Protein AF-A0A6G0XHU5-F1 (afdb_monomer_lite)

Foldseek 3Di:
DDDDDDDPPPPPPPDDPPPPPQDPVSVVVVVVVVVVVVVVVVVVVVVVVVVVVVVVVVVVVVVVVVCVVVVVVPPDDDDDDDDDDDDPPDPDPPPPPVPPDDDDDDDDDDDDDDDDDDDDDDDDDDDDDDDDDDPPCPVVVLVVVLVVLVVDDPPDVVSVVVVVVSCCVVVVDPDPPVVVVVVVVVVVVVVVVVVVVVVVVVVVVVVVVVVVVVVVVVVVVVVVVVVVVVVVVVVVVVVVVVVVVVVVVVVVVVVVVVVVVVVVVVVVVVVVVVVVVVVVVVVVVVVVVVVVVVVVVVVVVVVVVVVVVVVVVVVVVVVVVVVVVVVVVVVVVVVVVVVVVVVVVVVVVVVVVVVVPDDDDDDDDPPCVPVVVVVVVVVVVVVVVVVVVVVVVVVVVVVVVVVVVVVVVVVVVVVVVVVVVVVVVVVVVVVVVVVVVVVVVVVVVVVVVVVVVVVVVVVVVVVVVVVVVVVVVVVVVVVVVVVVVVVVVVVVVVVVVVVVVVVVVVVVVVVVVVVVVVVVVVVVVVVVVVVVVVVVVVVVVVVVVVVVDDDPCPPVPPDDDDDDPDDPVVVLVVLLVVLVVVLVVLVVVLVVCVPDVVSNVVSVVVSVVSVVVSVVSVVSD

pLDDT: mean 76.03, std 20.89, range [28.02, 97.56]

Organism: NCBI:txid100861

Radius of gyration: 81.8 Å; chains: 1; bounding box: 161×83×252 Å

Structure (mmCIF, N/CA/C/O backbone):
data_AF-A0A6G0XHU5-F1
#
_entry.id   AF-A0A6G0XHU5-F1
#
loop_
_atom_site.group_PDB
_atom_site.id
_atom_site.type_symbol
_atom_site.label_atom_id
_atom_site.label_alt_id
_atom_site.label_comp_id
_atom_site.label_asym_id
_atom_site.label_entity_id
_atom_site.label_seq_id
_atom_site.pdbx_PDB_ins_code
_atom_site.Cartn_x
_atom_site.Cartn_y
_atom_site.Cartn_z
_atom_site.occupancy
_atom_site.B_iso_or_equiv
_atom_site.auth_seq_id
_atom_site.auth_comp_id
_atom_site.auth_asym_id
_atom_site.auth_atom_id
_atom_site.pdbx_PDB_model_num
ATOM 1 N N . MET A 1 1 ? 19.522 -22.457 5.888 1.00 48.94 1 MET A N 1
ATOM 2 C CA . MET A 1 1 ? 20.987 -22.630 5.811 1.00 48.94 1 MET A CA 1
ATOM 3 C C . MET A 1 1 ? 21.415 -22.184 4.422 1.00 48.94 1 MET A C 1
ATOM 5 O O . MET A 1 1 ? 21.273 -22.949 3.477 1.00 48.94 1 MET A O 1
ATOM 9 N N . PRO A 1 2 ? 21.686 -20.881 4.285 1.00 43.81 2 PRO A N 1
ATOM 10 C CA . PRO A 1 2 ? 23.060 -20.412 4.139 1.00 43.81 2 PRO A CA 1
ATOM 11 C C . PRO A 1 2 ? 23.438 -19.390 5.218 1.00 43.81 2 PRO A C 1
ATOM 13 O O . PRO A 1 2 ? 22.627 -19.010 6.056 1.00 43.81 2 PRO A O 1
ATOM 16 N N . THR A 1 3 ? 24.725 -19.083 5.214 1.00 47.00 3 THR A N 1
ATOM 17 C CA . THR A 1 3 ? 25.611 -18.626 6.283 1.00 47.00 3 THR A CA 1
ATOM 18 C C . THR A 1 3 ? 25.514 -17.144 6.637 1.00 47.00 3 THR A C 1
ATOM 20 O O . THR A 1 3 ? 25.327 -16.301 5.765 1.00 47.00 3 THR A O 1
ATOM 23 N N . ASN A 1 4 ? 25.730 -16.870 7.929 1.00 45.88 4 ASN A N 1
ATOM 24 C CA . ASN A 1 4 ? 26.029 -15.568 8.523 1.00 45.88 4 ASN A CA 1
ATOM 25 C C . ASN A 1 4 ? 27.031 -14.777 7.672 1.00 45.88 4 ASN A C 1
ATOM 27 O O . ASN A 1 4 ? 28.147 -15.243 7.445 1.00 45.88 4 ASN A O 1
ATOM 31 N N . GLY A 1 5 ? 26.622 -13.589 7.230 1.00 43.00 5 GLY A N 1
ATOM 32 C CA . GLY A 1 5 ? 27.538 -12.541 6.802 1.00 43.00 5 GLY A CA 1
ATOM 33 C C . GLY A 1 5 ? 27.928 -11.725 8.025 1.00 43.00 5 GLY A C 1
ATOM 34 O O . GLY A 1 5 ? 27.057 -11.135 8.667 1.00 43.00 5 GLY A O 1
ATOM 35 N N . ASP A 1 6 ? 29.218 -11.746 8.348 1.00 42.06 6 ASP A N 1
ATOM 36 C CA . ASP A 1 6 ? 29.853 -10.811 9.267 1.00 42.06 6 ASP A CA 1
ATOM 37 C C . ASP A 1 6 ? 29.505 -9.378 8.850 1.00 42.06 6 ASP A C 1
ATOM 39 O O . ASP A 1 6 ? 29.746 -8.954 7.719 1.00 42.06 6 ASP A O 1
ATOM 43 N N . VAL A 1 7 ? 28.892 -8.642 9.773 1.00 45.28 7 VAL A N 1
ATOM 44 C CA . VAL A 1 7 ? 28.717 -7.199 9.653 1.00 45.28 7 VAL A CA 1
ATOM 45 C C . VAL A 1 7 ? 30.033 -6.584 10.101 1.00 45.28 7 VAL A C 1
ATOM 47 O O . VAL A 1 7 ? 30.285 -6.458 11.300 1.00 45.28 7 VAL A O 1
ATOM 50 N N . ASP A 1 8 ? 30.873 -6.229 9.132 1.00 42.22 8 ASP A N 1
ATOM 51 C CA . ASP A 1 8 ? 32.031 -5.373 9.361 1.00 42.22 8 ASP A CA 1
ATOM 52 C C . ASP A 1 8 ? 31.548 -4.056 9.982 1.00 42.22 8 ASP A C 1
ATOM 54 O O . ASP A 1 8 ? 30.901 -3.216 9.349 1.00 42.22 8 ASP A O 1
ATOM 58 N N . LEU A 1 9 ? 31.835 -3.912 11.274 1.00 46.06 9 LEU A N 1
ATOM 59 C CA . LEU A 1 9 ? 31.612 -2.709 12.053 1.00 46.06 9 LEU A CA 1
ATOM 60 C C . LEU A 1 9 ? 32.565 -1.635 11.510 1.00 46.06 9 LEU A C 1
ATOM 62 O O . LEU A 1 9 ? 33.750 -1.613 11.839 1.00 46.06 9 LEU A O 1
ATOM 66 N N . VAL A 1 10 ? 32.064 -0.775 10.624 1.00 51.84 10 VAL A N 1
ATOM 67 C CA . VAL A 1 10 ? 32.827 0.366 10.107 1.00 51.84 10 VAL A CA 1
ATOM 68 C C . VAL A 1 10 ? 33.177 1.280 11.283 1.00 51.84 10 VAL A C 1
ATOM 70 O O . VAL A 1 10 ? 32.309 1.931 11.865 1.00 51.84 10 VAL A O 1
ATOM 73 N N . ASP A 1 11 ? 34.460 1.307 11.640 1.00 49.91 11 ASP A N 1
ATOM 74 C CA . ASP A 1 11 ? 35.025 2.171 12.673 1.00 49.91 11 ASP A CA 1
ATOM 75 C C . ASP A 1 11 ? 35.046 3.630 12.183 1.00 49.91 11 ASP A C 1
ATOM 77 O O . ASP A 1 11 ? 35.963 4.098 11.499 1.00 49.91 11 ASP A O 1
ATOM 81 N N . LEU A 1 12 ? 33.971 4.350 12.516 1.00 51.38 12 LEU A N 1
ATOM 82 C CA . LEU A 1 12 ? 33.726 5.753 12.162 1.00 51.38 12 LEU A CA 1
ATOM 83 C C . LEU A 1 12 ? 34.669 6.743 12.875 1.00 51.38 12 LEU A C 1
ATOM 85 O O . LEU A 1 12 ? 34.571 7.947 12.642 1.00 51.38 12 LEU A O 1
ATOM 89 N N . SER A 1 13 ? 35.597 6.273 13.715 1.00 54.03 13 SER A N 1
ATOM 90 C CA . SER A 1 13 ? 36.558 7.128 14.427 1.00 54.03 13 SER A CA 1
ATOM 91 C C . SER A 1 13 ? 37.699 7.668 13.548 1.00 54.03 13 SER A C 1
ATOM 93 O O . SER A 1 13 ? 38.455 8.534 13.986 1.00 54.03 13 SER A O 1
ATOM 95 N N . SER A 1 14 ? 37.812 7.204 12.298 1.00 46.94 14 SER A N 1
ATOM 96 C CA . SER A 1 14 ? 38.924 7.531 11.393 1.00 46.94 14 SER A CA 1
ATOM 97 C C . SER A 1 14 ? 38.606 8.556 10.290 1.00 46.94 14 SER A C 1
ATOM 99 O O . SER A 1 14 ? 39.494 8.887 9.501 1.00 46.94 14 SER A O 1
ATOM 101 N N . MET A 1 15 ? 37.385 9.109 10.219 1.00 45.81 15 MET A N 1
ATOM 102 C CA . MET A 1 15 ? 37.076 10.149 9.226 1.00 45.81 15 MET A CA 1
ATOM 103 C C . MET A 1 15 ? 37.565 11.541 9.680 1.00 45.81 15 MET A C 1
ATOM 105 O O . MET A 1 15 ? 37.153 12.019 10.738 1.00 45.81 15 MET A O 1
ATOM 109 N N . PRO A 1 16 ? 38.400 12.237 8.882 1.00 48.59 16 PRO A N 1
ATOM 110 C CA . PRO A 1 16 ? 38.855 13.587 9.196 1.00 48.59 16 PRO A CA 1
ATOM 111 C C . PRO A 1 16 ? 37.675 14.570 9.135 1.00 48.59 16 PRO A C 1
ATOM 113 O O . PRO A 1 16 ? 37.077 14.776 8.076 1.00 48.59 16 PRO A O 1
ATOM 116 N N . LEU A 1 17 ? 37.357 15.186 10.280 1.00 52.84 17 LEU A N 1
ATOM 117 C CA . LEU A 1 17 ? 36.189 16.054 10.500 1.00 52.84 17 LEU A CA 1
ATOM 118 C C . LEU A 1 17 ? 36.115 17.318 9.614 1.00 52.84 17 LEU A C 1
ATOM 120 O O . LEU A 1 17 ? 35.084 17.985 9.610 1.00 52.84 17 LEU A O 1
ATOM 124 N N . ASP A 1 18 ? 37.140 17.622 8.816 1.00 48.12 18 ASP A N 1
ATOM 125 C CA . ASP A 1 18 ? 37.240 18.890 8.077 1.00 48.12 18 ASP A CA 1
ATOM 126 C C . ASP A 1 18 ? 36.743 18.848 6.618 1.00 48.12 18 ASP A C 1
ATOM 128 O O . ASP A 1 18 ? 36.849 19.844 5.906 1.00 48.12 18 ASP A O 1
ATOM 132 N N . THR A 1 19 ? 36.175 17.735 6.134 1.00 46.88 19 THR A N 1
ATOM 133 C CA . THR A 1 19 ? 35.802 17.604 4.702 1.00 46.88 19 THR A CA 1
ATOM 134 C C . THR A 1 19 ? 34.307 17.541 4.398 1.00 46.88 19 THR A C 1
ATOM 136 O O . THR A 1 19 ? 33.920 17.618 3.230 1.00 46.88 19 THR A O 1
ATOM 139 N N . VAL A 1 20 ? 33.430 17.500 5.404 1.00 52.00 20 VAL A N 1
ATOM 140 C CA . VAL A 1 20 ? 31.978 17.523 5.166 1.00 52.00 20 VAL A CA 1
ATOM 141 C C . VAL A 1 20 ? 31.471 18.964 5.224 1.00 52.00 20 VAL A C 1
ATOM 143 O O . VAL A 1 20 ? 30.892 19.411 6.213 1.00 52.00 20 VAL A O 1
ATOM 146 N N . LEU A 1 21 ? 31.674 19.706 4.131 1.00 52.09 21 LEU A N 1
ATOM 147 C CA . LEU A 1 21 ? 30.983 20.975 3.888 1.00 52.09 21 LEU A CA 1
ATOM 148 C C . LEU A 1 21 ? 29.482 20.691 3.707 1.00 52.09 21 LEU A C 1
ATOM 150 O O . LEU A 1 21 ? 28.981 20.501 2.599 1.00 52.09 21 LEU A O 1
ATOM 154 N N . LEU A 1 22 ? 28.753 20.618 4.823 1.00 64.00 22 LEU A N 1
ATOM 155 C CA . LEU A 1 22 ? 27.295 20.614 4.822 1.00 64.00 22 LEU A CA 1
ATOM 156 C C . LEU A 1 22 ? 26.827 21.912 4.165 1.00 64.00 22 LEU A C 1
ATOM 158 O O . LEU A 1 22 ? 27.129 23.006 4.647 1.00 64.00 22 LEU A O 1
ATOM 162 N N . THR A 1 23 ? 26.075 21.795 3.070 1.00 78.12 23 THR A N 1
ATOM 163 C CA . THR A 1 23 ? 25.407 22.954 2.476 1.00 78.12 23 THR A CA 1
ATOM 164 C C . THR A 1 23 ? 24.532 23.634 3.543 1.00 78.12 23 THR A C 1
ATOM 166 O O . THR A 1 23 ? 24.011 22.948 4.431 1.00 78.12 23 THR A O 1
ATOM 169 N N . PRO A 1 24 ? 24.348 24.967 3.495 1.00 77.94 24 PRO A N 1
ATOM 170 C CA . PRO A 1 24 ? 23.555 25.702 4.486 1.00 77.94 24 PRO A CA 1
ATOM 171 C C . PRO A 1 24 ? 22.159 25.103 4.710 1.00 77.94 24 PRO A C 1
ATOM 173 O O . PRO A 1 24 ? 21.680 25.045 5.840 1.00 77.94 24 PRO A O 1
ATOM 176 N N . GLU A 1 25 ? 21.554 24.563 3.651 1.00 75.50 25 GLU A N 1
ATOM 177 C CA . GLU A 1 25 ? 20.275 23.848 3.689 1.00 75.50 25 GLU A CA 1
ATOM 178 C C . GLU A 1 25 ? 20.344 22.544 4.491 1.00 75.50 25 GLU A C 1
ATOM 180 O O . GLU A 1 25 ? 19.490 22.294 5.340 1.00 75.50 25 GLU A O 1
ATOM 185 N N . LYS A 1 26 ? 21.385 21.723 4.286 1.00 81.56 26 LYS A N 1
ATOM 186 C CA . LYS A 1 26 ? 21.589 20.494 5.069 1.00 81.56 26 LYS A CA 1
ATOM 187 C C . LYS A 1 26 ? 21.842 20.820 6.539 1.00 81.56 26 LYS A C 1
ATOM 189 O O . LYS A 1 26 ? 21.289 20.153 7.407 1.00 81.56 26 LYS A O 1
ATOM 194 N N . LYS A 1 27 ? 22.603 21.882 6.828 1.00 83.25 27 LYS A N 1
ATOM 195 C CA . LYS A 1 27 ? 22.825 22.370 8.198 1.00 83.25 27 LYS A CA 1
ATOM 196 C C . LYS A 1 27 ? 21.522 22.845 8.849 1.00 83.25 27 LYS A C 1
ATOM 198 O O . LYS A 1 27 ? 21.250 22.476 9.986 1.00 83.25 27 LYS A O 1
ATOM 203 N N . SER A 1 28 ? 20.698 23.606 8.128 1.00 84.69 28 SER A N 1
ATOM 204 C CA . SER A 1 28 ? 19.388 24.054 8.613 1.00 84.69 28 SER A CA 1
ATOM 205 C C . SER A 1 28 ? 18.455 22.874 8.888 1.00 84.69 28 SER A C 1
ATOM 207 O O . SER A 1 28 ? 17.864 22.819 9.962 1.00 84.69 28 SER A O 1
ATOM 209 N N . ARG A 1 29 ? 18.393 21.885 7.989 1.00 88.31 29 ARG A N 1
ATOM 210 C CA . ARG A 1 29 ? 17.568 20.684 8.173 1.00 88.31 29 ARG A CA 1
ATOM 211 C C . ARG A 1 29 ? 18.007 19.850 9.376 1.00 88.31 29 ARG A C 1
ATOM 213 O O . ARG A 1 29 ? 17.156 19.381 10.125 1.00 88.31 29 ARG A O 1
ATOM 220 N N . ILE A 1 30 ? 19.316 19.699 9.584 1.00 88.38 30 ILE A N 1
ATOM 221 C CA . ILE A 1 30 ? 19.870 19.012 10.760 1.00 88.38 30 ILE A CA 1
ATOM 222 C C . ILE A 1 30 ? 19.512 19.767 12.046 1.00 88.38 30 ILE A C 1
ATOM 224 O O . ILE A 1 30 ? 19.086 19.143 13.011 1.00 88.38 30 ILE A O 1
ATOM 228 N N . LEU A 1 31 ? 19.616 21.099 12.062 1.00 89.50 31 LEU A N 1
ATOM 229 C CA . LEU A 1 31 ? 19.227 21.904 13.224 1.00 89.50 31 LEU A CA 1
ATOM 230 C C . LEU A 1 31 ? 17.723 21.816 13.517 1.00 89.50 31 LEU A C 1
ATOM 232 O O . LEU A 1 31 ? 17.341 21.686 14.676 1.00 89.50 31 LEU A O 1
ATOM 236 N N . SER A 1 32 ? 16.870 21.821 12.490 1.00 88.62 32 SER A N 1
ATOM 237 C CA . SER A 1 32 ? 15.426 21.620 12.658 1.00 88.62 32 SER A CA 1
ATOM 238 C C . SER A 1 32 ? 15.097 20.232 13.208 1.00 88.62 32 SER A C 1
ATOM 240 O O . SER A 1 32 ? 14.246 20.124 14.087 1.00 88.62 32 SER A O 1
ATOM 242 N N . LEU A 1 33 ? 15.782 19.186 12.735 1.00 90.75 33 LEU A N 1
ATOM 243 C CA . LEU A 1 33 ? 15.641 17.823 13.260 1.00 90.75 33 LEU A CA 1
ATOM 244 C C . LEU A 1 33 ? 16.090 17.730 14.719 1.00 90.75 33 LEU A C 1
ATOM 246 O O . LEU A 1 33 ? 15.367 17.175 15.536 1.00 90.75 33 LEU A O 1
ATOM 250 N N . LEU A 1 34 ? 17.235 18.320 15.066 1.00 89.19 34 LEU A N 1
ATOM 251 C CA . LEU A 1 34 ? 17.715 18.362 16.450 1.00 89.19 34 LEU A CA 1
ATOM 252 C C . LEU A 1 34 ? 16.742 19.104 17.368 1.00 89.19 34 LEU A C 1
ATOM 254 O O . LEU A 1 34 ? 16.512 18.665 18.490 1.00 89.19 34 LEU A O 1
ATOM 258 N N . HIS A 1 35 ? 16.129 20.185 16.885 1.00 91.31 35 HIS A N 1
ATOM 259 C CA . HIS A 1 35 ? 15.119 20.910 17.646 1.00 91.31 35 HIS A CA 1
ATOM 260 C C . HIS A 1 35 ? 13.846 20.078 17.872 1.00 91.31 35 HIS A C 1
ATOM 262 O O . HIS A 1 35 ? 13.327 20.068 18.984 1.00 91.31 35 HIS A O 1
ATOM 268 N N . HIS A 1 36 ? 13.382 19.330 16.863 1.00 88.50 36 HIS A N 1
ATOM 269 C CA . HIS A 1 36 ? 12.246 18.410 17.020 1.00 88.50 36 HIS A CA 1
ATOM 270 C C . HIS A 1 36 ? 12.570 17.273 17.990 1.00 88.50 36 HIS A C 1
ATOM 272 O O . HIS A 1 36 ? 11.790 17.014 18.896 1.00 88.50 36 HIS A O 1
ATOM 278 N N . ILE A 1 37 ? 13.753 16.662 17.875 1.00 88.62 37 ILE A N 1
ATOM 279 C CA . ILE A 1 37 ? 14.207 15.618 18.806 1.00 88.62 37 ILE A CA 1
ATOM 280 C C . ILE A 1 37 ? 14.262 16.161 20.240 1.00 88.62 37 ILE A C 1
ATOM 282 O O . ILE A 1 37 ? 13.870 15.474 21.180 1.00 88.62 37 ILE A O 1
ATOM 286 N N . GLN A 1 38 ? 14.716 17.402 20.425 1.00 92.31 38 GLN A N 1
ATOM 287 C CA . GLN A 1 38 ? 14.745 18.043 21.737 1.00 92.31 38 GLN A CA 1
ATOM 288 C C . GLN A 1 38 ? 13.334 18.307 22.288 1.00 92.31 38 GLN A C 1
ATOM 290 O O . GLN A 1 38 ? 13.104 18.085 23.476 1.00 92.31 38 GLN A O 1
ATOM 295 N N . ALA A 1 39 ? 12.395 18.746 21.447 1.00 89.62 39 ALA A N 1
ATOM 296 C CA . ALA A 1 39 ? 11.000 18.940 21.838 1.00 89.62 39 ALA A CA 1
ATOM 297 C C . ALA A 1 39 ? 10.322 17.609 22.210 1.00 89.62 39 ALA A C 1
ATOM 299 O O . ALA A 1 39 ? 9.675 17.516 23.253 1.00 89.62 39 ALA A O 1
ATOM 300 N N . ASP A 1 40 ? 10.544 16.556 21.421 1.00 88.81 40 ASP A N 1
ATOM 301 C CA . ASP A 1 40 ? 10.027 15.212 21.693 1.00 88.81 40 ASP A CA 1
ATOM 302 C C . ASP A 1 40 ? 10.603 14.646 22.995 1.00 88.81 40 ASP A C 1
ATOM 304 O O . ASP A 1 40 ? 9.876 14.067 23.804 1.00 88.81 40 ASP A O 1
ATOM 308 N N . TYR A 1 41 ? 11.895 14.865 23.249 1.00 92.25 41 TYR A N 1
ATOM 309 C CA . TYR A 1 41 ? 12.539 14.474 24.502 1.00 92.25 41 TYR A CA 1
ATOM 310 C C . TYR A 1 41 ? 11.927 15.194 25.716 1.00 92.25 41 TYR A C 1
ATOM 312 O O . TYR A 1 41 ? 11.679 14.573 26.753 1.00 92.25 41 TYR A O 1
ATOM 320 N N . GLN A 1 42 ? 11.623 16.490 25.597 1.00 90.62 42 GLN A N 1
ATOM 321 C CA . GLN A 1 42 ? 10.939 17.244 26.653 1.00 90.62 42 GLN A CA 1
ATOM 322 C C . GLN A 1 42 ? 9.517 16.721 26.899 1.00 90.62 42 GLN A C 1
ATOM 324 O O . GLN A 1 42 ? 9.141 16.506 28.051 1.00 90.62 42 GLN A O 1
ATOM 329 N N . ALA A 1 43 ? 8.756 16.437 25.839 1.00 87.81 43 ALA A N 1
ATOM 330 C CA . ALA A 1 43 ? 7.417 15.861 25.952 1.00 87.81 43 ALA A CA 1
ATOM 331 C C . ALA A 1 43 ? 7.440 14.461 26.594 1.00 87.81 43 ALA A C 1
ATOM 333 O O . ALA A 1 43 ? 6.594 14.138 27.431 1.00 87.81 43 ALA A O 1
ATOM 334 N N . GLN A 1 44 ? 8.433 13.631 26.257 1.00 89.19 44 GLN A N 1
ATOM 335 C CA . GLN A 1 44 ? 8.629 12.329 26.900 1.00 89.19 44 GLN A CA 1
ATOM 336 C C . GLN A 1 44 ? 8.995 12.466 28.380 1.00 89.19 44 GLN A C 1
ATOM 338 O O . GLN A 1 44 ? 8.469 11.715 29.199 1.00 89.19 44 GLN A O 1
ATOM 343 N N . THR A 1 45 ? 9.829 13.444 28.736 1.00 91.25 45 THR A N 1
ATOM 344 C CA . THR A 1 45 ? 10.194 13.712 30.135 1.00 91.25 45 THR A CA 1
ATOM 345 C C . THR A 1 45 ? 8.964 14.101 30.962 1.00 91.25 45 THR A C 1
ATOM 347 O O . THR A 1 45 ? 8.721 13.508 32.008 1.00 91.25 45 THR A O 1
ATOM 350 N N . GLN A 1 46 ? 8.125 15.006 30.446 1.00 90.06 46 GLN A N 1
ATOM 351 C CA . GLN A 1 46 ? 6.861 15.387 31.093 1.00 90.06 46 GLN A CA 1
ATOM 352 C C . GLN A 1 46 ? 5.892 14.205 31.229 1.00 90.06 46 GLN A C 1
ATOM 354 O O . GLN A 1 46 ? 5.207 14.062 32.240 1.00 90.06 46 GLN A O 1
ATOM 359 N N . LYS A 1 47 ? 5.836 13.323 30.224 1.00 89.81 47 LYS A N 1
ATOM 360 C CA . LYS A 1 47 ? 5.001 12.117 30.281 1.00 89.81 47 LYS A CA 1
ATOM 361 C C . LYS A 1 47 ? 5.464 11.150 31.373 1.00 89.81 47 LYS A C 1
ATOM 363 O O . LYS A 1 47 ? 4.616 10.563 32.041 1.00 89.81 47 LYS A O 1
ATOM 368 N N . ILE A 1 48 ? 6.775 10.976 31.545 1.00 89.81 48 ILE A N 1
ATOM 369 C CA . ILE A 1 48 ? 7.346 10.136 32.606 1.00 89.81 48 ILE A CA 1
ATOM 370 C C . ILE A 1 48 ? 7.034 10.737 33.979 1.00 89.81 48 ILE A C 1
ATOM 372 O O . ILE A 1 48 ? 6.546 10.022 34.849 1.00 89.81 48 ILE A O 1
ATOM 376 N N . GLU A 1 49 ? 7.218 12.047 34.147 1.00 91.69 49 GLU A N 1
ATOM 377 C CA . GLU A 1 49 ? 6.894 12.754 35.393 1.00 91.69 49 GLU A CA 1
ATOM 378 C C . GLU A 1 49 ? 5.407 12.607 35.761 1.00 91.69 49 GLU A C 1
ATOM 380 O O . GLU A 1 49 ? 5.060 12.294 36.899 1.00 91.69 49 GLU A O 1
ATOM 385 N N . TRP A 1 50 ? 4.509 12.717 34.778 1.00 90.94 50 TRP A N 1
ATOM 386 C CA . TRP A 1 50 ? 3.078 12.493 34.994 1.00 90.94 50 TRP A CA 1
ATOM 387 C C . TRP A 1 50 ? 2.753 11.043 35.389 1.00 90.94 50 TRP A C 1
ATOM 389 O O . TRP A 1 50 ? 1.896 10.793 36.239 1.00 90.94 50 TRP A O 1
ATOM 399 N N . GLN A 1 51 ? 3.440 10.065 34.794 1.00 88.88 51 GLN A N 1
ATOM 400 C CA . GLN A 1 51 ? 3.292 8.658 35.172 1.00 88.88 51 GLN A CA 1
ATOM 401 C C . GLN A 1 51 ? 3.791 8.390 36.597 1.00 88.88 51 GLN A C 1
ATOM 403 O O . GLN A 1 51 ? 3.159 7.616 37.316 1.00 88.88 51 GLN A O 1
ATOM 408 N N . GLU A 1 52 ? 4.877 9.040 37.014 1.00 90.38 52 GLU A N 1
ATOM 409 C CA . GLU A 1 52 ? 5.413 8.956 38.374 1.00 90.38 52 GLU A CA 1
ATOM 410 C C . GLU A 1 52 ? 4.426 9.537 39.398 1.00 90.38 52 GLU A C 1
ATOM 412 O O . GLU A 1 52 ? 4.071 8.851 40.358 1.00 90.38 52 GLU A O 1
ATOM 417 N N . GLN A 1 53 ? 3.861 10.719 39.129 1.00 90.06 53 GLN A N 1
ATOM 418 C CA . GLN A 1 53 ? 2.812 11.324 39.963 1.00 90.06 53 GLN A CA 1
ATOM 419 C C . GLN A 1 53 ? 1.564 10.432 40.071 1.00 90.06 53 GLN A C 1
ATOM 421 O O . GLN A 1 53 ? 0.978 10.284 41.146 1.00 90.06 53 GLN A O 1
ATOM 426 N N . LEU A 1 54 ? 1.155 9.795 38.969 1.00 89.00 54 LEU A N 1
ATOM 427 C CA . LEU A 1 54 ? 0.016 8.876 38.964 1.00 89.00 54 LEU A CA 1
ATOM 428 C C . LEU A 1 54 ? 0.292 7.615 39.796 1.00 89.00 54 LEU A C 1
ATOM 430 O O . LEU A 1 54 ? -0.606 7.122 40.484 1.00 89.00 54 LEU A O 1
ATOM 434 N N . LEU A 1 55 ? 1.510 7.073 39.725 1.00 89.12 55 LEU A N 1
ATOM 435 C CA . LEU A 1 55 ? 1.922 5.929 40.537 1.00 89.12 55 LEU A CA 1
ATOM 436 C C . LEU A 1 55 ? 1.981 6.295 42.020 1.00 89.12 55 LEU A C 1
ATOM 438 O O . LEU A 1 55 ? 1.470 5.537 42.843 1.00 89.12 55 LEU A O 1
ATOM 442 N N . GLU A 1 56 ? 2.504 7.471 42.359 1.00 92.38 56 GLU A N 1
ATOM 443 C CA . GLU A 1 56 ? 2.519 7.967 43.734 1.00 92.38 56 GLU A CA 1
ATOM 444 C C . GLU A 1 56 ? 1.095 8.151 44.284 1.00 92.38 56 GLU A C 1
ATOM 446 O O . GLU A 1 56 ? 0.786 7.700 45.388 1.00 92.38 56 GLU A O 1
ATOM 451 N N . ALA A 1 57 ? 0.181 8.732 43.498 1.00 86.38 57 ALA A N 1
ATOM 452 C CA . ALA A 1 57 ? -1.223 8.876 43.881 1.00 86.38 57 ALA A CA 1
ATOM 453 C C . ALA A 1 57 ? -1.906 7.517 44.111 1.00 86.38 57 ALA A C 1
ATOM 455 O O . ALA A 1 57 ? -2.658 7.351 45.076 1.00 86.38 57 ALA A O 1
ATOM 456 N N . LYS A 1 58 ? -1.619 6.521 43.260 1.00 85.75 58 LYS A N 1
ATOM 457 C CA . LYS A 1 58 ? -2.105 5.146 43.444 1.00 85.75 58 LYS A CA 1
ATOM 458 C C . LYS A 1 58 ? -1.541 4.512 44.713 1.00 85.75 58 LYS A C 1
ATOM 460 O O . LYS A 1 58 ? -2.306 3.887 45.442 1.00 85.75 58 LYS A O 1
ATOM 465 N N . GLN A 1 59 ? -0.254 4.703 45.003 1.00 90.19 59 GLN A N 1
ATOM 466 C CA . GLN A 1 59 ? 0.367 4.177 46.218 1.00 90.19 59 GLN A CA 1
ATOM 467 C C . GLN A 1 59 ? -0.248 4.801 47.475 1.00 90.19 59 GLN A C 1
ATOM 469 O O . GLN A 1 59 ? -0.666 4.070 48.365 1.00 90.19 59 GLN A O 1
ATOM 474 N N . ARG A 1 60 ? -0.444 6.126 47.508 1.00 89.38 60 ARG A N 1
ATOM 475 C CA . ARG A 1 60 ? -1.133 6.807 48.622 1.00 89.38 60 ARG A CA 1
ATOM 476 C C . ARG A 1 60 ? -2.554 6.280 48.841 1.00 89.38 60 ARG A C 1
ATOM 478 O O . ARG A 1 60 ? -3.027 6.215 49.974 1.00 89.38 60 ARG A O 1
ATOM 485 N N . LEU A 1 61 ? -3.252 5.915 47.764 1.00 85.62 61 LEU A N 1
ATOM 486 C CA . LEU A 1 61 ? -4.586 5.323 47.845 1.00 85.62 61 LEU A CA 1
ATOM 487 C C . LEU A 1 61 ? -4.536 3.918 48.463 1.00 85.62 61 LEU A C 1
ATOM 489 O O . LEU A 1 61 ? -5.357 3.610 49.325 1.00 85.62 61 LEU A O 1
ATOM 493 N N . ILE A 1 62 ? -3.569 3.094 48.046 1.00 86.31 62 ILE A N 1
ATOM 494 C CA . ILE A 1 62 ? -3.321 1.763 48.617 1.00 86.31 62 ILE A CA 1
ATOM 495 C C . ILE A 1 62 ? -3.009 1.890 50.108 1.00 86.31 62 ILE A C 1
ATOM 497 O O . ILE A 1 62 ? -3.717 1.290 50.912 1.00 86.31 62 ILE A O 1
ATOM 501 N N . ASP A 1 63 ? -2.059 2.747 50.485 1.00 88.25 63 ASP A N 1
ATOM 502 C CA . ASP A 1 63 ? -1.672 2.973 51.882 1.00 88.25 63 ASP A CA 1
ATOM 503 C C . ASP A 1 63 ? -2.873 3.428 52.732 1.00 88.25 63 ASP A C 1
ATOM 505 O O . ASP A 1 63 ? -3.056 2.984 53.866 1.00 88.25 63 ASP A O 1
ATOM 509 N N . LYS A 1 64 ? -3.754 4.273 52.173 1.00 87.25 64 LYS A N 1
ATOM 510 C CA . LYS A 1 64 ? -4.992 4.709 52.837 1.00 87.25 64 LYS A CA 1
ATOM 511 C C . LYS A 1 64 ? -5.969 3.551 53.055 1.00 87.25 64 LYS A C 1
ATOM 513 O O . LYS A 1 64 ? -6.552 3.448 54.134 1.00 87.25 64 LYS A O 1
ATOM 518 N N . TYR A 1 65 ? -6.161 2.680 52.064 1.00 83.50 65 TYR A N 1
ATOM 519 C CA . TYR A 1 65 ? -7.021 1.502 52.215 1.00 83.50 65 TYR A CA 1
ATOM 520 C C . TYR A 1 65 ? -6.422 0.463 53.165 1.00 83.50 65 TYR A C 1
ATOM 522 O O . TYR A 1 65 ? -7.162 -0.124 53.954 1.00 83.50 65 TYR A O 1
ATOM 530 N N . GLU A 1 66 ? -5.104 0.272 53.152 1.00 84.75 66 GLU A N 1
ATOM 531 C CA . GLU A 1 66 ? -4.408 -0.588 54.109 1.00 84.75 66 GLU A CA 1
ATOM 532 C C . GLU A 1 66 ? -4.520 -0.045 55.536 1.00 84.75 66 GLU A C 1
ATOM 534 O O . GLU A 1 66 ? -4.806 -0.812 56.453 1.00 84.75 66 GLU A O 1
ATOM 539 N N . ALA A 1 67 ? -4.404 1.271 55.736 1.00 81.38 67 ALA A N 1
ATOM 540 C CA . ALA A 1 67 ? -4.615 1.902 57.036 1.00 81.38 67 ALA A CA 1
ATOM 541 C C . ALA A 1 67 ? -6.058 1.725 57.546 1.00 81.38 67 ALA A C 1
ATOM 543 O O . ALA A 1 67 ? -6.258 1.435 58.725 1.00 81.38 67 ALA A O 1
ATOM 544 N N . ILE A 1 68 ? -7.066 1.831 56.669 1.00 77.06 68 ILE A N 1
ATOM 545 C CA . ILE A 1 68 ? -8.475 1.569 57.021 1.00 77.06 68 ILE A CA 1
ATOM 546 C C . ILE A 1 68 ? -8.683 0.087 57.368 1.00 77.06 68 ILE A C 1
ATOM 548 O O . ILE A 1 68 ? -9.329 -0.233 58.368 1.00 77.06 68 ILE A O 1
ATOM 552 N N . ALA A 1 69 ? -8.106 -0.825 56.582 1.00 74.38 69 ALA A N 1
ATOM 553 C CA . ALA A 1 69 ? -8.187 -2.260 56.837 1.00 74.38 69 ALA A CA 1
ATOM 554 C C . ALA A 1 69 ? -7.511 -2.642 58.166 1.00 74.38 69 ALA A C 1
ATOM 556 O O . ALA A 1 69 ? -8.066 -3.420 58.939 1.00 74.38 69 ALA A O 1
ATOM 557 N N . GLN A 1 70 ? -6.350 -2.058 58.470 1.00 75.75 70 GLN A N 1
ATOM 558 C CA . GLN A 1 70 ? -5.621 -2.294 59.718 1.00 75.75 70 GLN A CA 1
ATOM 559 C C . GLN A 1 70 ? -6.268 -1.601 60.930 1.00 75.75 70 GLN A C 1
ATOM 561 O O . GLN A 1 70 ? -6.181 -2.125 62.042 1.00 75.75 70 GLN A O 1
ATOM 566 N N . GLY A 1 71 ? -6.944 -0.462 60.732 1.00 64.12 71 GLY A N 1
ATOM 567 C CA . GLY A 1 71 ? -7.703 0.246 61.767 1.00 64.12 71 GLY A CA 1
ATOM 568 C C . GLY A 1 71 ? -8.949 -0.518 62.225 1.00 64.12 71 GLY A C 1
ATOM 569 O O . GLY A 1 71 ? -9.193 -0.620 63.424 1.00 64.12 71 GLY A O 1
ATOM 570 N N . ASN A 1 72 ? -9.665 -1.158 61.296 1.00 52.75 72 ASN A N 1
ATOM 571 C CA . ASN A 1 72 ? -10.856 -1.962 61.606 1.00 52.75 72 ASN A CA 1
ATOM 572 C C . ASN A 1 72 ? -10.555 -3.313 62.282 1.00 52.75 72 ASN A C 1
ATOM 574 O O . ASN A 1 72 ? -11.471 -3.966 62.772 1.00 52.75 72 ASN A O 1
ATOM 578 N N . LEU A 1 73 ? -9.290 -3.745 62.327 1.00 51.41 73 LEU A N 1
ATOM 579 C CA . LEU A 1 73 ? -8.872 -5.008 62.953 1.00 51.41 73 LEU A CA 1
ATOM 580 C C . LEU A 1 73 ? -8.350 -4.845 64.392 1.00 51.41 73 LEU A C 1
ATOM 582 O O . LEU A 1 73 ? -8.082 -5.847 65.051 1.00 51.41 73 LEU A O 1
ATOM 586 N N . LYS A 1 74 ? -8.199 -3.611 64.898 1.00 48.75 74 LYS A N 1
ATOM 587 C CA . LYS A 1 74 ? -7.665 -3.341 66.250 1.00 48.75 74 LYS A CA 1
ATOM 588 C C . LYS A 1 74 ? -8.692 -2.843 67.271 1.00 48.75 74 LYS A C 1
ATOM 590 O O . LYS A 1 74 ? -8.317 -2.650 68.424 1.00 48.75 74 LYS A O 1
ATOM 595 N N . SER A 1 75 ? -9.959 -2.672 66.899 1.00 44.72 75 SER A N 1
ATOM 596 C CA . SER A 1 75 ? -11.004 -2.163 67.799 1.00 44.72 75 SER A CA 1
ATOM 597 C C . SER A 1 75 ? -12.089 -3.197 68.097 1.00 44.72 75 SER A C 1
ATOM 599 O O . SER A 1 75 ? -13.265 -2.935 67.869 1.00 44.72 75 SER A O 1
ATOM 601 N N . ASP A 1 76 ? -11.714 -4.367 68.614 1.00 46.81 76 ASP A N 1
ATOM 602 C CA . ASP A 1 76 ? -12.679 -5.135 69.400 1.00 46.81 76 ASP A CA 1
ATOM 603 C C . ASP A 1 76 ? -11.981 -5.907 70.522 1.00 46.81 76 ASP A C 1
ATOM 605 O O . ASP A 1 76 ? -11.313 -6.920 70.308 1.00 46.81 76 ASP A O 1
ATOM 609 N N . GLY A 1 77 ? -12.076 -5.351 71.730 1.00 49.47 77 GLY A N 1
ATOM 610 C CA . GLY A 1 77 ? -11.559 -5.974 72.943 1.00 49.47 77 GLY A CA 1
ATOM 611 C C . GLY A 1 77 ? -10.939 -5.012 73.951 1.00 49.47 77 GLY A C 1
ATOM 612 O O . GLY A 1 77 ? -9.763 -5.173 74.276 1.00 49.47 77 GLY A O 1
ATOM 613 N N . LYS A 1 78 ? -11.720 -4.052 74.471 1.00 40.97 78 LYS A N 1
ATOM 614 C CA . LYS A 1 78 ? -11.846 -3.783 75.921 1.00 40.97 78 LYS A CA 1
ATOM 615 C C . LYS A 1 78 ? -12.842 -2.660 76.225 1.00 40.97 78 LYS A C 1
ATOM 617 O O . LYS A 1 78 ? -12.944 -1.681 75.497 1.00 40.97 78 LYS A O 1
ATOM 622 N N . GLU A 1 79 ? -13.570 -2.897 77.306 1.00 45.44 79 GLU A N 1
ATOM 623 C CA . GLU A 1 79 ? -14.736 -2.191 77.828 1.00 45.44 79 GLU A CA 1
ATOM 624 C C . GLU A 1 79 ? -14.484 -0.755 78.322 1.00 45.44 79 GLU A C 1
ATOM 626 O O . GLU A 1 79 ? -13.415 -0.430 78.831 1.00 45.44 79 GLU A O 1
ATOM 631 N N . GLU A 1 80 ? -15.577 0.009 78.225 1.00 45.34 80 GLU A N 1
ATOM 632 C CA . GLU A 1 80 ? -16.124 1.027 79.135 1.00 45.34 80 GLU A CA 1
ATOM 633 C C . GLU A 1 80 ? -15.355 2.314 79.510 1.00 45.34 80 GLU A C 1
ATOM 635 O O . GLU A 1 80 ? -14.308 2.324 80.150 1.00 45.34 80 GLU A O 1
ATOM 640 N N . HIS A 1 81 ? -16.110 3.397 79.270 1.00 43.44 81 HIS A N 1
ATOM 641 C CA . HIS A 1 81 ? -16.151 4.716 79.907 1.00 43.44 81 HIS A CA 1
ATOM 642 C C . HIS A 1 81 ? -15.328 5.881 79.328 1.00 43.44 81 HIS A C 1
ATOM 644 O O . HIS A 1 81 ? -14.130 5.798 79.102 1.00 43.44 81 HIS A O 1
ATOM 650 N N . GLN A 1 82 ? -16.062 7.003 79.245 1.00 36.41 82 GLN A N 1
ATOM 651 C CA . GLN A 1 82 ? -15.709 8.406 78.984 1.00 36.41 82 GLN A CA 1
ATOM 652 C C . GLN A 1 82 ? -15.815 8.933 77.543 1.00 36.41 82 GLN A C 1
ATOM 654 O O . GLN A 1 82 ? -15.009 8.641 76.670 1.00 36.41 82 GLN A O 1
ATOM 659 N N . GLU A 1 83 ? -16.895 9.709 77.364 1.00 47.31 83 GLU A N 1
ATOM 660 C CA . GLU A 1 83 ? -16.982 11.026 76.713 1.00 47.31 83 GLU A CA 1
ATOM 661 C C . GLU A 1 83 ? -15.689 11.522 76.048 1.00 47.31 83 GLU A C 1
ATOM 663 O O . GLU A 1 83 ? -14.689 11.750 76.721 1.00 47.31 83 GLU A O 1
ATOM 668 N N . ASP A 1 84 ? -15.713 11.721 74.731 1.00 37.44 84 ASP A N 1
ATOM 669 C CA . ASP A 1 84 ? -15.772 13.064 74.142 1.00 37.44 84 ASP A CA 1
ATOM 670 C C . ASP A 1 84 ? -15.740 12.993 72.608 1.00 37.44 84 ASP A C 1
ATOM 672 O O 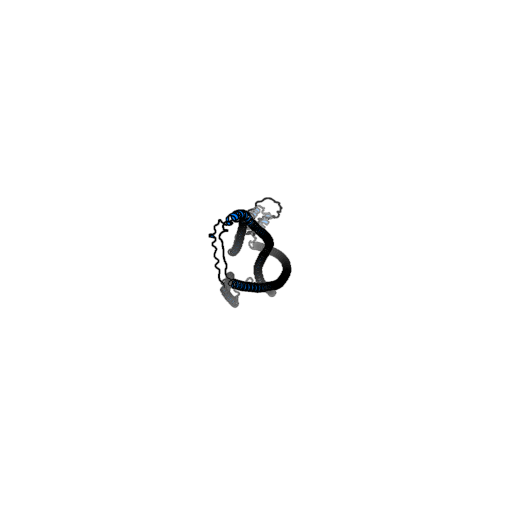. ASP A 1 84 ? -15.370 11.994 71.990 1.00 37.44 84 ASP A O 1
ATOM 676 N N . ASP A 1 85 ? -16.223 14.080 72.024 1.00 46.84 85 ASP A N 1
ATOM 677 C CA . ASP A 1 85 ? -16.429 14.364 70.615 1.00 46.84 85 ASP A CA 1
ATOM 678 C C . ASP A 1 85 ? -15.301 13.936 69.652 1.00 46.84 85 ASP A C 1
ATOM 680 O O . ASP A 1 85 ? -14.116 13.914 69.979 1.00 46.84 85 ASP A O 1
ATOM 684 N N . ASN A 1 86 ? -15.695 13.816 68.375 1.00 44.41 86 ASN A N 1
ATOM 685 C CA . ASN A 1 86 ? -14.874 14.187 67.210 1.00 44.41 86 ASN A CA 1
ATOM 686 C C . ASN A 1 86 ? -14.166 13.071 66.406 1.00 44.41 86 ASN A C 1
ATOM 688 O O . ASN A 1 86 ? -12.967 13.145 66.144 1.00 44.41 86 ASN A O 1
ATOM 692 N N . LEU A 1 87 ? -14.922 12.098 65.880 1.00 42.75 87 LEU A N 1
ATOM 693 C CA . LEU A 1 87 ? -14.469 11.242 64.763 1.00 42.75 87 LEU A CA 1
ATOM 694 C C . LEU A 1 87 ? -15.501 11.157 63.623 1.00 42.75 87 LEU A C 1
ATOM 696 O O . LEU A 1 87 ? -15.761 10.101 63.060 1.00 42.75 87 LEU A O 1
ATOM 700 N N . ASN A 1 88 ? -16.054 12.311 63.244 1.00 38.69 88 ASN A N 1
ATOM 701 C CA . ASN A 1 88 ? -16.558 12.541 61.887 1.00 38.69 88 ASN A CA 1
ATOM 702 C C . ASN A 1 88 ? -15.458 13.245 61.075 1.00 38.69 88 ASN A C 1
ATOM 704 O O . ASN A 1 88 ? -15.594 14.402 60.681 1.00 38.69 88 ASN A O 1
ATOM 708 N N . SER A 1 89 ? -14.336 12.570 60.826 1.00 39.81 89 SER A N 1
ATOM 709 C CA . SER A 1 89 ? -13.338 13.041 59.861 1.00 39.81 89 SER A CA 1
ATOM 710 C C . SER A 1 89 ? -13.812 12.724 58.442 1.00 39.81 89 SER A C 1
ATOM 712 O O . SER A 1 89 ? -13.472 11.713 57.837 1.00 39.81 89 SER A O 1
ATOM 714 N N . SER A 1 90 ? -14.670 13.625 57.965 1.00 39.06 90 SER A N 1
ATOM 715 C CA . SER A 1 90 ? -14.795 14.107 56.590 1.00 39.06 90 SER A CA 1
ATOM 716 C C . SER A 1 90 ? -14.201 13.205 55.499 1.00 39.06 90 SER A C 1
ATOM 718 O O . SER A 1 90 ? -13.032 13.293 55.126 1.00 39.06 90 SER A O 1
ATOM 720 N N . LEU A 1 91 ? -15.070 12.380 54.917 1.00 43.22 91 LEU A N 1
ATOM 721 C CA . LEU A 1 91 ? -14.947 11.864 53.555 1.00 43.22 91 LEU A CA 1
ATOM 722 C C . LEU A 1 91 ? -15.170 13.023 52.563 1.00 43.22 91 LEU A C 1
ATOM 724 O O . LEU A 1 91 ? -16.203 13.112 51.909 1.00 43.22 91 LEU A O 1
ATOM 728 N N . THR A 1 92 ? -14.202 13.930 52.460 1.00 40.16 92 THR A N 1
ATOM 729 C CA . THR A 1 92 ? -14.124 14.923 51.381 1.00 40.16 92 THR A CA 1
ATOM 730 C C . THR A 1 92 ? -12.800 14.738 50.659 1.00 40.16 92 THR A C 1
ATOM 732 O O . THR A 1 92 ? -11.726 14.817 51.250 1.00 40.16 92 THR A O 1
ATOM 735 N N . LEU A 1 93 ? -12.892 14.399 49.376 1.00 42.75 93 LEU A N 1
ATOM 736 C CA . LEU A 1 93 ? -11.770 14.362 48.450 1.00 42.75 93 LEU A CA 1
ATOM 737 C C . LEU A 1 93 ? -11.302 15.803 48.204 1.00 42.75 93 LEU A C 1
ATOM 739 O O . LEU A 1 93 ? -11.912 16.507 47.407 1.00 42.75 93 LEU A O 1
ATOM 743 N N . ASP A 1 94 ? -10.220 16.228 48.854 1.00 38.34 94 ASP A N 1
ATOM 744 C CA . ASP A 1 94 ? -9.442 17.396 48.424 1.00 38.34 94 ASP A CA 1
ATOM 745 C C . ASP A 1 94 ? -8.660 17.023 47.152 1.00 38.34 94 ASP A C 1
ATOM 747 O O . ASP A 1 94 ? -7.474 16.701 47.195 1.00 38.34 94 ASP A O 1
ATOM 751 N N . ILE A 1 95 ? -9.346 16.991 46.007 1.00 50.34 95 ILE A N 1
ATOM 752 C CA . ILE A 1 95 ? -8.708 16.930 44.678 1.00 50.34 95 ILE A CA 1
ATOM 753 C C . ILE A 1 95 ? -8.469 18.353 44.131 1.00 50.34 95 ILE A C 1
ATOM 755 O O . ILE A 1 95 ? -7.609 18.548 43.277 1.00 50.34 95 ILE A O 1
ATOM 759 N N . ASP A 1 96 ? -9.133 19.372 44.682 1.00 37.09 96 ASP A N 1
ATOM 760 C CA . ASP A 1 96 ? -9.083 20.735 44.135 1.00 37.09 96 ASP A CA 1
ATOM 761 C C . ASP A 1 96 ? -7.863 21.568 44.584 1.00 37.09 96 ASP A C 1
ATOM 763 O O . ASP A 1 96 ? -7.608 22.630 44.021 1.00 37.09 96 ASP A O 1
ATOM 767 N N . GLN A 1 97 ? -7.053 21.106 45.547 1.00 39.44 97 GLN A N 1
ATOM 768 C CA . GLN A 1 97 ? -5.933 21.906 46.080 1.00 39.44 97 GLN A CA 1
ATOM 769 C C . GLN A 1 97 ? -4.599 21.773 45.324 1.00 39.44 97 GLN A C 1
ATOM 771 O O . GLN A 1 97 ? -3.679 22.538 45.604 1.00 39.44 97 GLN A O 1
ATOM 776 N N . SER A 1 98 ? -4.464 20.876 44.339 1.00 38.69 98 SER A N 1
ATOM 777 C CA . SER A 1 98 ? -3.214 20.754 43.561 1.00 38.69 98 SER A CA 1
ATOM 778 C C . SER A 1 98 ? -3.189 21.565 42.257 1.00 38.69 98 SER A C 1
ATOM 780 O O . SER A 1 98 ? -2.215 21.474 41.518 1.00 38.69 98 SER A O 1
ATOM 782 N N . PHE A 1 99 ? -4.226 22.359 41.964 1.00 42.56 99 PHE A N 1
ATOM 783 C CA . PHE A 1 99 ? -4.331 23.163 40.733 1.00 42.56 99 PHE A CA 1
ATOM 784 C C . PHE A 1 99 ? -4.174 24.683 40.943 1.00 42.56 99 PHE A C 1
ATOM 786 O O . PHE A 1 99 ? -4.448 25.455 40.028 1.00 42.56 99 PHE A O 1
ATOM 793 N N . GLN A 1 100 ? -3.734 25.139 42.124 1.00 34.66 100 GLN A N 1
ATOM 794 C CA . GLN A 1 100 ? -3.695 26.574 42.468 1.00 34.66 100 GLN A CA 1
ATOM 795 C C . GLN A 1 100 ? -2.332 27.140 42.900 1.00 34.66 100 GLN A C 1
ATOM 797 O O . GLN A 1 100 ? -2.273 28.245 43.436 1.00 34.66 100 GLN A O 1
ATOM 802 N N . ALA A 1 101 ? -1.230 26.452 42.602 1.00 39.47 101 ALA A N 1
ATOM 803 C CA . ALA A 1 101 ? 0.074 27.107 42.521 1.00 39.47 101 ALA A CA 1
ATOM 804 C C . ALA A 1 101 ? 0.371 27.375 41.038 1.00 39.47 101 ALA A C 1
ATOM 806 O O . ALA A 1 101 ? 0.375 26.443 40.244 1.00 39.47 101 ALA A O 1
ATOM 807 N N . ASP A 1 102 ? 0.581 28.644 40.692 1.00 38.03 102 ASP A N 1
ATOM 808 C CA . ASP A 1 102 ? 0.940 29.166 39.365 1.00 38.03 102 ASP A CA 1
ATOM 809 C C . ASP A 1 102 ? -0.207 29.392 38.368 1.00 38.03 102 ASP A C 1
ATOM 811 O O . ASP A 1 102 ? -0.275 28.782 37.307 1.00 38.03 102 ASP A O 1
ATOM 815 N N . LEU A 1 103 ? -1.062 30.377 38.663 1.00 36.09 103 LEU A N 1
ATOM 816 C CA . LEU A 1 103 ? -1.716 31.193 37.629 1.00 36.09 103 LEU A CA 1
ATOM 817 C C . LEU A 1 103 ? -2.077 32.575 38.193 1.00 36.09 103 LEU A C 1
ATOM 819 O O . LEU A 1 103 ? -3.211 32.875 38.563 1.00 36.09 103 LEU A O 1
ATOM 823 N N . ASP A 1 104 ? -1.069 33.445 38.234 1.00 34.38 104 ASP A N 1
ATOM 824 C CA . ASP A 1 104 ? -1.278 34.888 38.191 1.00 34.38 104 ASP A CA 1
ATOM 825 C C . ASP A 1 104 ? -1.932 35.244 36.847 1.00 34.38 104 ASP A C 1
ATOM 827 O O . ASP A 1 104 ? -1.315 35.066 35.798 1.00 34.38 104 ASP A O 1
ATOM 831 N N . THR A 1 105 ? -3.176 35.739 36.858 1.00 35.09 105 THR A N 1
ATOM 832 C CA . THR A 1 105 ? -3.635 36.892 36.048 1.00 35.09 105 THR A CA 1
ATOM 833 C C . THR A 1 105 ? -5.122 37.220 36.277 1.00 35.09 105 THR A C 1
ATOM 835 O O . THR A 1 105 ? -6.033 36.597 35.755 1.00 35.09 105 THR A O 1
ATOM 838 N N . THR A 1 106 ? -5.343 38.306 37.024 1.00 34.06 106 THR A N 1
ATOM 839 C CA . THR A 1 106 ? -6.343 39.372 36.796 1.00 34.06 106 THR A CA 1
ATOM 840 C C . THR A 1 106 ? -7.836 39.058 36.543 1.00 34.06 106 THR A C 1
ATOM 842 O O . THR A 1 106 ? -8.239 38.732 35.435 1.00 34.06 106 THR A O 1
ATOM 845 N N . LYS A 1 107 ? -8.639 39.528 37.518 1.00 36.97 107 LYS A N 1
ATOM 846 C CA . LYS A 1 107 ? -9.943 40.235 37.418 1.00 36.97 107 LYS A CA 1
ATOM 847 C C . LYS A 1 107 ? -11.210 39.447 37.037 1.00 36.97 107 LYS A C 1
ATOM 849 O O . LYS A 1 107 ? -11.416 39.104 35.883 1.00 36.97 107 LYS A O 1
ATOM 854 N N . GLY A 1 108 ? -12.169 39.457 37.975 1.00 28.77 108 GLY A N 1
ATOM 855 C CA . GLY A 1 108 ? -13.603 39.533 37.663 1.00 28.77 108 GLY A CA 1
ATOM 856 C C . GLY A 1 108 ? -14.528 38.725 38.577 1.00 28.77 108 GLY A C 1
ATOM 857 O O . GLY A 1 108 ? -14.893 37.612 38.227 1.00 28.77 108 GLY A O 1
ATOM 858 N N . SER A 1 109 ? -14.974 39.302 39.700 1.00 30.72 109 SER A N 1
ATOM 859 C CA . SER A 1 109 ? -16.234 38.894 40.364 1.00 30.72 109 SER A CA 1
ATOM 860 C C . SER A 1 109 ? -17.438 39.144 39.424 1.00 30.72 109 SER A C 1
ATOM 862 O O . SER A 1 109 ? -17.299 39.971 38.515 1.00 30.72 109 SER A O 1
ATOM 864 N N . PRO A 1 110 ? -18.622 38.516 39.625 1.00 41.56 110 PRO A N 1
ATOM 865 C CA . PRO A 1 110 ? -19.523 38.897 40.726 1.00 41.56 110 PRO A CA 1
ATOM 866 C C . PRO A 1 110 ? -20.296 37.753 41.433 1.00 41.56 110 PRO A C 1
ATOM 868 O O . PRO A 1 110 ? -20.750 36.792 40.826 1.00 41.56 110 PRO A O 1
ATOM 871 N N . THR A 1 111 ? -20.438 37.948 42.748 1.00 34.31 111 THR A N 1
ATOM 872 C CA . THR A 1 111 ? -21.569 37.680 43.670 1.00 34.31 111 THR A CA 1
ATOM 873 C C . THR A 1 111 ? -22.805 36.902 43.192 1.00 34.31 111 THR A C 1
ATOM 875 O O . THR A 1 111 ? -23.438 37.322 42.230 1.00 34.31 111 THR A O 1
ATOM 878 N N . THR A 1 112 ? -23.285 35.976 44.037 1.00 31.28 112 THR A N 1
ATOM 879 C CA . THR A 1 112 ? -24.677 35.982 44.547 1.00 31.28 112 THR A CA 1
ATOM 880 C C . THR A 1 112 ? -24.791 35.199 45.856 1.00 31.28 112 THR A C 1
ATOM 882 O O . THR A 1 112 ? -24.267 34.095 45.981 1.00 31.28 112 THR A O 1
ATOM 885 N N . ASP A 1 113 ? -25.494 35.819 46.799 1.00 29.58 113 ASP A N 1
ATOM 886 C CA . ASP A 1 113 ? -25.889 35.342 48.119 1.00 29.58 113 ASP A CA 1
ATOM 887 C C . ASP A 1 113 ? -26.733 34.058 48.100 1.00 29.58 113 ASP A C 1
ATOM 889 O O . ASP A 1 113 ? -27.485 33.799 47.164 1.00 29.58 113 ASP A O 1
ATOM 893 N N . THR A 1 114 ?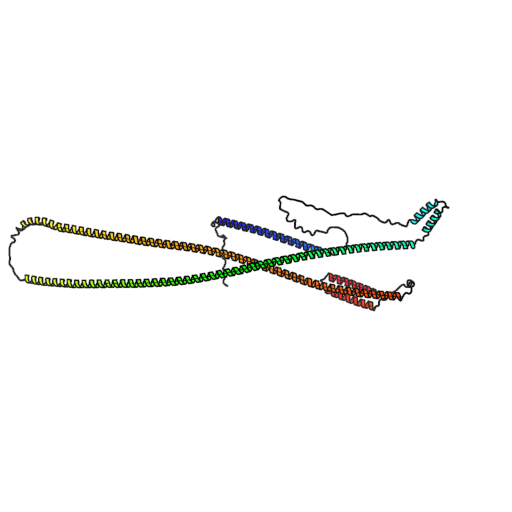 -26.691 33.299 49.195 1.00 32.81 114 THR A N 1
ATOM 894 C CA . THR A 1 114 ? -27.873 33.062 50.050 1.00 32.81 114 THR A CA 1
ATOM 895 C C . THR A 1 114 ? -27.438 32.352 51.330 1.00 32.81 114 THR A C 1
ATOM 897 O O . THR A 1 114 ? -27.040 31.190 51.337 1.00 32.81 114 THR A O 1
ATOM 900 N N . ALA A 1 115 ? -27.528 33.086 52.435 1.00 32.41 115 ALA A N 1
ATOM 901 C CA . ALA A 1 115 ? -27.770 32.512 53.746 1.00 32.41 115 ALA A CA 1
ATOM 902 C C . ALA A 1 115 ? -29.225 32.011 53.801 1.00 32.41 115 ALA A C 1
ATOM 904 O O . ALA A 1 115 ? -30.082 32.597 53.145 1.00 32.41 115 ALA A O 1
ATOM 905 N N . GLU A 1 116 ? -29.504 30.970 54.591 1.00 31.14 116 GLU A N 1
ATOM 906 C CA . GLU A 1 116 ? -30.458 31.027 55.716 1.00 31.14 116 GLU A CA 1
ATOM 907 C C . GLU A 1 116 ? -30.775 29.633 56.306 1.00 31.14 116 GLU A C 1
ATOM 909 O O . GLU A 1 116 ? -30.775 28.616 55.618 1.00 31.14 116 GLU A O 1
ATOM 914 N N . PHE A 1 117 ? -31.102 29.655 57.606 1.00 32.44 117 PHE A N 1
ATOM 915 C CA . PHE A 1 117 ? -31.647 28.602 58.479 1.00 32.44 117 PHE A CA 1
ATOM 916 C C . PHE A 1 117 ? -30.678 27.668 59.227 1.00 32.44 117 PHE A C 1
ATOM 918 O O . PHE A 1 117 ? -30.600 26.468 58.983 1.00 32.44 117 PHE A O 1
ATOM 925 N N . SER A 1 118 ? -30.100 28.204 60.308 1.00 28.02 118 SER A N 1
ATOM 926 C CA . SER A 1 118 ? -29.997 27.469 61.577 1.00 28.02 118 SER A CA 1
ATOM 927 C C . SER A 1 118 ? -30.737 28.257 62.661 1.00 28.02 118 SER A C 1
ATOM 929 O O . SER A 1 118 ? -30.460 29.437 62.874 1.00 28.02 118 SER A O 1
ATOM 931 N N . SER A 1 119 ? -31.729 27.625 63.295 1.00 29.62 119 SER A N 1
ATOM 932 C CA . SER A 1 119 ? -32.577 28.209 64.336 1.00 29.62 119 SER A CA 1
ATOM 933 C C . SER A 1 119 ? -32.633 27.293 65.561 1.00 29.62 119 SER A C 1
ATOM 935 O O . SER A 1 119 ? -33.080 26.153 65.480 1.00 29.62 119 SER A O 1
ATOM 937 N N . ASN A 1 120 ? -32.193 27.873 66.680 1.00 29.61 120 ASN A N 1
ATOM 938 C CA . ASN A 1 120 ? -32.748 27.805 68.034 1.00 29.61 120 ASN A CA 1
ATOM 939 C C . ASN A 1 120 ? -32.901 26.438 68.726 1.00 29.61 120 ASN A C 1
ATOM 941 O O . ASN A 1 120 ? -33.960 25.814 68.693 1.00 29.61 120 ASN A O 1
ATOM 945 N N . TYR A 1 121 ? -31.897 26.095 69.542 1.00 32.84 121 TYR A N 1
ATOM 946 C CA . TYR A 1 121 ? -32.096 25.279 70.742 1.00 32.84 121 TYR A CA 1
ATOM 947 C C . TYR A 1 121 ? -32.567 26.159 71.908 1.00 32.84 121 TYR A C 1
ATOM 949 O O . TYR A 1 121 ? -31.895 27.102 72.322 1.00 32.84 121 TYR A O 1
ATOM 957 N N . CYS A 1 122 ? -33.751 25.830 72.419 1.00 30.02 122 CYS A N 1
ATOM 958 C CA . CYS A 1 122 ? -34.371 26.399 73.605 1.00 30.02 122 CYS A CA 1
ATOM 959 C C . CYS A 1 122 ? -33.984 25.537 74.816 1.00 30.02 122 CYS A C 1
ATOM 961 O O . CYS A 1 122 ? -34.387 24.378 74.904 1.00 30.02 122 CYS A O 1
ATOM 963 N N . ALA A 1 123 ? -33.184 26.087 75.729 1.00 29.36 123 ALA A N 1
ATOM 964 C CA . ALA A 1 123 ? -32.893 25.485 77.025 1.00 29.36 123 ALA A CA 1
ATOM 965 C C . ALA A 1 123 ? -33.858 26.069 78.067 1.00 29.36 123 ALA A C 1
ATOM 967 O O . ALA A 1 123 ? -33.692 27.204 78.513 1.00 29.36 123 ALA A O 1
ATOM 968 N N . CYS A 1 124 ? -34.878 25.298 78.447 1.00 29.28 124 CYS A N 1
ATOM 969 C CA . CYS A 1 124 ? -35.680 25.574 79.634 1.00 29.28 124 CYS A CA 1
ATOM 970 C C . CYS A 1 124 ? -35.090 24.817 80.828 1.00 29.28 124 CYS A C 1
ATOM 972 O O . CYS A 1 124 ? -35.032 23.591 80.849 1.00 29.28 124 CYS A O 1
ATOM 974 N N . SER A 1 125 ? -34.649 25.606 81.802 1.00 33.62 125 SER A N 1
ATOM 975 C CA . SER A 1 125 ? -34.269 25.234 83.160 1.00 33.62 125 SER A CA 1
ATOM 976 C C . SER A 1 125 ? -35.502 24.841 83.974 1.00 33.62 125 SER A C 1
ATOM 978 O O . SER A 1 125 ? -36.382 25.681 84.143 1.00 33.62 125 SER A O 1
ATOM 980 N N . GLU A 1 126 ? -35.512 23.650 84.575 1.00 33.66 126 GLU A N 1
ATOM 981 C CA . GLU A 1 126 ? -36.336 23.351 85.754 1.00 33.66 126 GLU A CA 1
ATOM 982 C C . GLU A 1 126 ? -35.542 22.511 86.766 1.00 33.66 126 GLU A C 1
ATOM 984 O O . GLU A 1 126 ? -35.518 21.282 86.737 1.00 33.66 126 GLU A O 1
ATOM 989 N N . ASP A 1 127 ? -34.905 23.224 87.697 1.00 33.91 127 ASP A N 1
ATOM 990 C CA . ASP A 1 127 ? -34.527 22.725 89.014 1.00 33.91 127 ASP A CA 1
ATOM 991 C C . ASP A 1 127 ? -35.793 22.465 89.840 1.00 33.91 127 ASP A C 1
ATOM 993 O O . ASP A 1 127 ? -36.475 23.393 90.274 1.00 33.91 127 ASP A O 1
ATOM 997 N N . THR A 1 128 ? -36.091 21.201 90.130 1.00 35.72 128 THR A N 1
ATOM 998 C CA . THR A 1 128 ? -36.915 20.831 91.291 1.00 35.72 128 THR A CA 1
ATOM 999 C C . THR A 1 128 ? -36.380 19.548 91.914 1.00 35.72 128 THR A C 1
ATOM 1001 O O . THR A 1 128 ? -36.734 18.430 91.547 1.00 35.72 128 THR A O 1
ATOM 1004 N N . THR A 1 129 ? -35.519 19.704 92.917 1.00 36.03 129 THR A N 1
ATOM 1005 C CA . THR A 1 129 ? -35.222 18.629 93.867 1.00 36.03 129 THR A CA 1
ATOM 1006 C C . THR A 1 129 ? -36.346 18.565 94.914 1.00 36.03 129 THR A C 1
ATOM 1008 O O . THR A 1 129 ? -36.690 19.593 95.502 1.00 36.03 129 THR A O 1
ATOM 1011 N N . PRO A 1 130 ? -36.954 17.397 95.203 1.00 40.06 130 PRO A N 1
ATOM 1012 C CA . PRO A 1 130 ? -37.958 17.302 96.255 1.00 40.06 130 PRO A CA 1
ATOM 1013 C C . PRO A 1 130 ? -37.267 17.223 97.619 1.00 40.06 130 PRO A C 1
ATOM 1015 O O . PRO A 1 130 ? -36.526 16.283 97.916 1.00 40.06 130 PRO A O 1
ATOM 1018 N N . THR A 1 131 ? -37.538 18.202 98.477 1.00 37.34 131 THR A N 1
ATOM 1019 C CA . THR A 1 131 ? -37.102 18.221 99.874 1.00 37.34 131 THR A CA 1
ATOM 1020 C C . THR A 1 131 ? -37.769 17.075 100.638 1.00 37.34 131 THR A C 1
ATOM 1022 O O . THR A 1 131 ? -38.990 16.986 100.764 1.00 37.34 131 THR A O 1
ATOM 1025 N N . ARG A 1 132 ? -36.946 16.166 101.160 1.00 38.12 132 ARG A N 1
ATOM 1026 C CA . ARG A 1 132 ? -37.354 15.016 101.969 1.00 38.12 132 ARG A CA 1
ATOM 1027 C C . ARG A 1 132 ? -37.850 15.512 103.336 1.00 38.12 132 ARG A C 1
ATOM 1029 O O . ARG A 1 132 ? -37.056 15.944 104.164 1.00 38.12 132 ARG A O 1
ATOM 1036 N N . PHE A 1 133 ? -39.161 15.480 103.572 1.00 41.28 133 PHE A N 1
ATOM 1037 C CA . PHE A 1 133 ? -39.760 15.871 104.853 1.00 41.28 133 PHE A CA 1
ATOM 1038 C C . PHE A 1 133 ? -39.526 14.766 105.903 1.00 41.28 133 PHE A C 1
ATOM 1040 O O . PHE A 1 133 ? -40.107 13.682 105.815 1.00 41.28 133 PHE A O 1
ATOM 1047 N N . ASP A 1 134 ? -38.658 15.017 106.887 1.00 41.12 134 ASP A N 1
ATOM 1048 C CA . ASP A 1 134 ? -38.295 14.041 107.923 1.00 41.12 134 ASP A CA 1
ATOM 1049 C C . ASP A 1 134 ? -39.299 14.045 109.093 1.00 41.12 134 ASP A C 1
ATOM 1051 O O . ASP A 1 134 ? -39.390 14.982 109.886 1.00 41.12 134 ASP A O 1
ATOM 1055 N N . PHE A 1 135 ? -40.046 12.948 109.247 1.00 50.28 135 PHE A N 1
ATOM 1056 C CA . PHE A 1 135 ? -41.102 12.775 110.260 1.00 50.28 135 PHE A CA 1
ATOM 1057 C C . PHE A 1 135 ? -40.588 12.554 111.702 1.00 50.28 135 PHE A C 1
ATOM 1059 O O . PHE A 1 135 ? -41.380 12.283 112.604 1.00 50.28 135 PHE A O 1
ATOM 1066 N N . ARG A 1 136 ? -39.282 12.689 111.975 1.00 53.94 136 ARG A N 1
ATOM 1067 C CA . ARG A 1 136 ? -38.709 12.498 113.327 1.00 53.94 136 ARG A CA 1
ATOM 1068 C C . ARG A 1 136 ? -38.954 13.665 114.302 1.00 53.94 136 ARG A C 1
ATOM 1070 O O . ARG A 1 136 ? -38.591 13.548 115.469 1.00 53.94 136 ARG A O 1
ATOM 1077 N N . SER A 1 137 ? -39.589 14.762 113.879 1.00 56.81 137 SER A N 1
ATOM 1078 C CA . SER A 1 137 ? -39.825 15.957 114.717 1.00 56.81 137 SER A CA 1
ATOM 1079 C C . SER A 1 137 ? -41.248 16.093 115.292 1.00 56.81 137 SER A C 1
ATOM 1081 O O . SER A 1 137 ? -41.557 17.078 115.962 1.00 56.81 137 SER A O 1
ATOM 1083 N N . TRP A 1 138 ? -42.129 15.106 115.115 1.00 59.50 138 TRP A N 1
ATOM 1084 C CA . TRP A 1 138 ? -43.504 15.178 115.640 1.00 59.50 138 TRP A CA 1
ATOM 1085 C C . TRP A 1 138 ? -43.594 15.386 117.170 1.00 59.50 138 TRP A C 1
ATOM 1087 O O . TRP A 1 138 ? -44.375 16.237 117.604 1.00 59.50 138 TRP A O 1
ATOM 1097 N N . PRO A 1 139 ? -42.749 14.756 118.014 1.00 60.47 139 PRO A N 1
ATOM 1098 C CA . PRO A 1 139 ? -42.772 14.990 119.463 1.00 60.47 139 PRO A CA 1
ATOM 1099 C C . PRO A 1 139 ? -42.339 16.402 119.895 1.00 60.47 139 PRO A C 1
ATOM 1101 O O . PRO A 1 139 ? -42.630 16.818 121.019 1.00 60.47 139 PRO A O 1
ATOM 1104 N N . SER A 1 140 ? -41.603 17.141 119.054 1.00 59.94 140 SER A N 1
ATOM 1105 C CA . SER A 1 140 ? -41.211 18.530 119.339 1.00 59.94 140 SER A CA 1
ATOM 1106 C C . SER A 1 140 ? -42.262 19.533 118.857 1.00 59.94 140 SER A C 1
ATOM 1108 O O . SER A 1 140 ? -42.474 20.545 119.526 1.00 59.94 140 SER A O 1
ATOM 1110 N N . LEU A 1 141 ? -42.989 19.222 117.779 1.00 63.75 141 LEU A N 1
ATOM 1111 C CA . LEU A 1 141 ? -44.145 19.998 117.323 1.00 63.75 141 LEU A CA 1
ATOM 1112 C C . LEU A 1 141 ? -45.319 19.900 118.314 1.00 63.75 141 LEU A C 1
ATOM 1114 O O . LEU A 1 141 ? -45.870 20.923 118.717 1.00 63.75 141 LEU A O 1
ATOM 1118 N N . VAL A 1 142 ? -45.634 18.691 118.796 1.00 62.66 142 VAL A N 1
ATOM 1119 C CA . VAL A 1 142 ? -46.700 18.465 119.791 1.00 62.66 142 VAL A CA 1
ATOM 1120 C C . VAL A 1 142 ? -46.395 19.176 121.114 1.00 62.66 142 VAL A C 1
ATOM 1122 O O . VAL A 1 142 ? -47.294 19.769 121.703 1.00 62.66 142 VAL A O 1
ATOM 1125 N N . ARG A 1 143 ? -45.126 19.215 121.555 1.00 67.12 143 ARG A N 1
ATOM 1126 C CA . ARG A 1 143 ? -44.714 19.984 122.748 1.00 67.12 143 ARG A CA 1
ATOM 1127 C C . ARG A 1 143 ? -44.887 21.494 122.583 1.00 67.12 143 ARG A C 1
ATOM 1129 O O . ARG A 1 143 ? -45.333 22.146 123.523 1.00 67.12 143 ARG A O 1
ATOM 1136 N N . LYS A 1 144 ? -44.565 22.047 121.410 1.00 67.19 144 LYS A N 1
ATOM 1137 C CA . LYS A 1 144 ? -44.773 23.476 121.117 1.00 67.19 144 LYS A CA 1
ATOM 1138 C C . LYS A 1 144 ? -46.259 23.840 121.099 1.00 67.19 144 LYS A C 1
ATOM 1140 O O . LYS A 1 144 ? -46.639 24.846 121.684 1.00 67.19 144 LYS A O 1
ATOM 1145 N N . ILE A 1 145 ? -47.100 22.984 120.521 1.00 65.44 145 ILE A N 1
ATOM 1146 C CA . ILE A 1 145 ? -48.559 23.167 120.519 1.00 65.44 145 ILE A CA 1
ATOM 1147 C C . ILE A 1 145 ? -49.122 23.061 121.946 1.00 65.44 145 ILE A C 1
ATOM 1149 O O . ILE A 1 145 ? -49.936 23.888 122.342 1.00 65.44 145 ILE A O 1
ATOM 1153 N N . HIS A 1 146 ? -48.642 22.119 122.767 1.00 64.94 146 HIS A N 1
ATOM 1154 C CA . HIS A 1 146 ? -49.069 22.002 124.168 1.00 64.94 146 HIS A CA 1
ATOM 1155 C C . HIS A 1 146 ? -48.710 23.239 125.009 1.00 64.94 146 HIS A C 1
ATOM 1157 O O . HIS A 1 146 ? -49.503 23.643 125.856 1.00 64.94 146 HIS A O 1
ATOM 1163 N N . HIS A 1 147 ? -47.548 23.853 124.751 1.00 69.69 147 HIS A N 1
ATOM 1164 C CA . HIS A 1 147 ? -47.098 25.070 125.433 1.00 69.69 147 HIS A CA 1
ATOM 1165 C C . HIS A 1 147 ? -47.955 26.299 125.084 1.00 69.69 147 HIS A C 1
ATOM 1167 O O . HIS A 1 147 ? -48.314 27.077 125.970 1.00 69.69 147 HIS A O 1
ATOM 1173 N N . GLU A 1 148 ? -48.353 26.452 123.821 1.00 64.50 148 GLU A N 1
ATOM 1174 C CA . GLU A 1 148 ? -49.252 27.543 123.418 1.00 64.50 148 GLU A CA 1
ATOM 1175 C C . GLU A 1 148 ? -50.699 27.308 123.887 1.00 64.50 148 GLU A C 1
ATOM 1177 O O . GLU A 1 148 ? -51.389 28.248 124.275 1.00 64.50 148 GLU A O 1
ATOM 1182 N N . LEU A 1 149 ? -51.146 26.052 123.985 1.00 61.41 149 LEU A N 1
ATOM 1183 C CA . LEU A 1 149 ? -52.465 25.714 124.535 1.00 61.41 149 LEU A CA 1
ATOM 1184 C C . LEU A 1 149 ? -52.583 25.963 126.049 1.00 61.41 149 LEU A C 1
ATOM 1186 O O . LEU A 1 149 ? -53.686 26.214 126.531 1.00 61.41 149 LEU A O 1
ATOM 1190 N N . SER A 1 150 ? -51.482 25.930 126.813 1.00 64.81 150 SER A N 1
ATOM 1191 C CA . SER A 1 150 ? -51.482 26.293 128.244 1.00 64.81 150 SER A CA 1
ATOM 1192 C C . SER A 1 150 ? -51.750 27.777 128.518 1.00 64.81 150 SER A C 1
ATOM 1194 O O . SER A 1 150 ? -52.018 28.136 129.662 1.00 64.81 150 SER A O 1
ATOM 1196 N N . ARG A 1 151 ? -51.712 28.634 127.490 1.00 66.56 151 ARG A N 1
ATOM 1197 C CA . ARG A 1 151 ? -52.061 30.060 127.591 1.00 66.56 151 ARG A CA 1
ATOM 1198 C C . ARG A 1 151 ? -53.560 30.337 127.429 1.00 66.56 151 ARG A C 1
ATOM 1200 O O . ARG A 1 151 ? -53.982 31.472 127.627 1.00 66.56 151 ARG A O 1
ATOM 1207 N N . LEU A 1 152 ? -54.361 29.323 127.089 1.00 61.03 152 LEU A N 1
ATOM 1208 C CA . LEU A 1 152 ? -55.815 29.430 126.935 1.00 61.03 152 LEU A CA 1
ATOM 1209 C C . LEU A 1 152 ? -56.553 28.962 128.203 1.00 61.03 152 LEU A C 1
ATOM 1211 O O . LEU A 1 152 ? -56.145 28.004 128.869 1.00 61.03 152 LEU A O 1
ATOM 1215 N N . SER A 1 153 ? -57.674 29.622 128.511 1.00 60.53 153 SER A N 1
ATOM 1216 C CA . SER A 1 153 ? -58.561 29.309 129.646 1.00 60.53 153 SER A CA 1
ATOM 1217 C C . SER A 1 153 ? -59.003 27.834 129.653 1.00 60.53 153 SER A C 1
ATOM 1219 O O . SER A 1 153 ? -59.253 27.246 128.603 1.00 60.53 153 SER A O 1
ATOM 1221 N N . GLU A 1 154 ? -59.131 27.215 130.833 1.00 61.00 154 GLU A N 1
ATOM 1222 C CA . GLU A 1 154 ? -59.550 25.803 130.978 1.00 61.00 154 GLU A CA 1
ATOM 1223 C C . GLU A 1 154 ? -60.975 25.512 130.480 1.00 61.00 154 GLU A C 1
ATOM 1225 O O . GLU A 1 154 ? -61.308 24.362 130.181 1.00 61.00 154 GLU A O 1
ATOM 1230 N N . SER A 1 155 ? -61.810 26.545 130.362 1.00 58.75 155 SER A N 1
ATOM 1231 C CA . SER A 1 155 ? -63.179 26.448 129.853 1.00 58.75 155 SER A CA 1
ATOM 1232 C C . SER A 1 155 ? -63.292 26.575 128.329 1.00 58.75 155 SER A C 1
ATOM 1234 O O . SER A 1 155 ? -64.401 26.475 127.807 1.00 58.75 155 SER A O 1
ATOM 1236 N N . ASP A 1 156 ? -62.181 26.773 127.608 1.00 61.91 156 ASP A N 1
ATOM 1237 C CA . ASP A 1 156 ? -62.210 27.022 126.165 1.00 61.91 156 ASP A CA 1
ATOM 1238 C C . ASP A 1 156 ? -62.337 25.708 125.355 1.00 61.91 156 ASP A C 1
ATOM 1240 O O . ASP A 1 156 ? -61.467 24.826 125.450 1.00 61.91 156 ASP A O 1
ATOM 1244 N N . PRO A 1 157 ? -63.404 25.524 124.548 1.00 60.06 157 PRO A N 1
ATOM 1245 C CA . PRO A 1 157 ? -63.621 24.304 123.771 1.00 60.06 157 PRO A CA 1
ATOM 1246 C C . PRO A 1 157 ? -62.488 24.014 122.778 1.00 60.06 157 PRO A C 1
ATOM 1248 O O . PRO A 1 157 ? -62.157 22.846 122.570 1.00 60.06 157 PRO A O 1
ATOM 1251 N N . LEU A 1 158 ? -61.828 25.040 122.227 1.00 61.00 158 LEU A N 1
ATOM 1252 C CA . LEU A 1 158 ? -60.686 24.865 121.322 1.00 61.00 158 LEU A CA 1
ATOM 1253 C C . LEU A 1 158 ? -59.496 24.205 122.024 1.00 61.00 158 LEU A C 1
ATOM 1255 O O . LEU A 1 158 ? -58.843 23.337 121.443 1.00 61.00 158 LEU A O 1
ATOM 1259 N N . ARG A 1 159 ? -59.252 24.526 123.300 1.00 67.38 159 ARG A N 1
ATOM 1260 C CA . ARG A 1 159 ? -58.200 23.872 124.087 1.00 67.38 159 ARG A CA 1
ATOM 1261 C C . ARG A 1 159 ? -58.497 22.387 124.283 1.00 67.38 159 ARG A C 1
ATOM 1263 O O . ARG A 1 159 ? -57.601 21.565 124.097 1.00 67.38 159 ARG A O 1
ATOM 1270 N N . ARG A 1 160 ? -59.753 22.034 124.584 1.00 62.06 160 ARG A N 1
ATOM 1271 C CA . ARG A 1 160 ? -60.176 20.631 124.733 1.00 62.06 160 ARG A CA 1
ATOM 1272 C C . ARG A 1 160 ? -60.073 19.852 123.424 1.00 62.06 160 ARG A C 1
ATOM 1274 O O . ARG A 1 160 ? -59.471 18.784 123.433 1.00 62.06 160 ARG A O 1
ATOM 1281 N N . PHE A 1 161 ? -60.567 20.390 122.308 1.00 58.19 161 PHE A N 1
ATOM 1282 C CA . PHE A 1 161 ? -60.475 19.722 121.002 1.00 58.19 161 PHE A CA 1
ATOM 1283 C C . PHE A 1 161 ? -59.029 19.547 120.538 1.00 58.19 161 PHE A C 1
ATOM 1285 O O . PHE A 1 161 ? -58.659 18.476 120.060 1.00 58.19 161 PHE A O 1
ATOM 1292 N N . THR A 1 162 ? -58.180 20.554 120.744 1.00 64.56 162 THR A N 1
ATOM 1293 C CA . THR A 1 162 ? -56.772 20.473 120.333 1.00 64.56 162 THR A CA 1
ATOM 1294 C C . THR A 1 162 ? -55.976 19.529 121.241 1.00 64.56 162 THR A C 1
ATOM 1296 O O . THR A 1 162 ? -55.141 18.777 120.752 1.00 64.56 162 THR A O 1
ATOM 1299 N N . GLN A 1 163 ? -56.277 19.463 122.544 1.00 65.06 163 GLN A N 1
ATOM 1300 C CA . GLN A 1 163 ? -55.718 18.436 123.436 1.00 65.06 163 GLN A CA 1
ATOM 1301 C C . GLN A 1 163 ? -56.208 17.024 123.090 1.00 65.06 163 GLN A C 1
ATOM 1303 O O . GLN A 1 163 ? -55.440 16.073 123.222 1.00 65.06 163 GLN A O 1
ATOM 1308 N N . GLN A 1 164 ? -57.450 16.876 122.625 1.00 63.16 164 GLN A N 1
ATOM 1309 C CA . GLN A 1 164 ? -58.009 15.601 122.176 1.00 63.16 164 GLN A CA 1
ATOM 1310 C C . GLN A 1 164 ? -57.365 15.138 120.860 1.00 63.16 164 GLN A C 1
ATOM 1312 O O . GLN A 1 164 ? -57.026 13.967 120.746 1.00 63.16 164 GLN A O 1
ATOM 1317 N N . LEU A 1 165 ? -57.086 16.056 119.930 1.00 60.06 165 LEU A N 1
ATOM 1318 C CA . LEU A 1 165 ? -56.300 15.807 118.714 1.00 60.06 165 LEU A CA 1
ATOM 1319 C C . LEU A 1 165 ? -54.835 15.484 119.025 1.00 60.06 165 LEU A C 1
ATOM 1321 O O . LEU A 1 165 ? -54.290 14.535 118.473 1.00 60.06 165 LEU A O 1
ATOM 1325 N N . CYS A 1 166 ? -54.191 16.216 119.939 1.00 62.97 166 CYS A N 1
ATOM 1326 C CA . CYS A 1 166 ? -52.833 15.893 120.377 1.00 62.97 166 CYS A CA 1
ATOM 1327 C C . CYS A 1 166 ? -52.768 14.529 121.075 1.00 62.97 166 CYS A C 1
ATOM 1329 O O . CYS A 1 166 ? -51.795 13.814 120.868 1.00 62.97 166 CYS A O 1
ATOM 1331 N N . ARG A 1 167 ? -53.791 14.148 121.855 1.00 61.31 167 ARG A N 1
ATOM 1332 C CA . ARG A 1 167 ? -53.917 12.788 122.398 1.00 61.31 167 ARG A CA 1
ATOM 1333 C C . ARG A 1 167 ? -54.130 11.769 121.291 1.00 61.31 167 ARG A C 1
ATOM 1335 O O . ARG A 1 167 ? -53.364 10.835 121.228 1.00 61.31 167 ARG A O 1
ATOM 1342 N N . GLN A 1 168 ? -55.043 11.989 120.348 1.00 60.25 168 GLN A N 1
ATOM 1343 C CA . GLN A 1 168 ? -55.264 11.066 119.227 1.00 60.25 168 GLN A CA 1
ATOM 1344 C C . GLN A 1 168 ? -54.030 10.887 118.336 1.00 60.25 168 GLN A C 1
ATOM 1346 O O . GLN A 1 168 ? -53.778 9.780 117.894 1.00 60.25 168 GLN A O 1
ATOM 1351 N N . VAL A 1 169 ? -53.229 11.929 118.106 1.00 59.50 169 VAL A N 1
ATOM 1352 C CA . VAL A 1 169 ? -51.968 11.855 117.342 1.00 59.50 169 VAL A CA 1
ATOM 1353 C C . VAL A 1 169 ? -50.853 11.140 118.121 1.00 59.50 169 VAL A C 1
ATOM 1355 O O . VAL A 1 169 ? -49.981 10.534 117.505 1.00 59.50 169 VAL A O 1
ATOM 1358 N N . VAL A 1 170 ? -50.872 11.200 119.456 1.00 60.03 170 VAL A N 1
ATOM 1359 C CA . VAL A 1 170 ? -49.930 10.485 120.341 1.00 60.03 170 VAL A CA 1
ATOM 1360 C C . VAL A 1 170 ? -50.381 9.038 120.611 1.00 60.03 170 VAL A C 1
ATOM 1362 O O . VAL A 1 170 ? -49.533 8.159 120.726 1.00 60.03 170 VAL A O 1
ATOM 1365 N N . ASP A 1 171 ? -51.694 8.799 120.651 1.00 55.84 171 ASP A N 1
ATOM 1366 C CA . ASP A 1 171 ? -52.368 7.519 120.913 1.00 55.84 171 ASP A CA 1
ATOM 1367 C C . ASP A 1 171 ? -52.720 6.761 119.622 1.00 55.84 171 ASP A C 1
ATOM 1369 O O . ASP A 1 171 ? -53.204 5.633 119.685 1.00 55.84 171 ASP A O 1
ATOM 1373 N N . LEU A 1 172 ? -52.473 7.350 118.446 1.00 54.00 172 LEU A N 1
ATOM 1374 C CA . LEU A 1 172 ? -52.460 6.652 117.163 1.00 54.00 172 LEU A CA 1
ATOM 1375 C C . LEU A 1 172 ? -51.315 5.636 117.250 1.00 54.00 172 LEU A C 1
ATOM 1377 O O . LEU A 1 172 ? -50.152 6.055 117.251 1.00 54.00 172 LEU A O 1
ATOM 1381 N N . PRO A 1 173 ? -51.587 4.319 117.351 1.00 51.53 173 PRO A N 1
ATOM 1382 C CA . PRO A 1 173 ? -50.516 3.349 117.400 1.00 51.53 173 PRO A CA 1
ATOM 1383 C C . PRO A 1 173 ? -49.758 3.461 116.082 1.00 51.53 173 PRO A C 1
ATOM 1385 O O . PRO A 1 173 ? -50.247 3.119 115.002 1.00 51.53 173 PRO A O 1
ATOM 1388 N N . ALA A 1 174 ? -48.538 3.972 116.171 1.00 57.91 174 ALA A N 1
ATOM 1389 C CA . ALA A 1 174 ? -47.550 3.747 115.150 1.00 57.91 174 ALA A CA 1
ATOM 1390 C C . ALA A 1 174 ? -47.410 2.227 114.996 1.00 57.91 174 ALA A C 1
ATOM 1392 O O . ALA A 1 174 ? -46.804 1.602 115.855 1.00 57.91 174 ALA A O 1
ATOM 1393 N N . SER A 1 175 ? -47.947 1.642 113.921 1.00 60.41 175 SER A N 1
ATOM 1394 C CA . SER A 1 175 ? -47.112 0.754 113.100 1.00 60.41 175 SER A CA 1
ATOM 1395 C C . SER A 1 175 ? -47.713 0.306 111.770 1.00 60.41 175 SER A C 1
ATOM 1397 O O . SER A 1 175 ? -46.916 0.105 110.865 1.00 60.41 175 SER A O 1
ATOM 1399 N N . ASN A 1 176 ? -49.033 0.158 111.579 1.00 59.09 176 ASN A N 1
ATOM 1400 C CA . ASN A 1 176 ? -49.507 -0.625 110.416 1.00 59.09 176 ASN A CA 1
ATOM 1401 C C . ASN A 1 176 ? -50.146 0.177 109.271 1.00 59.09 176 ASN A C 1
ATOM 1403 O O . ASN A 1 176 ? -49.644 0.105 108.156 1.00 59.09 176 ASN A O 1
ATOM 1407 N N . GLU A 1 177 ? -51.189 0.980 109.482 1.00 61.38 177 GLU A N 1
ATOM 1408 C CA . GLU A 1 177 ? -51.904 1.612 108.349 1.00 61.38 177 GLU A CA 1
ATOM 1409 C C . GLU A 1 177 ? -51.079 2.692 107.631 1.00 61.38 177 GLU A C 1
ATOM 1411 O O . GLU A 1 177 ? -51.013 2.727 106.402 1.00 61.38 177 GLU A O 1
ATOM 1416 N N . ILE A 1 178 ? -50.358 3.527 108.386 1.00 67.88 178 ILE A N 1
ATOM 1417 C CA . ILE A 1 178 ? -49.451 4.543 107.823 1.00 67.88 178 ILE A CA 1
ATOM 1418 C C . ILE A 1 178 ? -48.252 3.880 107.131 1.00 67.88 178 ILE A C 1
ATOM 1420 O O . ILE A 1 178 ? -47.763 4.379 106.117 1.00 67.88 178 ILE A O 1
ATOM 1424 N N . PHE A 1 179 ? -47.772 2.750 107.656 1.00 70.62 179 PHE A N 1
ATOM 1425 C CA . PHE A 1 179 ? -46.701 1.984 107.025 1.00 70.62 179 PHE A CA 1
ATOM 1426 C C . PHE A 1 179 ? -47.173 1.340 105.717 1.00 70.62 179 PHE A C 1
ATOM 1428 O O . PHE A 1 179 ? -46.471 1.446 104.714 1.00 70.62 179 PHE A O 1
ATOM 1435 N N . MET A 1 180 ? -48.383 0.772 105.694 1.00 73.62 180 MET A N 1
ATOM 1436 C CA . MET A 1 180 ? -49.006 0.226 104.486 1.00 73.62 180 MET A CA 1
ATOM 1437 C C . MET A 1 180 ? -49.213 1.310 103.428 1.00 73.62 180 MET A C 1
ATOM 1439 O O . MET A 1 180 ? -48.787 1.117 102.297 1.00 73.62 180 MET A O 1
ATOM 1443 N N . LEU A 1 181 ? -49.740 2.483 103.794 1.00 72.88 181 LEU A N 1
ATOM 1444 C CA . LEU A 1 181 ? -49.891 3.615 102.870 1.00 72.88 181 LEU A CA 1
ATOM 1445 C C . LEU A 1 181 ? -48.548 4.118 102.317 1.00 72.88 181 LEU A C 1
ATOM 1447 O O . LEU A 1 181 ? -48.431 4.420 101.129 1.00 72.88 181 LEU A O 1
ATOM 1451 N N . ARG A 1 182 ? -47.502 4.180 103.152 1.00 73.12 182 ARG A N 1
ATOM 1452 C CA . ARG A 1 182 ? -46.140 4.525 102.702 1.00 73.12 182 ARG A CA 1
ATOM 1453 C C . ARG A 1 182 ? -45.557 3.458 101.780 1.00 73.12 182 ARG A C 1
ATOM 1455 O O . ARG A 1 182 ? -44.898 3.805 100.803 1.00 73.12 182 ARG A O 1
ATOM 1462 N N . SER A 1 183 ? -45.802 2.183 102.072 1.00 74.94 183 SER A N 1
ATOM 1463 C CA . SER A 1 183 ? -45.382 1.063 101.230 1.00 74.94 183 SER A CA 1
ATOM 1464 C C . SER A 1 183 ? -46.094 1.096 99.876 1.00 74.94 183 SER A C 1
ATOM 1466 O O . SER A 1 183 ? -45.429 1.031 98.846 1.00 74.94 183 SER A O 1
ATOM 1468 N N . THR A 1 184 ? -47.411 1.321 99.847 1.00 77.75 184 THR A N 1
ATOM 1469 C CA . THR A 1 184 ? -48.176 1.443 98.598 1.00 77.75 184 THR A CA 1
ATOM 1470 C C . THR A 1 184 ? -47.763 2.665 97.788 1.00 77.75 184 THR A C 1
ATOM 1472 O O . THR A 1 184 ? -47.615 2.554 96.577 1.00 77.75 184 THR A O 1
ATOM 1475 N N . LEU A 1 185 ? -47.508 3.811 98.431 1.00 77.31 185 LEU A N 1
ATOM 1476 C CA . LEU A 1 185 ? -47.009 5.009 97.749 1.00 77.31 185 LEU A CA 1
ATOM 1477 C C . LEU A 1 185 ? -45.633 4.753 97.122 1.00 77.31 185 LEU A C 1
ATOM 1479 O O . LEU A 1 185 ? -45.402 5.110 95.971 1.00 77.31 185 LEU A O 1
ATOM 1483 N N . LYS A 1 186 ? -44.731 4.091 97.855 1.00 80.50 186 LYS A N 1
ATOM 1484 C CA . LYS A 1 186 ? -43.400 3.732 97.354 1.00 80.50 186 LYS A CA 1
ATOM 1485 C C . LYS A 1 186 ? -43.483 2.733 96.194 1.00 80.50 186 LYS A C 1
ATOM 1487 O O . LYS A 1 186 ? -42.763 2.889 95.213 1.00 80.50 186 LYS A O 1
ATOM 1492 N N . ASN A 1 187 ? -44.387 1.756 96.267 1.00 85.81 187 ASN A N 1
ATOM 1493 C CA . ASN A 1 187 ? -44.628 0.805 95.180 1.00 85.81 187 ASN A CA 1
ATOM 1494 C C . ASN A 1 187 ? -45.207 1.498 93.939 1.00 85.81 187 ASN A C 1
ATOM 1496 O O . ASN A 1 187 ? -44.726 1.253 92.838 1.00 85.81 187 ASN A O 1
ATOM 1500 N N . LEU A 1 188 ? -46.169 2.411 94.109 1.00 85.75 188 LEU A N 1
ATOM 1501 C CA . LEU A 1 188 ? -46.708 3.226 93.016 1.00 85.75 188 LEU A CA 1
ATOM 1502 C C . LEU A 1 188 ? -45.639 4.137 92.404 1.00 85.75 188 LEU A C 1
ATOM 1504 O O . LEU A 1 188 ? -45.594 4.290 91.188 1.00 85.75 188 LEU A O 1
ATOM 1508 N N . GLN A 1 189 ? -44.746 4.703 93.217 1.00 86.06 189 GLN A N 1
ATOM 1509 C CA . GLN A 1 189 ? -43.620 5.500 92.733 1.00 86.06 189 GLN A CA 1
ATOM 1510 C C . GLN A 1 189 ? -42.636 4.652 91.916 1.00 86.06 189 GLN A C 1
ATOM 1512 O O . GLN A 1 189 ? -42.233 5.069 90.833 1.00 86.06 189 GLN A O 1
ATOM 1517 N N . HIS A 1 190 ? -42.280 3.454 92.389 1.00 88.00 190 HIS A N 1
ATOM 1518 C CA . HIS A 1 190 ? -41.446 2.524 91.623 1.00 88.00 190 HIS A CA 1
ATOM 1519 C C . HIS A 1 190 ? -42.134 2.072 90.331 1.00 88.00 190 HIS A C 1
ATOM 1521 O O . HIS A 1 190 ? -41.488 2.003 89.288 1.00 88.00 190 HIS A O 1
ATOM 1527 N N . GLN A 1 191 ? -43.447 1.838 90.366 1.00 88.06 191 GLN A N 1
ATOM 1528 C CA . GLN A 1 191 ? -44.227 1.498 89.180 1.00 88.06 191 GLN A CA 1
ATOM 1529 C C . GLN A 1 191 ? -44.271 2.659 88.175 1.00 88.06 191 GLN A C 1
ATOM 1531 O O . GLN A 1 191 ? -44.091 2.440 86.980 1.00 88.06 191 GLN A O 1
ATOM 1536 N N . ALA A 1 192 ? -44.432 3.899 88.641 1.00 81.62 192 ALA A N 1
ATOM 1537 C CA . ALA A 1 192 ? -44.377 5.088 87.794 1.00 81.62 192 ALA A CA 1
ATOM 1538 C C . ALA A 1 192 ? -42.988 5.283 87.162 1.00 81.62 192 ALA A C 1
ATOM 1540 O O . ALA A 1 192 ? -42.895 5.603 85.978 1.00 81.62 192 ALA A O 1
ATOM 1541 N N . GLN A 1 193 ? -41.912 5.034 87.916 1.00 90.00 193 GLN A N 1
ATOM 1542 C CA . GLN A 1 193 ? -40.543 5.058 87.393 1.00 90.00 193 GLN A CA 1
ATOM 1543 C C . GLN A 1 193 ? -40.325 3.972 86.330 1.00 90.00 193 GLN A C 1
ATOM 1545 O O . GLN A 1 193 ? -39.833 4.282 85.249 1.00 90.00 193 GLN A O 1
ATOM 1550 N N . ALA A 1 194 ? -40.769 2.737 86.583 1.00 91.44 194 ALA A N 1
ATOM 1551 C CA . ALA A 1 194 ? -40.687 1.648 85.612 1.00 91.44 194 ALA A CA 1
ATOM 1552 C C . ALA A 1 194 ? -41.481 1.958 84.331 1.00 91.44 194 ALA A C 1
ATOM 1554 O O . ALA A 1 194 ? -40.968 1.784 83.228 1.00 91.44 194 ALA A O 1
ATOM 1555 N N . HIS A 1 195 ? -42.704 2.488 84.454 1.00 91.69 195 HIS A N 1
ATOM 1556 C CA . HIS A 1 195 ? -43.496 2.921 83.300 1.00 91.69 195 HIS A CA 1
ATOM 1557 C C . HIS A 1 195 ? -42.811 4.057 82.524 1.00 91.69 195 HIS A C 1
ATOM 1559 O O . HIS A 1 195 ? -42.829 4.047 81.296 1.00 91.69 195 HIS A O 1
ATOM 1565 N N . SER A 1 196 ? -42.173 5.010 83.212 1.00 91.38 196 SER A N 1
ATOM 1566 C CA . SER A 1 196 ? -41.395 6.074 82.564 1.00 91.38 196 SER A CA 1
ATOM 1567 C C . SER A 1 196 ? -40.225 5.511 81.753 1.00 91.38 196 SER A C 1
ATOM 1569 O O . SER A 1 196 ? -40.015 5.940 80.619 1.00 91.38 196 SER A O 1
ATOM 1571 N N . SER A 1 197 ? -39.489 4.536 82.294 1.00 93.12 197 SER A N 1
ATOM 1572 C CA . SER A 1 197 ? -38.403 3.859 81.573 1.00 93.12 197 SER A CA 1
ATOM 1573 C C . SER A 1 197 ? -38.918 3.115 80.338 1.00 93.12 197 SER A C 1
ATOM 1575 O O . SER A 1 197 ? -38.371 3.299 79.255 1.00 93.12 197 SER A O 1
ATOM 1577 N N . ILE A 1 198 ? -40.027 2.375 80.462 1.00 93.69 198 ILE A N 1
ATOM 1578 C CA . ILE A 1 198 ? -40.663 1.677 79.331 1.00 93.69 198 ILE A CA 1
ATOM 1579 C C . ILE A 1 198 ? -41.086 2.671 78.240 1.00 93.69 198 ILE A C 1
ATOM 1581 O O . ILE A 1 198 ? -40.859 2.435 77.057 1.00 93.69 198 ILE A O 1
ATOM 1585 N N . ILE A 1 199 ? -41.675 3.813 78.612 1.00 91.50 199 ILE A N 1
ATOM 1586 C CA . ILE A 1 199 ? -42.064 4.850 77.645 1.00 91.50 199 ILE A CA 1
ATOM 1587 C C . ILE A 1 199 ? -40.838 5.413 76.915 1.00 91.50 199 ILE A C 1
ATOM 1589 O O . ILE A 1 199 ? -40.908 5.646 75.709 1.00 91.50 199 ILE A O 1
ATOM 1593 N N . GLN A 1 200 ? -39.723 5.642 77.612 1.00 93.00 200 GLN A N 1
ATOM 1594 C CA . GLN A 1 200 ? -38.486 6.108 76.978 1.00 93.00 200 GLN A CA 1
ATOM 1595 C C . GLN A 1 200 ? -37.923 5.073 75.999 1.00 93.00 200 GLN A C 1
ATOM 1597 O O . GLN A 1 200 ? -37.498 5.439 74.906 1.00 93.00 200 GLN A O 1
ATOM 1602 N N . GLU A 1 201 ? -37.966 3.793 76.356 1.00 94.88 201 GLU A N 1
ATOM 1603 C CA . GLU A 1 201 ? -37.496 2.700 75.505 1.00 94.88 201 GLU A CA 1
ATOM 1604 C C . GLU A 1 201 ? -38.369 2.542 74.251 1.00 94.88 201 GLU A C 1
ATOM 1606 O O . GLU A 1 201 ? -37.846 2.476 73.141 1.00 94.88 201 GLU A O 1
ATOM 1611 N N . LEU A 1 202 ? -39.696 2.641 74.391 1.00 93.31 202 LEU A N 1
ATOM 1612 C CA . LEU A 1 202 ? -40.628 2.664 73.257 1.00 93.31 202 LEU A CA 1
ATOM 1613 C C . LEU A 1 202 ? -40.422 3.881 72.342 1.00 93.31 202 LEU A C 1
ATOM 1615 O O . LEU A 1 202 ? -40.585 3.767 71.127 1.00 93.31 202 LEU A O 1
ATOM 1619 N N . ARG A 1 203 ? -40.060 5.049 72.896 1.00 94.06 203 ARG A N 1
ATOM 1620 C CA . ARG A 1 203 ? -39.703 6.230 72.088 1.00 94.06 203 ARG A CA 1
ATOM 1621 C C . ARG A 1 203 ? -38.438 5.976 71.274 1.00 94.06 203 ARG A C 1
ATOM 1623 O O . ARG A 1 203 ? -38.467 6.204 70.070 1.00 94.06 203 ARG A O 1
ATOM 1630 N N . ARG A 1 204 ? -37.388 5.430 71.899 1.00 95.25 204 ARG A N 1
ATOM 1631 C CA . ARG A 1 204 ? -36.150 5.045 71.200 1.00 95.25 204 ARG A CA 1
ATOM 1632 C C . ARG A 1 204 ? -36.427 4.026 70.096 1.00 95.25 204 ARG A C 1
ATOM 1634 O O . ARG A 1 204 ? -36.015 4.235 68.962 1.00 95.25 204 ARG A O 1
ATOM 1641 N N . GLU A 1 205 ? -37.214 2.987 70.380 1.00 94.62 205 GLU A N 1
ATOM 1642 C CA . GLU A 1 205 ? -37.567 1.983 69.371 1.00 94.62 205 GLU A CA 1
ATOM 1643 C C . GLU A 1 205 ? -38.350 2.599 68.195 1.00 94.62 205 GLU A C 1
ATOM 1645 O O . GLU A 1 205 ? -38.137 2.243 67.032 1.00 94.62 205 GLU A O 1
ATOM 1650 N N . ASN A 1 206 ? -39.255 3.542 68.473 1.00 93.00 206 ASN A N 1
ATOM 1651 C CA . ASN A 1 206 ? -39.983 4.262 67.433 1.00 93.00 206 ASN A CA 1
ATOM 1652 C C . ASN A 1 206 ? -39.056 5.145 66.580 1.00 93.00 206 ASN A C 1
ATOM 1654 O O . ASN A 1 206 ? -39.190 5.155 65.354 1.00 93.00 206 ASN A O 1
ATOM 1658 N N . ASP A 1 207 ? -38.095 5.832 67.196 1.00 93.88 207 ASP A N 1
ATOM 1659 C CA . ASP A 1 207 ? -37.100 6.640 66.485 1.00 93.88 207 ASP A CA 1
ATOM 1660 C C . ASP A 1 207 ? -36.199 5.763 65.597 1.00 93.88 207 ASP A C 1
ATOM 1662 O O . ASP A 1 207 ? -35.997 6.078 64.420 1.00 93.88 207 ASP A O 1
ATOM 1666 N N . ASP A 1 208 ? -35.779 4.591 66.081 1.00 94.69 208 ASP A N 1
ATOM 1667 C CA . ASP A 1 208 ? -35.026 3.605 65.295 1.00 94.69 208 ASP A CA 1
ATOM 1668 C C . ASP A 1 208 ? -35.844 3.050 64.122 1.00 94.69 208 ASP A C 1
ATOM 1670 O O . ASP A 1 208 ? -35.326 2.813 63.024 1.00 94.69 208 ASP A O 1
ATOM 1674 N N . ARG A 1 209 ? -37.149 2.823 64.318 1.00 94.38 209 ARG A N 1
ATOM 1675 C CA . ARG A 1 209 ? -38.061 2.413 63.236 1.00 94.38 209 ARG A CA 1
ATOM 1676 C C . ARG A 1 209 ? -38.198 3.514 62.183 1.00 94.38 209 ARG A C 1
ATOM 1678 O O . ARG A 1 209 ? -38.149 3.210 60.989 1.00 94.38 209 ARG A O 1
ATOM 1685 N N . LEU A 1 210 ? -38.324 4.777 62.593 1.00 94.75 210 LEU A N 1
ATOM 1686 C CA . LEU A 1 210 ? -38.371 5.919 61.675 1.00 94.75 210 LEU A CA 1
ATOM 1687 C C . LEU A 1 210 ? -37.050 6.095 60.919 1.00 94.75 210 LEU A C 1
ATOM 1689 O O . LEU A 1 210 ? -37.074 6.327 59.709 1.00 94.75 210 LEU A O 1
ATOM 1693 N N . SER A 1 211 ? -35.914 5.931 61.595 1.00 94.00 211 SER A N 1
ATOM 1694 C CA . SER A 1 211 ? -34.587 5.977 60.977 1.00 94.00 211 SER A CA 1
ATOM 1695 C C . SER A 1 211 ? -34.428 4.882 59.917 1.00 94.00 211 SER A C 1
ATOM 1697 O O . SER A 1 211 ? -34.145 5.172 58.751 1.00 94.00 211 SER A O 1
ATOM 1699 N N . ARG A 1 212 ? -34.762 3.627 60.254 1.00 93.31 212 ARG A N 1
ATOM 1700 C CA . ARG A 1 212 ? -34.767 2.508 59.293 1.00 93.31 212 ARG A CA 1
ATOM 1701 C C . ARG A 1 212 ? -35.691 2.763 58.102 1.00 93.31 212 ARG A C 1
ATOM 1703 O O . ARG A 1 212 ? -35.326 2.472 56.963 1.00 93.31 212 ARG A O 1
ATOM 1710 N N . ALA A 1 213 ? -36.868 3.346 58.332 1.00 91.88 213 ALA A N 1
ATOM 1711 C CA . ALA A 1 213 ? -37.785 3.710 57.255 1.00 91.88 213 ALA A CA 1
ATOM 1712 C C . ALA A 1 213 ? -37.206 4.798 56.329 1.00 91.88 213 ALA A C 1
ATOM 1714 O O . ALA A 1 213 ? -37.384 4.713 55.111 1.00 91.88 213 ALA A O 1
ATOM 1715 N N . ARG A 1 214 ? -36.491 5.794 56.873 1.00 94.75 214 ARG A N 1
ATOM 1716 C CA . ARG A 1 214 ? -35.793 6.825 56.083 1.00 94.75 214 ARG A CA 1
ATOM 1717 C C . ARG A 1 214 ? -34.659 6.223 55.255 1.00 94.75 214 ARG A C 1
ATOM 1719 O O . ARG A 1 214 ? -34.634 6.450 54.048 1.00 94.75 214 ARG A O 1
ATOM 1726 N N . HIS A 1 215 ? -33.808 5.386 55.848 1.00 94.25 215 HIS A N 1
ATOM 1727 C CA . HIS A 1 215 ? -32.737 4.697 55.119 1.00 94.25 215 HIS A CA 1
ATOM 1728 C C . HIS A 1 215 ? -33.274 3.810 53.992 1.00 94.25 215 HIS A C 1
ATOM 1730 O O . HIS A 1 215 ? -32.757 3.852 52.879 1.00 94.25 215 HIS A O 1
ATOM 1736 N N . LYS A 1 216 ? -34.373 3.078 54.226 1.00 95.25 216 LYS A N 1
ATOM 1737 C CA . LYS A 1 216 ? -35.029 2.284 53.175 1.00 95.25 216 LYS A CA 1
ATOM 1738 C C . LYS A 1 216 ? -35.522 3.154 52.013 1.00 95.25 216 LYS A C 1
ATOM 1740 O O . LYS A 1 216 ? -35.376 2.767 50.857 1.00 95.25 216 LYS A O 1
ATOM 1745 N N . ARG A 1 217 ? -36.099 4.329 52.297 1.00 95.12 217 ARG A N 1
ATOM 1746 C CA . ARG A 1 217 ? -36.510 5.282 51.249 1.00 95.12 217 ARG A CA 1
ATOM 1747 C C . ARG A 1 217 ? -35.310 5.812 50.469 1.00 95.12 217 ARG A C 1
ATOM 1749 O O . ARG A 1 217 ? -35.380 5.864 49.248 1.00 95.12 217 ARG A O 1
ATOM 1756 N N . GLN A 1 218 ? -34.226 6.160 51.154 1.00 95.44 218 GLN A N 1
ATOM 1757 C CA . GLN A 1 218 ? -33.009 6.655 50.514 1.00 95.44 218 GLN A CA 1
ATOM 1758 C C . GLN A 1 218 ? -32.369 5.594 49.613 1.00 95.44 218 GLN A C 1
ATOM 1760 O O . GLN A 1 218 ? -32.055 5.888 48.465 1.00 95.44 218 GLN A O 1
ATOM 1765 N N . LEU A 1 219 ? -32.274 4.346 50.082 1.00 94.44 219 LEU A N 1
ATOM 1766 C CA . LEU A 1 219 ? -31.784 3.231 49.273 1.00 94.44 219 LEU A CA 1
ATOM 1767 C C . LEU A 1 219 ? -32.630 3.036 48.008 1.00 94.44 219 LEU A C 1
ATOM 1769 O O . LEU A 1 219 ? -32.081 2.883 46.921 1.00 94.44 219 LEU A O 1
ATOM 1773 N N . ASN A 1 220 ? -33.961 3.092 48.126 1.00 93.56 220 ASN A N 1
ATOM 1774 C CA . ASN A 1 220 ? -34.848 2.991 46.966 1.00 93.56 220 ASN A CA 1
ATOM 1775 C C . ASN A 1 220 ? -34.618 4.119 45.948 1.00 93.56 220 ASN A C 1
ATOM 1777 O O . ASN A 1 220 ? -34.651 3.855 44.749 1.00 93.56 220 ASN A O 1
ATOM 1781 N N . LEU A 1 221 ? -34.368 5.351 46.407 1.00 94.69 221 LEU A N 1
ATOM 1782 C CA . LEU A 1 221 ? -34.049 6.475 45.522 1.00 94.69 221 LEU A CA 1
ATOM 1783 C C . LEU A 1 221 ? -32.713 6.260 44.800 1.00 94.69 221 LEU A C 1
ATOM 1785 O O . LEU A 1 221 ? -32.656 6.433 43.587 1.00 94.69 221 LEU A O 1
ATOM 1789 N N . CYS A 1 222 ? -31.672 5.808 45.508 1.00 95.31 222 CYS A N 1
ATOM 1790 C CA . CYS A 1 222 ? -30.380 5.485 44.895 1.00 95.31 222 CYS A CA 1
ATOM 1791 C C . CYS A 1 222 ? -30.501 4.369 43.846 1.00 95.31 222 CYS A C 1
ATOM 1793 O O . CYS A 1 222 ? -29.938 4.477 42.761 1.00 95.31 222 CYS A O 1
ATOM 1795 N N . LEU A 1 223 ? -31.272 3.314 44.131 1.00 95.19 223 LEU A N 1
ATOM 1796 C CA . LEU A 1 223 ? -31.514 2.235 43.168 1.00 95.19 223 LEU A CA 1
ATOM 1797 C C . LEU A 1 223 ? -32.286 2.721 41.936 1.00 95.19 223 LEU A C 1
ATOM 1799 O O . LEU A 1 223 ? -32.020 2.274 40.821 1.00 95.19 223 LEU A O 1
ATOM 1803 N N . GLN A 1 224 ? -33.246 3.628 42.122 1.00 96.19 224 GLN A N 1
ATOM 1804 C CA . GLN A 1 224 ? -33.993 4.210 41.014 1.00 96.19 224 GLN A CA 1
ATOM 1805 C C . GLN A 1 224 ? -33.091 5.069 40.119 1.00 96.19 224 GLN A C 1
ATOM 1807 O O . GLN A 1 224 ? -33.188 4.958 38.897 1.00 96.19 224 GLN A O 1
ATOM 1812 N N . ASP A 1 225 ? -32.203 5.866 40.712 1.00 94.69 225 ASP A N 1
ATOM 1813 C CA . ASP A 1 225 ? -31.232 6.684 39.983 1.00 94.69 225 ASP A CA 1
ATOM 1814 C C . ASP A 1 225 ? -30.236 5.816 39.194 1.00 94.69 225 ASP A C 1
ATOM 1816 O O . ASP A 1 225 ? -30.070 5.994 37.986 1.00 94.69 225 ASP A O 1
ATOM 1820 N N . GLU A 1 226 ? -29.687 4.769 39.820 1.00 94.62 226 GLU A N 1
ATOM 1821 C CA . GLU A 1 226 ? -28.820 3.800 39.138 1.00 94.62 226 GLU A CA 1
ATOM 1822 C C . GLU A 1 226 ? -29.535 3.081 37.987 1.00 94.62 226 GLU A C 1
ATOM 1824 O O . GLU A 1 226 ? -28.966 2.911 36.908 1.00 94.62 226 GLU A O 1
ATOM 1829 N N . MET A 1 227 ? -30.810 2.710 38.146 1.00 94.06 227 MET A N 1
ATOM 1830 C CA . MET A 1 227 ? -31.580 2.137 37.038 1.00 94.06 227 MET A CA 1
ATOM 1831 C C . MET A 1 227 ? -31.757 3.117 35.874 1.00 94.06 227 MET A C 1
ATOM 1833 O O . MET A 1 227 ? -31.737 2.692 34.716 1.00 94.06 227 MET A O 1
ATOM 1837 N N . VAL A 1 228 ? -31.958 4.408 36.150 1.00 96.50 228 VAL A N 1
ATOM 1838 C CA . VAL A 1 228 ? -32.041 5.434 35.101 1.00 96.50 228 VAL A CA 1
ATOM 1839 C C . VAL A 1 228 ? -30.692 5.568 34.398 1.00 96.50 228 VAL A C 1
ATOM 1841 O O . VAL A 1 228 ? -30.656 5.514 33.169 1.00 96.50 228 VAL A O 1
ATOM 1844 N N . ARG A 1 229 ? -29.591 5.631 35.155 1.00 96.69 229 ARG A N 1
ATOM 1845 C CA . ARG A 1 229 ? -28.224 5.698 34.620 1.00 96.69 229 ARG A CA 1
ATOM 1846 C C . ARG A 1 229 ? -27.865 4.488 33.755 1.00 96.69 229 ARG A C 1
ATOM 1848 O O . ARG A 1 229 ? -27.277 4.633 32.688 1.00 96.69 229 ARG A O 1
ATOM 1855 N N . LEU A 1 230 ? -28.256 3.283 34.164 1.00 96.31 230 LEU A N 1
ATOM 1856 C CA . LEU A 1 230 ? -28.041 2.077 33.361 1.00 96.31 230 LEU A CA 1
ATOM 1857 C C . LEU A 1 230 ? -28.865 2.102 32.068 1.00 96.31 230 LEU A C 1
ATOM 1859 O O . LEU A 1 230 ? -28.377 1.704 31.011 1.00 96.31 230 LEU A O 1
ATOM 1863 N N . ARG A 1 231 ? -30.108 2.599 32.110 1.00 97.19 231 ARG A N 1
ATOM 1864 C CA . ARG A 1 231 ? -30.940 2.734 30.902 1.00 97.19 231 ARG A CA 1
ATOM 1865 C C . ARG A 1 231 ? -30.358 3.738 29.912 1.00 97.19 231 ARG A C 1
ATOM 1867 O O . ARG A 1 231 ? -30.401 3.464 28.713 1.00 97.19 231 ARG A O 1
ATOM 1874 N N . THR A 1 232 ? -29.820 4.862 30.385 1.00 96.38 232 THR A N 1
ATOM 1875 C CA . THR A 1 232 ? -29.161 5.843 29.510 1.00 96.38 232 THR A CA 1
ATOM 1876 C C . THR A 1 232 ? -27.887 5.265 28.903 1.00 96.38 232 THR A C 1
ATOM 1878 O O . THR A 1 232 ? -27.744 5.312 27.687 1.00 96.38 232 THR A O 1
ATOM 1881 N N . GLN A 1 233 ? -27.047 4.583 29.688 1.00 96.06 233 GLN A N 1
ATOM 1882 C CA . GLN A 1 233 ? -25.862 3.887 29.164 1.00 96.06 233 GLN A CA 1
ATOM 1883 C C . GLN A 1 233 ? -26.213 2.851 28.086 1.00 96.06 233 GLN A C 1
ATOM 1885 O O . GLN A 1 233 ? -25.555 2.781 27.049 1.00 96.06 233 GLN A O 1
ATOM 1890 N N . VAL A 1 234 ? -27.279 2.067 28.280 1.00 95.88 234 VAL A N 1
ATOM 1891 C CA . VAL A 1 234 ? -27.753 1.115 27.261 1.00 95.88 234 VAL A CA 1
ATOM 1892 C C . VAL A 1 234 ? -28.231 1.833 25.995 1.00 95.88 234 VAL A C 1
ATOM 1894 O O . VAL A 1 234 ? -28.003 1.338 24.889 1.00 95.88 234 VAL A O 1
ATOM 1897 N N . ALA A 1 235 ? -28.897 2.983 26.124 1.00 95.75 235 ALA A N 1
ATOM 1898 C CA . ALA A 1 235 ? -29.316 3.782 24.975 1.00 95.75 235 ALA A CA 1
ATOM 1899 C C . ALA A 1 235 ? -28.109 4.349 24.205 1.00 95.75 235 ALA A C 1
ATOM 1901 O O . ALA A 1 235 ? -28.073 4.255 22.976 1.00 95.75 235 ALA A O 1
ATOM 1902 N N . ASP A 1 236 ? -27.097 4.842 24.917 1.00 96.38 236 ASP A N 1
ATOM 1903 C CA . ASP A 1 236 ? -25.866 5.370 24.327 1.00 96.38 236 ASP A CA 1
ATOM 1904 C C . ASP A 1 236 ? -25.072 4.279 23.604 1.00 96.38 236 ASP A C 1
ATOM 1906 O O . ASP A 1 236 ? -24.660 4.473 22.459 1.00 96.38 236 ASP A O 1
ATOM 1910 N N . LEU A 1 237 ? -24.935 3.095 24.210 1.00 96.75 237 LEU A N 1
ATOM 1911 C CA . LEU A 1 237 ? -24.289 1.942 23.577 1.00 96.75 237 LEU A CA 1
ATOM 1912 C C . LEU A 1 237 ? -25.021 1.502 22.305 1.00 96.75 237 LEU A C 1
ATOM 1914 O O . LEU A 1 237 ? -24.382 1.215 21.292 1.00 96.75 237 LEU A O 1
ATOM 1918 N N . LYS A 1 238 ? -26.360 1.503 22.304 1.00 97.50 238 LYS A N 1
ATOM 1919 C CA . LYS A 1 238 ? -27.141 1.235 21.085 1.00 97.50 238 LYS A CA 1
ATOM 1920 C C . LYS A 1 238 ? -26.884 2.286 20.008 1.00 97.50 238 LYS A C 1
ATOM 1922 O O . LYS A 1 238 ? -26.708 1.931 18.845 1.00 97.50 238 LYS A O 1
ATOM 1927 N N . ALA A 1 239 ? -26.824 3.564 20.378 1.00 95.69 239 ALA A N 1
ATOM 1928 C CA . ALA A 1 239 ? -26.527 4.637 19.436 1.00 95.69 239 ALA A CA 1
ATOM 1929 C C . ALA A 1 239 ? -25.100 4.532 18.867 1.00 95.69 239 ALA A C 1
ATOM 1931 O O . ALA A 1 239 ? -24.891 4.805 17.684 1.00 95.69 239 ALA A O 1
ATOM 1932 N N . GLN A 1 240 ? -24.123 4.123 19.679 1.00 96.38 240 GLN A N 1
ATOM 1933 C CA . GLN A 1 240 ? -22.758 3.849 19.223 1.00 96.38 240 GLN A CA 1
ATOM 1934 C C . GLN A 1 240 ? -22.714 2.652 18.272 1.00 96.38 240 GLN A C 1
ATOM 1936 O O . GLN A 1 240 ? -22.099 2.748 17.213 1.00 96.38 240 GLN A O 1
ATOM 1941 N N . HIS A 1 241 ? -23.419 1.566 18.594 1.00 95.62 241 HIS A N 1
ATOM 1942 C CA . HIS A 1 241 ? -23.505 0.390 17.731 1.00 95.62 241 HIS A CA 1
ATOM 1943 C C . HIS A 1 241 ? -24.076 0.736 16.349 1.00 95.62 241 HIS A C 1
ATOM 1945 O O . HIS A 1 241 ? -23.488 0.363 15.340 1.00 95.62 241 HIS A O 1
ATOM 1951 N N . VAL A 1 242 ? -25.160 1.518 16.288 1.00 97.38 242 VAL A N 1
ATOM 1952 C CA . VAL A 1 242 ? -25.742 1.976 15.013 1.00 97.38 242 VAL A CA 1
ATOM 1953 C C . VAL A 1 242 ? -24.742 2.809 14.204 1.00 97.38 242 VAL A C 1
ATOM 1955 O O . VAL A 1 242 ? -24.616 2.607 12.999 1.00 97.38 242 VAL A O 1
ATOM 1958 N N . ARG A 1 243 ? -23.990 3.712 14.850 1.00 97.56 243 ARG A N 1
ATOM 1959 C CA . ARG A 1 243 ? -22.962 4.523 14.172 1.00 97.56 243 ARG A CA 1
ATOM 1960 C C . ARG A 1 243 ? -21.809 3.678 13.634 1.00 97.56 243 ARG A C 1
ATOM 1962 O O . ARG A 1 243 ? -21.365 3.912 12.516 1.00 97.56 243 ARG A O 1
ATOM 1969 N N . LEU A 1 244 ? -21.325 2.714 14.415 1.00 96.69 244 LEU A N 1
ATOM 1970 C CA . LEU A 1 244 ? -20.262 1.804 13.982 1.00 96.69 244 LEU A CA 1
ATOM 1971 C C . LEU A 1 244 ? -20.729 0.906 12.835 1.00 96.69 244 LEU A C 1
ATOM 1973 O O . LEU A 1 244 ? -19.983 0.699 11.886 1.00 96.69 244 LEU A O 1
ATOM 1977 N N . TYR A 1 245 ? -21.972 0.432 12.887 1.00 97.50 245 TYR A N 1
ATOM 1978 C CA . TYR A 1 245 ? -22.551 -0.376 11.820 1.00 97.50 245 TYR A CA 1
ATOM 1979 C C . TYR A 1 245 ? -22.715 0.414 10.513 1.00 97.50 245 TYR A C 1
ATOM 1981 O O . TYR A 1 245 ? -22.440 -0.113 9.439 1.00 97.50 245 TYR A O 1
ATOM 1989 N N . ALA A 1 246 ? -23.103 1.692 10.592 1.00 95.81 246 ALA A N 1
ATOM 1990 C CA . ALA A 1 246 ? -23.137 2.574 9.426 1.00 95.81 246 ALA A CA 1
ATOM 1991 C C . ALA A 1 246 ? -21.738 2.746 8.810 1.00 95.81 246 ALA A C 1
ATOM 1993 O O . ALA A 1 246 ? -21.565 2.468 7.630 1.00 95.81 246 ALA A O 1
ATOM 1994 N N . LYS A 1 247 ? -20.725 3.071 9.629 1.00 96.62 247 LYS A N 1
ATOM 1995 C CA . LYS A 1 247 ? -19.329 3.176 9.168 1.00 96.62 247 LYS A CA 1
ATOM 1996 C C . LYS A 1 247 ? -18.810 1.885 8.536 1.00 96.62 247 LYS A C 1
ATOM 1998 O O . LYS A 1 247 ? -18.102 1.930 7.540 1.00 96.62 247 LYS A O 1
ATOM 2003 N N . TYR A 1 248 ? -19.155 0.733 9.111 1.00 95.88 248 TYR A N 1
ATOM 2004 C CA . TYR A 1 248 ? -18.797 -0.563 8.541 1.00 95.88 248 TYR A CA 1
ATOM 2005 C C . TYR A 1 248 ? -19.378 -0.742 7.131 1.00 95.88 248 TYR A C 1
ATOM 2007 O O . TYR A 1 248 ? -18.662 -1.166 6.228 1.00 95.88 248 TYR A O 1
ATOM 2015 N N . ASN A 1 249 ? -20.650 -0.384 6.931 1.00 97.12 249 ASN A N 1
ATOM 2016 C CA . ASN A 1 249 ? -21.286 -0.465 5.616 1.00 97.12 249 ASN A CA 1
ATOM 2017 C C . ASN A 1 249 ? -20.670 0.513 4.609 1.00 97.12 249 ASN A C 1
ATOM 2019 O O . ASN A 1 249 ? -20.476 0.128 3.458 1.00 97.12 249 ASN A O 1
ATOM 2023 N N . ASP A 1 250 ? -20.339 1.736 5.029 1.00 97.38 250 ASP A N 1
ATOM 2024 C CA . ASP A 1 250 ? -19.674 2.722 4.169 1.00 97.38 250 ASP A CA 1
ATOM 2025 C C . ASP A 1 250 ? -18.307 2.188 3.705 1.00 97.38 250 ASP A C 1
ATOM 2027 O O . ASP A 1 250 ? -18.044 2.105 2.505 1.00 97.38 250 ASP A O 1
ATOM 2031 N N . ASN A 1 251 ? -17.492 1.675 4.634 1.00 96.00 251 ASN A N 1
ATOM 2032 C CA . ASN A 1 251 ? -16.205 1.050 4.311 1.00 96.00 251 ASN A CA 1
ATOM 2033 C C . ASN A 1 251 ? -16.363 -0.175 3.389 1.00 96.00 251 ASN A C 1
ATOM 2035 O O . ASN A 1 251 ? -15.529 -0.425 2.520 1.00 96.00 251 ASN A O 1
ATOM 2039 N N . GLN A 1 252 ? -17.432 -0.961 3.556 1.00 97.19 252 GLN A N 1
ATOM 2040 C CA . GLN A 1 252 ? -17.716 -2.102 2.683 1.00 97.19 252 GLN A CA 1
ATOM 2041 C C . GLN A 1 252 ? -18.078 -1.662 1.253 1.00 97.19 252 GLN A C 1
ATOM 2043 O O . GLN A 1 252 ? -17.714 -2.340 0.284 1.00 97.19 252 GLN A O 1
ATOM 2048 N N . GLN A 1 253 ? -18.773 -0.533 1.102 1.00 96.19 253 GLN A N 1
ATOM 2049 C CA . GLN A 1 253 ? -19.040 0.060 -0.208 1.00 96.19 253 GLN A CA 1
ATOM 2050 C C . GLN A 1 253 ? -17.756 0.589 -0.844 1.00 96.19 253 GLN A C 1
ATOM 2052 O O . GLN A 1 253 ? -17.492 0.267 -2.001 1.00 96.19 253 GLN A O 1
ATOM 2057 N N . GLU A 1 254 ? -16.923 1.312 -0.092 1.00 96.88 254 GLU A N 1
ATOM 2058 C CA . GLU A 1 254 ? -15.617 1.787 -0.570 1.00 96.88 254 GLU A CA 1
ATOM 2059 C C . GLU A 1 254 ? -14.731 0.630 -1.043 1.00 96.88 254 GLU A C 1
ATOM 2061 O O . GLU A 1 254 ? -14.184 0.685 -2.143 1.00 96.88 254 GLU A O 1
ATOM 2066 N N . TYR A 1 255 ? -14.668 -0.470 -0.286 1.00 94.94 255 TYR A N 1
ATOM 2067 C CA . TYR A 1 255 ? -13.953 -1.678 -0.704 1.00 94.94 255 TYR A CA 1
ATOM 2068 C C . TYR A 1 255 ? -14.485 -2.243 -2.031 1.00 94.94 255 TYR A C 1
ATOM 2070 O O . TYR A 1 255 ? -13.711 -2.630 -2.906 1.00 94.94 255 TYR A O 1
ATOM 2078 N N . SER A 1 256 ? -15.809 -2.259 -2.204 1.00 95.62 256 SER A N 1
ATOM 2079 C CA . SER A 1 256 ? -16.448 -2.744 -3.433 1.00 95.62 256 SER A CA 1
ATOM 2080 C C . SER A 1 256 ? -16.129 -1.846 -4.635 1.00 95.62 256 SER A C 1
ATOM 2082 O O . SER A 1 256 ? -15.890 -2.353 -5.733 1.00 95.62 256 SER A O 1
ATOM 2084 N N . HIS A 1 257 ? -16.079 -0.526 -4.433 1.00 97.38 257 HIS A N 1
ATOM 2085 C CA . HIS A 1 257 ? -15.648 0.430 -5.455 1.00 97.38 257 HIS A CA 1
ATOM 2086 C C . HIS A 1 257 ? -14.183 0.219 -5.837 1.00 97.38 257 HIS A C 1
ATOM 2088 O O . HIS A 1 257 ? -13.884 0.047 -7.017 1.00 97.38 257 HIS A O 1
ATOM 2094 N N . LEU A 1 258 ? -13.297 0.108 -4.846 1.00 97.12 258 LEU A N 1
ATOM 2095 C CA . LEU A 1 258 ? -11.866 -0.097 -5.066 1.00 97.12 258 LEU A CA 1
ATOM 2096 C C . LEU A 1 258 ? -11.577 -1.411 -5.809 1.00 97.12 258 LEU A C 1
ATOM 2098 O O . LEU A 1 258 ? -10.713 -1.472 -6.683 1.00 97.12 258 LEU A O 1
ATOM 2102 N N . GLN A 1 259 ? -12.334 -2.469 -5.507 1.00 96.56 259 GLN A N 1
ATOM 2103 C CA . GLN A 1 259 ? -12.268 -3.734 -6.239 1.00 96.56 259 GLN A CA 1
ATOM 2104 C C . GLN A 1 259 ? -12.701 -3.576 -7.709 1.00 96.56 259 GLN A C 1
ATOM 2106 O O . GLN A 1 259 ? -12.118 -4.202 -8.604 1.00 96.56 259 GLN A O 1
ATOM 2111 N N . GLY A 1 260 ? -13.710 -2.740 -7.968 1.00 96.56 260 GLY A N 1
ATOM 2112 C CA . GLY A 1 260 ? -14.139 -2.366 -9.315 1.00 96.56 260 GLY A CA 1
ATOM 2113 C C . GLY A 1 260 ? -13.049 -1.617 -10.082 1.00 96.56 260 GLY A C 1
ATOM 2114 O O . GLY A 1 260 ? -12.716 -2.010 -11.203 1.00 96.56 260 GLY A O 1
ATOM 2115 N N . ASP A 1 261 ? -12.442 -0.613 -9.452 1.00 96.81 261 ASP A N 1
ATOM 2116 C CA . ASP A 1 261 ? -11.360 0.188 -10.035 1.00 96.81 261 ASP A CA 1
ATOM 2117 C C . ASP A 1 261 ? -10.138 -0.677 -10.358 1.00 96.81 261 ASP A C 1
ATOM 2119 O O . ASP A 1 261 ? -9.610 -0.620 -11.470 1.00 96.81 261 ASP A O 1
ATOM 2123 N N . PHE A 1 262 ? -9.749 -1.573 -9.444 1.00 95.62 262 PHE A N 1
ATOM 2124 C CA . PHE A 1 262 ? -8.662 -2.526 -9.677 1.00 95.62 262 PHE A CA 1
ATOM 2125 C C . PHE A 1 262 ? -8.948 -3.443 -10.873 1.00 95.62 262 PHE A C 1
ATOM 2127 O O . PHE A 1 262 ? -8.072 -3.695 -11.699 1.00 95.62 262 PHE A O 1
ATOM 2134 N N . SER A 1 263 ? -10.190 -3.914 -11.003 1.00 95.69 263 SER A N 1
ATOM 2135 C CA . SER A 1 263 ? -10.604 -4.747 -12.137 1.00 95.69 263 SER A CA 1
ATOM 2136 C C . SER A 1 263 ? -10.577 -3.972 -13.460 1.00 95.69 263 SER A C 1
ATOM 2138 O O . SER A 1 263 ? -10.256 -4.548 -14.500 1.00 95.69 263 SER A O 1
ATOM 2140 N N . SER A 1 264 ? -10.901 -2.674 -13.439 1.00 97.31 264 SER A N 1
ATOM 2141 C CA . SER A 1 264 ? -10.797 -1.805 -14.617 1.00 97.31 264 SER A CA 1
ATOM 2142 C C . SER A 1 264 ? -9.345 -1.580 -15.021 1.00 97.31 264 SER A C 1
ATOM 2144 O O . SER A 1 264 ? -8.992 -1.806 -16.176 1.00 97.31 264 SER A O 1
ATOM 2146 N N . LEU A 1 265 ? -8.487 -1.234 -14.060 1.00 96.94 265 LEU A N 1
ATOM 2147 C CA . LEU A 1 265 ? -7.061 -1.020 -14.295 1.00 96.94 265 LEU A CA 1
ATOM 2148 C C . LEU A 1 265 ? -6.376 -2.290 -14.815 1.00 96.94 265 LEU A C 1
ATOM 2150 O O . LEU A 1 265 ? -5.542 -2.234 -15.716 1.00 96.94 265 LEU A O 1
ATOM 2154 N N . HIS A 1 266 ? -6.750 -3.454 -14.278 1.00 96.50 266 HIS A N 1
ATOM 2155 C CA . HIS A 1 266 ? -6.241 -4.733 -14.762 1.00 96.50 266 HIS A CA 1
ATOM 2156 C C . HIS A 1 266 ? -6.611 -4.977 -16.230 1.00 96.50 266 HIS A C 1
ATOM 2158 O O . HIS A 1 266 ? -5.761 -5.404 -17.010 1.00 96.50 266 HIS A O 1
ATOM 2164 N N . ARG A 1 267 ? -7.845 -4.639 -16.628 1.00 97.19 267 ARG A N 1
ATOM 2165 C CA . ARG A 1 267 ? -8.288 -4.731 -18.025 1.00 97.19 267 ARG A CA 1
ATOM 2166 C C . ARG A 1 267 ? -7.489 -3.796 -18.933 1.00 97.19 267 ARG A C 1
ATOM 2168 O O . ARG A 1 267 ? -6.999 -4.238 -19.965 1.00 97.19 267 ARG A O 1
ATOM 2175 N N . GLU A 1 268 ? -7.301 -2.540 -18.532 1.00 96.81 268 GLU A N 1
ATOM 2176 C CA . GLU A 1 268 ? -6.496 -1.571 -19.293 1.00 96.81 268 GLU A CA 1
ATOM 2177 C C . GLU A 1 268 ? -5.045 -2.045 -19.462 1.00 96.81 268 GLU A C 1
ATOM 2179 O O . GLU A 1 268 ? -4.462 -1.932 -20.542 1.00 96.81 268 GLU A O 1
ATOM 2184 N N . TYR A 1 269 ? -4.467 -2.646 -18.419 1.00 95.69 269 TYR A N 1
ATOM 2185 C CA . TYR A 1 269 ? -3.142 -3.256 -18.490 1.00 95.69 269 TYR A CA 1
ATOM 2186 C C . TYR A 1 269 ? -3.088 -4.419 -19.494 1.00 95.69 269 TYR A C 1
ATOM 2188 O O . TYR A 1 269 ? -2.144 -4.510 -20.284 1.00 95.69 269 TYR A O 1
ATOM 2196 N N . GLU A 1 270 ? -4.086 -5.307 -19.495 1.00 96.25 270 GLU A N 1
ATOM 2197 C CA . GLU A 1 270 ? -4.171 -6.416 -20.454 1.00 96.25 270 GLU A CA 1
ATOM 2198 C C . GLU A 1 270 ? -4.351 -5.927 -21.901 1.00 96.25 270 GLU A C 1
ATOM 2200 O O . GLU A 1 270 ? -3.715 -6.460 -22.819 1.00 96.25 270 GLU A O 1
ATOM 2205 N N . GLU A 1 271 ? -5.154 -4.884 -22.112 1.00 97.38 271 GLU A N 1
ATOM 2206 C CA . GLU A 1 271 ? -5.343 -4.235 -23.415 1.00 97.38 271 GLU A CA 1
ATOM 2207 C C . GLU A 1 271 ? -4.043 -3.592 -23.919 1.00 97.38 271 GLU A C 1
ATOM 2209 O O . GLU A 1 271 ? -3.645 -3.797 -25.074 1.00 97.38 271 GLU A O 1
ATOM 2214 N N . LEU A 1 272 ? -3.324 -2.877 -23.047 1.00 96.44 272 LEU A N 1
ATOM 2215 C CA . LEU A 1 272 ? -2.037 -2.268 -23.378 1.00 96.44 272 LEU A CA 1
ATOM 2216 C C . LEU A 1 272 ? -0.981 -3.333 -23.696 1.00 96.44 272 LEU A C 1
ATOM 2218 O O . LEU A 1 272 ? -0.236 -3.205 -24.670 1.00 96.44 272 LEU A O 1
ATOM 2222 N N . ARG A 1 273 ? -0.941 -4.418 -22.915 1.00 97.19 273 ARG A N 1
ATOM 2223 C CA . ARG A 1 273 ? -0.043 -5.554 -23.153 1.00 97.19 273 ARG A CA 1
ATOM 2224 C C . ARG A 1 273 ? -0.324 -6.217 -24.501 1.00 97.19 273 ARG A C 1
ATOM 2226 O O . ARG A 1 273 ? 0.615 -6.502 -25.242 1.00 97.19 273 ARG A O 1
ATOM 2233 N N . SER A 1 274 ? -1.594 -6.425 -24.834 1.00 95.69 274 SER A N 1
ATOM 2234 C CA . SER A 1 274 ? -2.008 -7.011 -26.116 1.00 95.69 274 SER A CA 1
ATOM 2235 C C . SER A 1 274 ? -1.651 -6.101 -27.297 1.00 95.69 274 SER A C 1
ATOM 2237 O O . SER A 1 274 ? -1.142 -6.564 -28.321 1.00 95.69 274 SER A O 1
ATOM 2239 N N . SER A 1 275 ? -1.838 -4.789 -27.132 1.00 95.81 275 SER A N 1
ATOM 2240 C CA . SER A 1 275 ? -1.455 -3.779 -28.126 1.00 95.81 275 SER A CA 1
ATOM 2241 C C . SER A 1 275 ? 0.059 -3.740 -28.347 1.00 95.81 275 SER A C 1
ATOM 2243 O O . SER A 1 275 ? 0.521 -3.655 -29.485 1.00 95.81 275 SER A O 1
ATOM 2245 N N . LEU A 1 276 ? 0.849 -3.860 -27.274 1.00 93.75 276 LEU A N 1
ATOM 2246 C CA . LEU A 1 276 ? 2.307 -3.921 -27.356 1.00 93.75 276 LEU A CA 1
ATOM 2247 C C . LEU A 1 276 ? 2.785 -5.166 -28.110 1.00 93.75 276 LEU A C 1
ATOM 2249 O O . LEU A 1 276 ? 3.673 -5.051 -28.953 1.00 93.75 276 LEU A O 1
ATOM 2253 N N . GLU A 1 277 ? 2.217 -6.340 -27.829 1.00 93.81 277 GLU A N 1
ATOM 2254 C CA . GLU A 1 277 ? 2.578 -7.567 -28.552 1.00 93.81 277 GLU A CA 1
ATOM 2255 C C . GLU A 1 277 ? 2.198 -7.491 -30.034 1.00 93.81 277 GLU A C 1
ATOM 2257 O O . GLU A 1 277 ? 3.003 -7.854 -30.890 1.00 93.81 277 GLU A O 1
ATOM 2262 N N . THR A 1 278 ? 1.041 -6.906 -30.352 1.00 95.88 278 THR A N 1
ATOM 2263 C CA . THR A 1 278 ? 0.641 -6.651 -31.746 1.00 95.88 278 THR A CA 1
ATOM 2264 C C . THR A 1 278 ? 1.645 -5.727 -32.443 1.00 95.88 278 THR A C 1
ATOM 2266 O O . THR A 1 278 ? 2.152 -6.052 -33.511 1.00 95.88 278 THR A O 1
ATOM 2269 N N . CYS A 1 279 ? 2.033 -4.620 -31.800 1.00 93.69 279 CYS A N 1
ATOM 2270 C CA . CYS A 1 279 ? 3.023 -3.684 -32.337 1.00 93.69 279 CYS A CA 1
ATOM 2271 C C . CYS A 1 279 ? 4.405 -4.332 -32.534 1.00 93.69 279 CYS A C 1
ATOM 2273 O O . CYS A 1 279 ? 5.078 -4.083 -33.535 1.00 93.69 279 CYS A O 1
ATOM 2275 N N . LYS A 1 280 ? 4.845 -5.193 -31.606 1.00 93.50 280 LYS A N 1
ATOM 2276 C CA . LYS A 1 280 ? 6.084 -5.966 -31.779 1.00 93.50 280 LYS A CA 1
ATOM 2277 C C . LYS A 1 280 ? 6.002 -6.864 -33.007 1.00 93.50 280 LYS A C 1
ATOM 2279 O O . LYS A 1 280 ? 6.938 -6.861 -33.799 1.00 93.50 280 LYS A O 1
ATOM 2284 N N . GLN A 1 281 ? 4.898 -7.587 -33.170 1.00 94.62 281 GLN A N 1
ATOM 2285 C CA . GLN A 1 281 ? 4.698 -8.493 -34.296 1.00 94.62 281 GLN A CA 1
ATOM 2286 C C . GLN A 1 281 ? 4.610 -7.751 -35.639 1.00 94.62 281 GLN A C 1
ATOM 2288 O O . GLN A 1 281 ? 5.170 -8.203 -36.643 1.00 94.62 281 GLN A O 1
ATOM 2293 N N . ASP A 1 282 ? 3.978 -6.579 -35.662 1.00 93.88 282 ASP A N 1
ATOM 2294 C CA . ASP A 1 282 ? 3.952 -5.707 -36.836 1.00 93.88 282 ASP A CA 1
ATOM 2295 C C . ASP A 1 282 ? 5.358 -5.200 -37.177 1.00 93.88 282 ASP A C 1
ATOM 2297 O O . ASP A 1 282 ? 5.777 -5.262 -38.333 1.00 93.88 282 ASP A O 1
ATOM 2301 N N . ASN A 1 283 ? 6.129 -4.764 -36.177 1.00 91.00 283 ASN A N 1
ATOM 2302 C CA . ASN A 1 283 ? 7.505 -4.309 -36.374 1.00 91.00 283 ASN A CA 1
ATOM 2303 C C . ASN A 1 283 ? 8.424 -5.432 -36.869 1.00 91.00 283 ASN A C 1
ATOM 2305 O O . ASN A 1 283 ? 9.231 -5.193 -37.767 1.00 91.00 283 ASN A O 1
ATOM 2309 N N . THR A 1 284 ? 8.307 -6.654 -36.336 1.00 92.06 284 THR A N 1
ATOM 2310 C CA . THR A 1 284 ? 9.081 -7.801 -36.840 1.00 92.06 284 THR A CA 1
ATOM 2311 C C . THR A 1 284 ? 8.705 -8.117 -38.282 1.00 92.06 284 THR A C 1
ATOM 2313 O O . THR A 1 284 ? 9.594 -8.269 -39.115 1.00 92.06 284 THR A O 1
ATOM 2316 N N . SER A 1 285 ? 7.410 -8.105 -38.610 1.00 93.69 285 SER A N 1
ATOM 2317 C CA . SER A 1 285 ? 6.925 -8.338 -39.978 1.00 93.69 285 SER A CA 1
ATOM 2318 C C . SER A 1 285 ? 7.419 -7.260 -40.953 1.00 93.69 285 SER A C 1
ATOM 2320 O O . SER A 1 285 ? 7.823 -7.560 -42.077 1.00 93.69 285 SER A O 1
ATOM 2322 N N . GLN A 1 286 ? 7.439 -5.990 -40.531 1.00 92.56 286 GLN A N 1
ATOM 2323 C CA . GLN A 1 286 ? 7.996 -4.894 -41.329 1.00 92.56 286 GLN A CA 1
ATOM 2324 C C . GLN A 1 286 ? 9.510 -5.022 -41.515 1.00 92.56 286 GLN A C 1
ATOM 2326 O O . GLN A 1 286 ? 10.015 -4.743 -42.604 1.00 92.56 286 GLN A O 1
ATOM 2331 N N . LEU A 1 287 ? 10.235 -5.450 -40.481 1.00 92.56 287 LEU A N 1
ATOM 2332 C CA . LEU A 1 287 ? 11.680 -5.644 -40.542 1.00 92.56 287 LEU A CA 1
ATOM 2333 C C . LEU A 1 287 ? 12.049 -6.804 -41.477 1.00 92.56 287 LEU A C 1
ATOM 2335 O O . LEU A 1 287 ? 12.945 -6.643 -42.302 1.00 92.56 287 LEU A O 1
ATOM 2339 N N . GLU A 1 288 ? 11.315 -7.917 -41.428 1.00 93.19 288 GLU A N 1
ATOM 2340 C CA . GLU A 1 288 ? 11.444 -9.030 -42.379 1.00 93.19 288 GLU A CA 1
ATOM 2341 C C . GLU A 1 288 ? 11.134 -8.583 -43.819 1.00 93.19 288 GLU A C 1
ATOM 2343 O O . GLU A 1 288 ? 11.873 -8.893 -44.758 1.00 93.19 288 GLU A O 1
ATOM 2348 N N . LEU A 1 289 ? 10.086 -7.775 -44.017 1.00 94.25 289 LEU A N 1
ATOM 2349 C CA . LEU A 1 289 ? 9.769 -7.204 -45.329 1.00 94.25 289 LEU A CA 1
ATOM 2350 C C . LEU A 1 289 ? 10.878 -6.265 -45.836 1.00 94.25 289 LEU A C 1
ATOM 2352 O O . LEU A 1 289 ? 11.196 -6.249 -47.026 1.00 94.25 289 LEU A O 1
ATOM 2356 N N . PHE A 1 290 ? 11.471 -5.460 -44.956 1.00 91.75 290 PHE A N 1
ATOM 2357 C CA . PHE A 1 290 ? 12.579 -4.582 -45.320 1.00 91.75 290 PHE A CA 1
ATOM 2358 C C . PHE A 1 290 ? 13.844 -5.379 -45.658 1.00 91.75 290 PHE A C 1
ATOM 2360 O O . PHE A 1 290 ? 14.497 -5.089 -46.660 1.00 91.75 290 PHE A O 1
ATOM 2367 N N . GLN A 1 291 ? 14.163 -6.409 -44.871 1.00 91.69 291 GLN A N 1
ATOM 2368 C CA . GLN A 1 291 ? 15.285 -7.312 -45.130 1.00 91.69 291 GLN A CA 1
ATOM 2369 C C . GLN A 1 291 ? 15.133 -8.009 -46.480 1.00 91.69 291 GLN A C 1
ATOM 2371 O O . GLN A 1 291 ? 16.036 -7.922 -47.305 1.00 91.69 291 GLN A O 1
ATOM 2376 N N . THR A 1 292 ? 13.968 -8.594 -46.762 1.00 92.25 292 THR A N 1
ATOM 2377 C CA . THR A 1 292 ? 13.706 -9.254 -48.051 1.00 92.25 292 THR A CA 1
ATOM 2378 C C . THR A 1 292 ? 13.801 -8.286 -49.233 1.00 92.25 292 THR A C 1
ATOM 2380 O O . THR A 1 292 ? 14.398 -8.628 -50.252 1.00 92.25 292 THR A O 1
ATOM 2383 N N . LYS A 1 293 ? 13.292 -7.051 -49.109 1.00 92.62 293 LYS A N 1
ATOM 2384 C CA . LYS A 1 293 ? 13.466 -6.012 -50.143 1.00 92.62 293 LYS A CA 1
ATOM 2385 C C . LYS A 1 293 ? 14.932 -5.627 -50.346 1.00 92.62 293 LYS A C 1
ATOM 2387 O O . LYS A 1 293 ? 15.374 -5.500 -51.485 1.00 92.62 293 LYS A O 1
ATOM 2392 N N . SER A 1 294 ? 15.683 -5.455 -49.259 1.00 89.06 294 SER A N 1
ATOM 2393 C CA . SER A 1 294 ? 17.117 -5.149 -49.305 1.00 89.06 294 SER A CA 1
ATOM 2394 C C . SER A 1 294 ? 17.905 -6.280 -49.975 1.00 89.06 294 SER A C 1
ATOM 2396 O O . SER A 1 294 ? 18.705 -6.038 -50.876 1.00 89.06 294 SER A O 1
ATOM 2398 N N . GLU A 1 295 ? 17.621 -7.532 -49.617 1.00 91.75 295 GLU A N 1
ATOM 2399 C CA . GLU A 1 295 ? 18.229 -8.716 -50.228 1.00 91.75 295 GLU A CA 1
ATOM 2400 C C . GLU A 1 295 ? 17.909 -8.825 -51.722 1.00 91.75 295 GLU A C 1
ATOM 2402 O O . GLU A 1 295 ? 18.809 -9.090 -52.521 1.00 91.75 295 GLU A O 1
ATOM 2407 N N . GLN A 1 296 ? 16.660 -8.561 -52.119 1.00 92.12 296 GLN A N 1
ATOM 2408 C CA . GLN A 1 296 ? 16.261 -8.500 -53.528 1.00 92.12 296 GLN A CA 1
ATOM 2409 C C . GLN A 1 296 ? 17.024 -7.407 -54.286 1.00 92.12 296 GLN A C 1
ATOM 2411 O O . GLN A 1 296 ? 17.518 -7.656 -55.384 1.00 92.12 296 GLN A O 1
ATOM 2416 N N . GLN A 1 297 ? 17.174 -6.216 -53.702 1.00 92.12 297 GLN A N 1
ATOM 2417 C CA . GLN A 1 297 ? 17.919 -5.120 -54.323 1.00 92.12 297 GLN A CA 1
ATOM 2418 C C . GLN A 1 297 ? 19.412 -5.450 -54.463 1.00 92.12 297 GLN A C 1
ATOM 2420 O O . GLN A 1 297 ? 20.000 -5.205 -55.515 1.00 92.12 297 GLN A O 1
ATOM 2425 N N . ILE A 1 298 ? 20.021 -6.066 -53.446 1.00 89.56 298 ILE A N 1
ATOM 2426 C CA . ILE A 1 298 ? 21.406 -6.553 -53.514 1.00 89.56 298 ILE A CA 1
ATOM 2427 C C . ILE A 1 298 ? 21.548 -7.627 -54.601 1.00 89.56 298 ILE A C 1
ATOM 2429 O O . ILE A 1 298 ? 22.542 -7.626 -55.326 1.00 89.56 298 ILE A O 1
ATOM 2433 N N . ALA A 1 299 ? 20.584 -8.542 -54.731 1.00 90.31 299 ALA A N 1
ATOM 2434 C CA . ALA A 1 299 ? 20.600 -9.563 -55.775 1.00 90.31 299 ALA A CA 1
ATOM 2435 C C . ALA A 1 299 ? 20.525 -8.946 -57.182 1.00 90.31 299 ALA A C 1
ATOM 2437 O O . ALA A 1 299 ? 21.306 -9.336 -58.047 1.00 90.31 299 ALA A O 1
ATOM 2438 N N . LEU A 1 300 ? 19.664 -7.944 -57.389 1.00 92.75 300 LEU A N 1
ATOM 2439 C CA . LEU A 1 300 ? 19.577 -7.208 -58.655 1.00 92.75 300 LEU A CA 1
ATOM 2440 C C . LEU A 1 300 ? 20.892 -6.496 -58.992 1.00 92.75 300 LEU A C 1
ATOM 2442 O O . LEU A 1 300 ? 21.424 -6.700 -60.079 1.00 92.75 300 LEU A O 1
ATOM 2446 N N . LEU A 1 301 ? 21.471 -5.753 -58.043 1.00 89.62 301 LEU A N 1
ATOM 2447 C CA . LEU A 1 301 ? 22.760 -5.075 -58.239 1.00 89.62 301 LEU A CA 1
ATOM 2448 C C . LEU A 1 301 ? 23.900 -6.061 -58.540 1.00 89.62 301 LEU A C 1
ATOM 2450 O O . LEU A 1 301 ? 24.801 -5.760 -59.321 1.00 89.62 301 LEU A O 1
ATOM 2454 N N . ARG A 1 302 ? 23.880 -7.258 -57.937 1.00 91.75 302 ARG A N 1
ATOM 2455 C CA . ARG A 1 302 ? 24.859 -8.316 -58.240 1.00 91.75 302 ARG A CA 1
ATOM 2456 C C . ARG A 1 302 ? 24.728 -8.825 -59.673 1.00 91.75 302 ARG A C 1
ATOM 2458 O O . ARG A 1 302 ? 25.756 -9.042 -60.311 1.00 91.75 302 ARG A O 1
ATOM 2465 N N . GLU A 1 303 ? 23.507 -9.016 -60.169 1.00 91.94 303 GLU A N 1
ATOM 2466 C CA . GLU A 1 303 ? 23.275 -9.421 -61.561 1.00 91.94 303 GLU A CA 1
ATOM 2467 C C . GLU A 1 303 ? 23.640 -8.302 -62.548 1.00 91.94 303 GLU A C 1
ATOM 2469 O O . GLU A 1 303 ? 24.288 -8.579 -63.556 1.00 91.94 303 GLU A O 1
ATOM 2474 N N . GLU A 1 304 ? 23.333 -7.039 -62.236 1.00 91.69 304 GLU A N 1
ATOM 2475 C CA . GLU A 1 304 ? 23.757 -5.882 -63.041 1.00 91.69 304 GLU A CA 1
ATOM 2476 C C . GLU A 1 304 ? 25.285 -5.791 -63.133 1.00 91.69 304 GLU A C 1
ATOM 2478 O O . GLU A 1 304 ? 25.837 -5.792 -64.233 1.00 91.69 304 GLU A O 1
ATOM 2483 N N . HIS A 1 305 ? 25.995 -5.829 -62.001 1.00 87.31 305 HIS A N 1
ATOM 2484 C CA . HIS A 1 305 ? 27.460 -5.818 -61.995 1.00 87.31 305 HIS A CA 1
ATOM 2485 C C . HIS A 1 305 ? 28.075 -7.023 -62.712 1.00 87.31 305 HIS A C 1
ATOM 2487 O O . HIS A 1 305 ? 29.139 -6.913 -63.330 1.00 87.31 305 HIS A O 1
ATOM 2493 N N . LYS A 1 306 ? 27.436 -8.195 -62.636 1.00 92.31 306 LYS A N 1
ATOM 2494 C CA . LYS A 1 306 ? 27.867 -9.376 -63.385 1.00 92.31 306 LYS A CA 1
ATOM 2495 C C . LYS A 1 306 ? 27.712 -9.150 -64.891 1.00 92.31 306 LYS A C 1
ATOM 2497 O O . LYS A 1 306 ? 28.666 -9.409 -65.623 1.00 92.31 306 LYS A O 1
ATOM 2502 N N . ALA A 1 307 ? 26.577 -8.612 -65.336 1.00 90.12 307 ALA A N 1
ATOM 2503 C CA . ALA A 1 307 ? 26.336 -8.278 -66.738 1.00 90.12 307 ALA A CA 1
ATOM 2504 C C . ALA A 1 307 ? 27.312 -7.203 -67.254 1.00 90.12 307 ALA A C 1
ATOM 2506 O O . ALA A 1 307 ? 27.869 -7.350 -68.342 1.00 90.12 307 ALA A O 1
ATOM 2507 N N . GLU A 1 308 ? 27.592 -6.163 -66.463 1.00 90.19 308 GLU A N 1
ATOM 2508 C CA . GLU A 1 308 ? 28.601 -5.141 -66.779 1.00 90.19 308 GLU A CA 1
ATOM 2509 C C . GLU A 1 308 ? 29.998 -5.749 -66.929 1.00 90.19 308 GLU A C 1
ATOM 2511 O O . GLU A 1 308 ? 30.722 -5.448 -67.881 1.00 90.19 308 GLU A O 1
ATOM 2516 N N . ARG A 1 309 ? 30.379 -6.642 -66.007 1.00 90.50 309 ARG A N 1
ATOM 2517 C CA . ARG A 1 309 ? 31.667 -7.336 -66.054 1.00 90.50 309 ARG A CA 1
ATOM 2518 C C . ARG A 1 309 ? 31.779 -8.230 -67.286 1.00 90.50 309 ARG A C 1
ATOM 2520 O O . ARG A 1 309 ? 32.833 -8.249 -67.916 1.00 90.50 309 ARG A O 1
ATOM 2527 N N . GLU A 1 310 ? 30.723 -8.956 -67.640 1.00 91.31 310 GLU A N 1
ATOM 2528 C CA . GLU A 1 310 ? 30.677 -9.778 -68.855 1.00 91.31 310 GLU A CA 1
ATOM 2529 C C . GLU A 1 310 ? 30.759 -8.915 -70.123 1.00 91.31 310 GLU A C 1
ATOM 2531 O O . GLU A 1 310 ? 31.540 -9.228 -71.024 1.00 91.31 310 GLU A O 1
ATOM 2536 N N . ALA A 1 311 ? 30.048 -7.785 -70.169 1.00 89.81 311 ALA A N 1
ATOM 2537 C CA . ALA A 1 311 ? 30.128 -6.833 -71.273 1.00 89.81 311 ALA A CA 1
ATOM 2538 C C . ALA A 1 311 ? 31.543 -6.247 -71.425 1.00 89.81 311 ALA A C 1
ATOM 2540 O O . ALA A 1 311 ? 32.058 -6.170 -72.541 1.00 89.81 311 ALA A O 1
ATOM 2541 N N . LEU A 1 312 ? 32.202 -5.887 -70.319 1.00 92.38 312 LEU A N 1
ATOM 2542 C CA . LEU A 1 312 ? 33.585 -5.403 -70.321 1.00 92.38 312 LEU A CA 1
ATOM 2543 C C . LEU A 1 312 ? 34.576 -6.484 -70.778 1.00 92.38 312 LEU A C 1
ATOM 2545 O O . LEU A 1 312 ? 35.496 -6.207 -71.544 1.00 92.38 312 LEU A O 1
ATOM 2549 N N . LEU A 1 313 ? 34.396 -7.730 -70.337 1.00 91.75 313 LEU A N 1
ATOM 2550 C CA . LEU A 1 313 ? 35.227 -8.844 -70.799 1.00 91.75 313 LEU A CA 1
ATOM 2551 C C . LEU A 1 313 ? 35.059 -9.084 -72.301 1.00 91.75 313 LEU A C 1
ATOM 2553 O O . LEU A 1 313 ? 36.043 -9.339 -72.993 1.00 91.75 313 LEU A O 1
ATOM 2557 N N . GLU A 1 314 ? 33.843 -8.955 -72.822 1.00 93.00 314 GLU A N 1
ATOM 2558 C CA . GLU A 1 314 ? 33.565 -9.087 -74.249 1.00 93.00 314 GLU A CA 1
ATOM 2559 C C . GLU A 1 314 ? 34.165 -7.928 -75.064 1.00 93.00 314 GLU A C 1
ATOM 2561 O O . GLU A 1 314 ? 34.737 -8.163 -76.131 1.00 93.00 314 GLU A O 1
ATOM 2566 N N . THR A 1 315 ? 34.122 -6.682 -74.572 1.00 91.38 315 THR A N 1
ATOM 2567 C CA . THR A 1 315 ? 34.813 -5.567 -75.246 1.00 91.38 315 THR A CA 1
ATOM 2568 C C . THR A 1 315 ? 36.326 -5.765 -75.245 1.00 91.38 315 THR A C 1
ATOM 2570 O O . THR A 1 315 ? 36.950 -5.593 -76.292 1.00 91.38 315 THR A O 1
ATOM 2573 N N . HIS A 1 316 ? 36.912 -6.201 -74.125 1.00 90.75 316 HIS A N 1
ATOM 2574 C CA . HIS A 1 316 ? 38.330 -6.561 -74.048 1.00 90.75 316 HIS A CA 1
ATOM 2575 C C . HIS A 1 316 ? 38.688 -7.711 -74.995 1.00 90.75 316 HIS A C 1
ATOM 2577 O O . HIS A 1 316 ? 39.737 -7.683 -75.636 1.00 90.75 316 HIS A O 1
ATOM 2583 N N . ARG A 1 317 ? 37.818 -8.717 -75.135 1.00 93.56 317 ARG A N 1
ATOM 2584 C CA . ARG A 1 317 ? 38.041 -9.806 -76.090 1.00 93.56 317 ARG A CA 1
ATOM 2585 C C . ARG A 1 317 ? 38.091 -9.278 -77.522 1.00 93.56 317 ARG A C 1
ATOM 2587 O O . ARG A 1 317 ? 39.035 -9.576 -78.245 1.00 93.56 317 ARG A O 1
ATOM 2594 N N . ARG A 1 318 ? 37.139 -8.420 -77.903 1.00 91.31 318 ARG A N 1
ATOM 2595 C CA . ARG A 1 318 ? 37.102 -7.798 -79.238 1.00 91.31 318 ARG A CA 1
ATOM 2596 C C . ARG A 1 318 ? 38.324 -6.932 -79.522 1.00 91.31 318 ARG A C 1
ATOM 2598 O O . ARG A 1 318 ? 38.832 -6.962 -80.640 1.00 91.31 318 ARG A O 1
ATOM 2605 N N . THR A 1 319 ? 38.805 -6.160 -78.545 1.00 91.06 319 THR A N 1
ATOM 2606 C CA . THR A 1 319 ? 40.017 -5.348 -78.734 1.00 91.06 319 THR A CA 1
ATOM 2607 C C . THR A 1 319 ? 41.257 -6.221 -78.892 1.00 91.06 319 THR A C 1
ATOM 2609 O O . THR A 1 319 ? 42.082 -5.931 -79.756 1.00 91.06 319 THR A O 1
ATOM 2612 N N . ILE A 1 320 ? 41.373 -7.318 -78.135 1.00 91.56 320 ILE A N 1
ATOM 2613 C CA . ILE A 1 320 ? 42.452 -8.304 -78.301 1.00 91.56 320 ILE A CA 1
ATOM 2614 C C . ILE A 1 320 ? 42.395 -8.954 -79.689 1.00 91.56 320 ILE A C 1
ATOM 2616 O O . ILE A 1 320 ? 43.428 -9.050 -80.357 1.00 91.56 320 ILE A O 1
ATOM 2620 N N . ASP A 1 321 ? 41.213 -9.361 -80.153 1.00 91.56 321 ASP A N 1
ATOM 2621 C CA . ASP A 1 321 ? 41.031 -9.963 -81.479 1.00 91.56 321 ASP A CA 1
ATOM 2622 C C . ASP A 1 321 ? 41.433 -8.985 -82.597 1.00 91.56 321 ASP A C 1
ATOM 2624 O O . ASP A 1 321 ? 42.149 -9.349 -83.536 1.00 91.56 321 ASP A O 1
ATOM 2628 N N . GLU A 1 322 ? 41.040 -7.716 -82.471 1.00 91.56 322 GLU A N 1
ATOM 2629 C CA . GLU A 1 322 ? 41.388 -6.657 -83.418 1.00 91.56 322 GLU A CA 1
ATOM 2630 C C . GLU A 1 322 ? 42.894 -6.351 -83.416 1.00 91.56 322 GLU A C 1
ATOM 2632 O O . GLU A 1 322 ? 43.511 -6.296 -84.482 1.00 91.56 322 GLU A O 1
ATOM 2637 N N . LEU A 1 323 ? 43.523 -6.237 -82.241 1.00 90.75 323 LEU A N 1
ATOM 2638 C CA . LEU A 1 323 ? 44.977 -6.079 -82.123 1.00 90.75 323 LEU A CA 1
ATOM 2639 C C . LEU A 1 323 ? 45.717 -7.268 -82.745 1.00 90.75 323 LEU A C 1
ATOM 2641 O O . LEU A 1 323 ? 46.677 -7.075 -83.490 1.00 90.75 323 LEU A O 1
ATOM 2645 N N . THR A 1 324 ? 45.241 -8.491 -82.509 1.00 92.25 324 THR A N 1
ATOM 2646 C CA . THR A 1 324 ? 45.802 -9.712 -83.104 1.00 92.25 324 THR A CA 1
ATOM 2647 C C . THR A 1 324 ? 45.703 -9.681 -84.630 1.00 92.25 324 THR A C 1
ATOM 2649 O O . THR A 1 324 ? 46.659 -10.025 -85.329 1.00 92.25 324 THR A O 1
ATOM 2652 N N . ARG A 1 325 ? 44.567 -9.229 -85.175 1.00 94.62 325 ARG A N 1
ATOM 2653 C CA . ARG A 1 325 ? 44.366 -9.059 -86.620 1.00 94.62 325 ARG A CA 1
ATOM 2654 C C . ARG A 1 325 ? 45.313 -8.012 -87.210 1.00 94.62 325 ARG A C 1
ATOM 2656 O O . ARG A 1 325 ? 45.919 -8.263 -88.254 1.00 94.62 325 ARG A O 1
ATOM 2663 N N . VAL A 1 326 ? 45.459 -6.860 -86.552 1.00 90.69 326 VAL A N 1
ATOM 2664 C CA . VAL A 1 326 ? 46.378 -5.788 -86.970 1.00 90.69 326 VAL A CA 1
ATOM 2665 C C . VAL A 1 326 ? 47.825 -6.275 -86.945 1.00 90.69 326 VAL A C 1
ATOM 2667 O O . VAL A 1 326 ? 48.547 -6.047 -87.915 1.00 90.69 326 VAL A O 1
ATOM 2670 N N . LEU A 1 327 ? 48.234 -6.991 -85.895 1.00 90.56 327 LEU A N 1
ATOM 2671 C CA . LEU A 1 327 ? 49.579 -7.558 -85.779 1.00 90.56 327 LEU A CA 1
ATOM 2672 C C . LEU A 1 327 ? 49.878 -8.547 -86.909 1.00 90.56 327 LEU A C 1
ATOM 2674 O O . LEU A 1 327 ? 50.891 -8.386 -87.582 1.00 90.56 327 LEU A O 1
ATOM 2678 N N . LYS A 1 328 ? 48.967 -9.484 -87.206 1.00 89.56 328 LYS A N 1
ATOM 2679 C CA . LYS A 1 328 ? 49.110 -10.395 -88.359 1.00 89.56 328 LYS A CA 1
ATOM 2680 C C . LYS A 1 328 ? 49.213 -9.638 -89.686 1.00 89.56 328 LYS A C 1
ATOM 2682 O O . LYS A 1 328 ? 50.028 -9.975 -90.540 1.00 89.56 328 LYS A O 1
ATOM 2687 N N . SER A 1 329 ? 48.415 -8.583 -89.873 1.00 89.56 329 SER A N 1
ATOM 2688 C CA . SER A 1 329 ? 48.512 -7.742 -91.073 1.00 89.56 329 SER A CA 1
ATOM 2689 C C . SER A 1 329 ? 49.875 -7.048 -91.175 1.00 89.56 329 SER A C 1
ATOM 2691 O O . SER A 1 329 ? 50.470 -7.031 -92.252 1.00 89.56 329 SER A O 1
ATOM 2693 N N . GLN A 1 330 ? 50.406 -6.515 -90.073 1.00 89.44 330 GLN A N 1
ATOM 2694 C CA . GLN A 1 330 ? 51.744 -5.922 -90.052 1.00 89.44 330 GLN A CA 1
ATOM 2695 C C . GLN A 1 330 ? 52.825 -6.967 -90.338 1.00 89.44 330 GLN A C 1
ATOM 2697 O O . GLN A 1 330 ? 53.673 -6.724 -91.188 1.00 89.44 330 GLN A O 1
ATOM 2702 N N . GLU A 1 331 ? 52.749 -8.153 -89.740 1.00 89.62 331 GLU A N 1
ATOM 2703 C CA . GLU A 1 331 ? 53.680 -9.256 -90.000 1.00 89.62 331 GLU A CA 1
ATOM 2704 C C . GLU A 1 331 ? 53.747 -9.610 -91.496 1.00 89.62 331 GLU A C 1
ATOM 2706 O O . GLU A 1 331 ? 54.838 -9.713 -92.061 1.00 89.62 331 GLU A O 1
ATOM 2711 N N . THR A 1 332 ? 52.599 -9.690 -92.184 1.00 88.00 332 THR A N 1
ATOM 2712 C CA . THR A 1 332 ? 52.575 -9.928 -93.642 1.00 88.00 332 THR A CA 1
ATOM 2713 C C . THR A 1 332 ? 53.194 -8.781 -94.446 1.00 88.00 332 THR A C 1
ATOM 2715 O O . THR A 1 332 ? 53.926 -9.034 -95.404 1.00 88.00 332 THR A O 1
ATOM 2718 N N . LYS A 1 333 ? 52.967 -7.520 -94.047 1.00 88.12 333 LYS A N 1
ATOM 2719 C CA . LYS A 1 333 ? 53.574 -6.348 -94.701 1.00 88.12 333 LYS A CA 1
ATOM 2720 C C . LYS A 1 333 ? 55.089 -6.346 -94.540 1.00 88.12 333 LYS A C 1
ATOM 2722 O O . LYS A 1 333 ? 55.800 -6.199 -95.530 1.00 88.12 333 LYS A O 1
ATOM 2727 N N . TRP A 1 334 ? 55.577 -6.552 -93.321 1.00 88.38 334 TRP A N 1
ATOM 2728 C CA . TRP A 1 334 ? 57.006 -6.578 -93.024 1.00 88.38 334 TRP A CA 1
ATOM 2729 C C . TRP A 1 334 ? 57.688 -7.743 -93.740 1.00 88.38 334 TRP A C 1
ATOM 2731 O O . TRP A 1 334 ? 58.716 -7.536 -94.374 1.00 88.38 334 TRP A O 1
ATOM 2741 N N . SER A 1 335 ? 57.064 -8.923 -93.764 1.00 85.44 335 SER A N 1
ATOM 2742 C CA . SER A 1 335 ? 57.558 -10.072 -94.535 1.00 85.44 335 SER A CA 1
ATOM 2743 C C . SER A 1 335 ? 57.650 -9.763 -96.033 1.00 85.44 335 SER A C 1
ATOM 2745 O O . SER A 1 335 ? 58.669 -10.036 -96.661 1.00 85.44 335 SER A O 1
ATOM 2747 N N . SER A 1 336 ? 56.626 -9.122 -96.613 1.00 83.31 336 SER A N 1
ATOM 2748 C CA . SER A 1 336 ? 56.657 -8.713 -98.026 1.00 83.31 336 SER A CA 1
ATOM 2749 C C . SER A 1 336 ? 57.751 -7.680 -98.322 1.00 83.31 336 SER A C 1
ATOM 2751 O O . SER A 1 336 ? 58.394 -7.738 -99.368 1.00 83.31 336 SER A O 1
ATOM 2753 N N . GLN A 1 337 ? 58.000 -6.758 -97.389 1.00 88.06 337 GLN A N 1
ATOM 2754 C CA . GLN A 1 337 ? 59.028 -5.733 -97.526 1.00 88.06 337 GLN A CA 1
ATOM 2755 C C . GLN A 1 337 ? 60.435 -6.325 -97.400 1.00 88.06 337 GLN A C 1
ATOM 2757 O O . GLN A 1 337 ? 61.314 -5.944 -98.168 1.00 88.06 337 GLN A O 1
ATOM 2762 N N . ILE A 1 338 ? 60.631 -7.284 -96.491 1.00 87.38 338 ILE A N 1
ATOM 2763 C CA . ILE A 1 338 ? 61.874 -8.054 -96.369 1.00 87.38 338 ILE A CA 1
ATOM 2764 C C . ILE A 1 338 ? 62.148 -8.816 -97.668 1.00 87.38 338 ILE A C 1
ATOM 2766 O O . ILE A 1 338 ? 63.237 -8.686 -98.215 1.00 87.38 338 ILE A O 1
ATOM 2770 N N . ASN A 1 339 ? 61.157 -9.528 -98.213 1.00 84.69 339 ASN A N 1
ATOM 2771 C CA . ASN A 1 339 ? 61.317 -10.256 -99.477 1.00 84.69 339 ASN A CA 1
ATOM 2772 C C . ASN A 1 339 ? 61.685 -9.319 -100.636 1.00 84.69 339 ASN A C 1
ATOM 2774 O O . ASN A 1 339 ? 62.590 -9.618 -101.404 1.00 84.69 339 ASN A O 1
ATOM 2778 N N . ARG A 1 340 ? 61.050 -8.144 -100.717 1.00 84.06 340 ARG A N 1
ATOM 2779 C CA . ARG A 1 340 ? 61.363 -7.141 -101.742 1.00 84.06 340 ARG A CA 1
ATOM 2780 C C . ARG A 1 340 ? 62.773 -6.564 -101.603 1.00 84.06 340 ARG A C 1
ATOM 2782 O O . ARG A 1 340 ? 63.394 -6.241 -102.609 1.00 84.06 340 ARG A O 1
ATOM 2789 N N . LEU A 1 341 ? 63.265 -6.392 -100.374 1.00 83.00 341 LEU A N 1
ATOM 2790 C CA . LEU A 1 341 ? 64.642 -5.957 -100.124 1.00 83.00 341 LEU A CA 1
ATOM 2791 C C . LEU A 1 341 ? 65.651 -7.047 -100.499 1.00 83.00 341 LEU A C 1
ATOM 2793 O O . LEU A 1 341 ? 66.685 -6.716 -101.066 1.00 83.00 341 LEU A O 1
ATOM 2797 N N . LEU A 1 342 ? 65.338 -8.318 -100.229 1.00 84.62 342 LEU A N 1
ATOM 2798 C CA . LEU A 1 342 ? 66.167 -9.453 -100.645 1.00 84.62 342 LEU A CA 1
ATOM 2799 C C . LEU A 1 342 ? 66.257 -9.553 -102.175 1.00 84.62 342 LEU A C 1
ATOM 2801 O O . LEU A 1 342 ? 67.361 -9.608 -102.698 1.00 84.62 342 LEU A O 1
ATOM 2805 N N . GLU A 1 343 ? 65.137 -9.436 -102.898 1.00 81.62 343 GLU A N 1
ATOM 2806 C CA . GLU A 1 343 ? 65.139 -9.379 -104.373 1.00 81.62 343 GLU A CA 1
ATOM 2807 C C . GLU A 1 343 ? 65.988 -8.214 -104.914 1.00 81.62 343 GLU A C 1
ATOM 2809 O O . GLU A 1 343 ? 66.694 -8.352 -105.910 1.00 81.62 343 GLU A O 1
ATOM 2814 N N . LEU A 1 344 ? 65.942 -7.053 -104.251 1.00 82.56 344 LEU A N 1
ATOM 2815 C CA . LEU A 1 344 ? 66.742 -5.883 -104.620 1.00 82.56 344 LEU A CA 1
ATOM 2816 C C . LEU A 1 344 ? 68.242 -6.141 -104.441 1.00 82.56 344 LEU A C 1
ATOM 2818 O O . LEU A 1 344 ? 69.030 -5.769 -105.309 1.00 82.56 344 LEU A O 1
ATOM 2822 N N . ILE A 1 345 ? 68.630 -6.794 -103.345 1.00 83.44 345 ILE A N 1
ATOM 2823 C CA . ILE A 1 345 ? 70.019 -7.195 -103.097 1.00 83.44 345 ILE A CA 1
ATOM 2824 C C . ILE A 1 345 ? 70.478 -8.176 -104.179 1.00 83.44 345 ILE A C 1
ATOM 2826 O O . ILE A 1 345 ? 71.517 -7.937 -104.789 1.00 83.44 345 ILE A O 1
ATOM 2830 N N . ASP A 1 346 ? 69.670 -9.188 -104.503 1.00 80.62 346 ASP A N 1
ATOM 2831 C CA . ASP A 1 346 ? 69.991 -10.160 -105.555 1.00 80.62 346 ASP A CA 1
ATOM 2832 C C . ASP A 1 346 ? 70.201 -9.470 -106.919 1.00 80.62 346 ASP A C 1
ATOM 2834 O O . ASP A 1 346 ? 71.169 -9.756 -107.628 1.00 80.62 346 ASP A O 1
ATOM 2838 N N . THR A 1 347 ? 69.354 -8.491 -107.275 1.00 77.00 347 THR A N 1
ATOM 2839 C CA . THR A 1 347 ? 69.538 -7.705 -108.512 1.00 77.00 347 THR A CA 1
ATOM 2840 C C . THR A 1 347 ? 70.802 -6.844 -108.491 1.00 77.00 347 THR A C 1
ATOM 2842 O O . THR A 1 347 ? 71.499 -6.757 -109.500 1.00 77.00 347 THR A O 1
ATOM 2845 N N . GLN A 1 348 ? 71.146 -6.248 -107.346 1.00 78.31 348 GLN A N 1
ATOM 2846 C CA . GLN A 1 348 ? 72.364 -5.447 -107.204 1.00 78.31 348 GLN A CA 1
ATOM 2847 C C . GLN A 1 348 ? 73.632 -6.306 -107.274 1.00 78.31 348 GLN A C 1
ATOM 2849 O O . GLN A 1 348 ? 74.620 -5.890 -107.879 1.00 78.31 348 GLN A O 1
ATOM 2854 N N . GLU A 1 349 ? 73.619 -7.512 -106.706 1.00 76.19 349 GLU A N 1
ATOM 2855 C CA . GLU A 1 349 ? 74.723 -8.470 -106.835 1.00 76.19 349 GLU A CA 1
ATOM 2856 C C . GLU A 1 349 ? 74.900 -8.930 -108.290 1.00 76.19 349 GLU A C 1
ATOM 2858 O O . GLU A 1 349 ? 76.030 -9.051 -108.777 1.00 76.19 349 GLU A O 1
ATOM 2863 N N . GLN A 1 350 ? 73.796 -9.097 -109.022 1.00 66.38 350 GLN A N 1
ATOM 2864 C CA . GLN A 1 350 ? 73.807 -9.425 -110.445 1.00 66.38 350 GLN A CA 1
ATOM 2865 C C . GLN A 1 350 ? 74.357 -8.269 -111.304 1.00 66.38 350 GLN A C 1
ATOM 2867 O O . GLN A 1 350 ? 75.182 -8.505 -112.191 1.00 66.38 350 GLN A O 1
ATOM 2872 N N . ASP A 1 351 ? 74.008 -7.020 -110.987 1.00 65.56 351 ASP A N 1
ATOM 2873 C CA . ASP A 1 351 ? 74.563 -5.823 -111.634 1.00 65.56 351 ASP A CA 1
ATOM 2874 C C . ASP A 1 351 ? 76.072 -5.665 -111.356 1.00 65.56 351 ASP A C 1
ATOM 2876 O O . ASP A 1 351 ? 76.853 -5.385 -112.271 1.00 65.56 351 ASP A O 1
ATOM 2880 N N . ILE A 1 352 ? 76.535 -5.934 -110.130 1.00 64.19 352 ILE A N 1
ATOM 2881 C CA . ILE A 1 352 ? 77.969 -5.926 -109.784 1.00 64.19 352 ILE A CA 1
ATOM 2882 C C . ILE A 1 352 ? 78.733 -7.023 -110.546 1.00 64.19 352 ILE A C 1
ATOM 2884 O O . ILE A 1 352 ? 79.848 -6.782 -111.021 1.00 64.19 352 ILE A O 1
ATOM 2888 N N . ALA A 1 353 ? 78.130 -8.199 -110.748 1.00 57.75 353 ALA A N 1
ATOM 2889 C CA . ALA A 1 353 ? 78.718 -9.261 -111.563 1.00 57.75 353 ALA A CA 1
ATOM 2890 C C . ALA A 1 353 ? 78.866 -8.854 -113.045 1.00 57.75 353 ALA A C 1
ATOM 2892 O O . ALA A 1 353 ? 79.855 -9.221 -113.686 1.00 57.75 353 ALA A O 1
ATOM 2893 N N . THR A 1 354 ? 77.951 -8.037 -113.585 1.00 56.19 354 THR A N 1
ATOM 2894 C CA . THR A 1 354 ? 78.075 -7.499 -114.956 1.00 56.19 354 THR A CA 1
ATOM 2895 C C . THR A 1 354 ? 79.162 -6.426 -115.088 1.00 56.19 354 THR A C 1
ATOM 2897 O O . THR A 1 354 ? 79.859 -6.378 -116.105 1.00 56.19 354 THR A O 1
ATOM 2900 N N . LEU A 1 355 ? 79.410 -5.636 -114.037 1.00 55.06 355 LEU A N 1
ATOM 2901 C CA . LEU A 1 355 ? 80.465 -4.611 -114.003 1.00 55.06 355 LEU A CA 1
ATOM 2902 C C . LEU A 1 355 ? 81.898 -5.183 -113.933 1.00 55.06 355 LEU A C 1
ATOM 2904 O O . LEU A 1 355 ? 82.860 -4.460 -114.191 1.00 55.06 355 LEU A O 1
ATOM 2908 N N . HIS A 1 356 ? 82.067 -6.482 -113.663 1.00 47.34 356 HIS A N 1
ATOM 2909 C CA . HIS A 1 356 ? 83.371 -7.157 -113.593 1.00 47.34 356 HIS A CA 1
ATOM 2910 C C . HIS A 1 356 ? 83.889 -7.734 -114.937 1.00 47.34 356 HIS A C 1
ATOM 2912 O O . HIS A 1 356 ? 84.924 -8.404 -114.950 1.00 47.34 356 HIS A O 1
ATOM 2918 N N . THR A 1 357 ? 83.242 -7.458 -116.084 1.00 40.56 357 THR A N 1
ATOM 2919 C CA . THR A 1 357 ? 83.619 -8.027 -117.406 1.00 40.56 357 THR A CA 1
ATOM 2920 C C . THR A 1 357 ? 83.830 -7.015 -118.552 1.00 40.56 357 THR A C 1
ATOM 2922 O O . THR A 1 357 ? 83.501 -7.297 -119.702 1.00 40.56 357 THR A O 1
ATOM 2925 N N . ALA A 1 358 ? 84.468 -5.861 -118.304 1.00 32.50 358 ALA A N 1
ATOM 2926 C CA . ALA A 1 358 ? 84.919 -4.960 -119.384 1.00 32.50 358 ALA A CA 1
ATOM 2927 C C . ALA A 1 358 ? 86.265 -4.247 -119.074 1.00 32.50 358 ALA A C 1
ATOM 2929 O O . ALA A 1 358 ? 86.394 -3.639 -118.010 1.00 32.50 358 ALA A O 1
ATOM 2930 N N . PRO A 1 359 ? 87.290 -4.289 -119.964 1.00 33.94 359 PRO A N 1
ATOM 2931 C CA . PRO A 1 359 ? 88.624 -3.742 -119.691 1.00 33.94 359 PRO A CA 1
ATOM 2932 C C . PRO A 1 359 ? 88.934 -2.367 -120.332 1.00 33.94 359 PRO A C 1
ATOM 2934 O O . PRO A 1 359 ? 88.648 -2.126 -121.497 1.00 33.94 359 PRO A O 1
ATOM 2937 N N . LYS A 1 360 ? 89.659 -1.549 -119.545 1.00 31.28 360 LYS A N 1
ATOM 2938 C CA . LYS A 1 360 ? 90.751 -0.581 -119.852 1.00 31.28 360 LYS A CA 1
ATOM 2939 C C . LYS A 1 360 ? 90.668 0.368 -121.069 1.00 31.28 360 LYS A C 1
ATOM 2941 O O . LYS A 1 360 ? 90.815 -0.078 -122.197 1.00 31.28 360 LYS A O 1
ATOM 2946 N N . ALA A 1 361 ? 90.818 1.675 -120.792 1.00 29.16 361 ALA A N 1
ATOM 2947 C CA . ALA A 1 361 ? 91.928 2.553 -121.251 1.00 29.16 361 ALA A CA 1
ATOM 2948 C C . ALA A 1 361 ? 91.710 3.998 -120.727 1.00 29.16 361 ALA A C 1
ATOM 2950 O O . ALA A 1 361 ? 90.675 4.588 -120.993 1.00 29.16 361 ALA A O 1
ATOM 2951 N N . LYS A 1 362 ? 92.547 4.487 -119.792 1.00 31.95 362 LYS A N 1
ATOM 2952 C CA . LYS A 1 362 ? 93.717 5.390 -119.982 1.00 31.95 362 LYS A CA 1
ATOM 2953 C C . LYS A 1 362 ? 93.337 6.876 -120.166 1.00 31.95 362 LYS A C 1
ATOM 2955 O O . LYS A 1 362 ? 92.610 7.201 -121.084 1.00 31.95 362 LYS A O 1
ATOM 2960 N N . SER A 1 363 ? 93.813 7.748 -119.262 1.00 29.16 363 SER A N 1
ATOM 2961 C CA . SER A 1 363 ? 94.969 8.666 -119.474 1.00 29.16 363 SER A CA 1
ATOM 2962 C C . SER A 1 363 ? 94.464 10.030 -119.975 1.00 29.16 363 SER A C 1
ATOM 2964 O O . SER A 1 363 ? 93.680 10.041 -120.903 1.00 29.16 363 SER A O 1
ATOM 2966 N N . SER A 1 364 ? 94.807 11.206 -119.460 1.00 31.86 364 SER A N 1
ATOM 2967 C CA . SER A 1 364 ? 95.981 11.683 -118.735 1.00 31.86 364 SER A CA 1
ATOM 2968 C C . SER A 1 364 ? 95.633 12.967 -117.960 1.00 31.86 364 SER A C 1
ATOM 2970 O O . SER A 1 364 ? 94.549 13.523 -118.114 1.00 31.86 364 SER A O 1
ATOM 2972 N N . ASP A 1 365 ? 96.606 13.429 -117.173 1.00 34.69 365 ASP A N 1
ATOM 2973 C CA . ASP A 1 365 ? 96.840 14.836 -116.827 1.00 34.69 365 ASP A CA 1
ATOM 2974 C C . ASP A 1 365 ? 95.807 15.516 -115.928 1.00 34.69 365 ASP A C 1
ATOM 2976 O O . ASP A 1 365 ? 94.830 16.110 -116.361 1.00 34.69 365 ASP A O 1
ATOM 2980 N N . LEU A 1 366 ? 96.003 15.598 -114.609 1.00 45.59 366 LEU A N 1
ATOM 2981 C CA . LEU A 1 366 ? 97.191 16.135 -113.909 1.00 45.59 366 LEU A CA 1
ATOM 2982 C C . LEU A 1 366 ? 97.752 17.474 -114.442 1.00 45.59 366 LEU A C 1
ATOM 2984 O O . LEU A 1 366 ? 98.654 18.017 -113.813 1.00 45.59 366 LEU A O 1
ATOM 2988 N N . GLU A 1 367 ? 97.112 18.091 -115.440 1.00 43.59 367 GLU A N 1
ATOM 2989 C CA . GLU A 1 367 ? 97.387 19.464 -115.900 1.00 43.59 367 GLU A CA 1
ATOM 2990 C C . GLU A 1 367 ? 96.141 20.360 -115.939 1.00 43.59 367 GLU A C 1
ATOM 2992 O O . GLU A 1 367 ? 96.171 21.462 -116.474 1.00 43.59 367 GLU A O 1
ATOM 2997 N N . GLN A 1 368 ? 95.056 19.972 -115.263 1.00 39.00 368 GLN A N 1
ATOM 2998 C CA . GLN A 1 368 ? 94.002 20.930 -114.895 1.00 39.00 368 GLN A CA 1
ATOM 2999 C C . GLN A 1 368 ? 93.830 21.089 -113.381 1.00 39.00 368 GLN A C 1
ATOM 3001 O O . GLN A 1 368 ? 92.827 21.593 -112.885 1.00 39.00 368 GLN A O 1
ATOM 3006 N N . ARG A 1 369 ? 94.896 20.765 -112.637 1.00 47.34 369 ARG A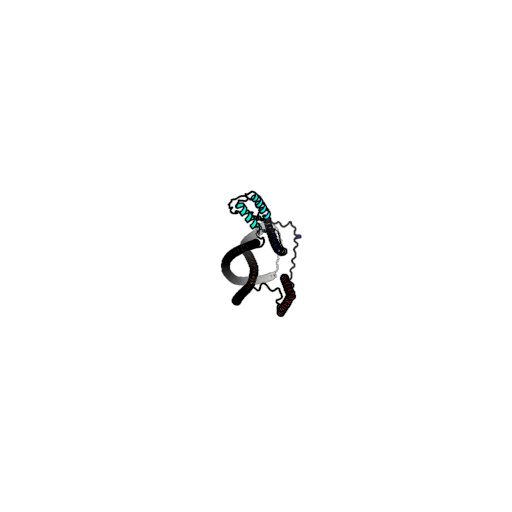 N 1
ATOM 3007 C CA . ARG A 1 369 ? 95.117 21.190 -111.244 1.00 47.34 369 ARG A CA 1
ATOM 3008 C C . ARG A 1 369 ? 95.425 22.693 -111.103 1.00 47.34 369 ARG A C 1
ATOM 3010 O O . ARG A 1 369 ? 95.664 23.155 -109.993 1.00 47.34 369 ARG A O 1
ATOM 3017 N N . LEU A 1 370 ? 95.365 23.464 -112.197 1.00 44.78 370 LEU A N 1
ATOM 3018 C CA . LEU A 1 370 ? 95.580 24.917 -112.212 1.00 44.78 370 LEU A CA 1
ATOM 3019 C C . LEU A 1 370 ? 94.290 25.744 -112.415 1.00 44.78 370 LEU A C 1
ATOM 3021 O O . LEU A 1 370 ? 94.230 26.871 -111.943 1.00 44.78 370 LEU A O 1
ATOM 3025 N N . ALA A 1 371 ? 93.207 25.172 -112.963 1.00 42.66 371 ALA A N 1
ATOM 3026 C CA . ALA A 1 371 ? 91.867 25.793 -112.886 1.00 42.66 371 ALA A CA 1
ATOM 3027 C C . ALA A 1 371 ? 91.205 25.577 -111.503 1.00 42.66 371 ALA A C 1
ATOM 3029 O O . ALA A 1 371 ? 90.222 26.219 -111.134 1.00 42.66 371 ALA A O 1
ATOM 3030 N N . GLN A 1 372 ? 91.807 24.699 -110.692 1.00 46.62 372 GLN A N 1
ATOM 3031 C CA . GLN A 1 372 ? 91.450 24.380 -109.308 1.00 46.62 372 GLN A CA 1
ATOM 3032 C C . GLN A 1 372 ? 91.788 25.513 -108.308 1.00 46.62 372 GLN A C 1
ATOM 3034 O O . GLN A 1 372 ? 91.449 25.419 -107.127 1.00 46.62 372 GLN A O 1
ATOM 3039 N N . ALA A 1 373 ? 92.422 26.599 -108.769 1.00 47.69 373 ALA A N 1
ATOM 3040 C CA . ALA A 1 373 ? 92.684 27.806 -107.981 1.00 47.69 373 ALA A CA 1
ATOM 3041 C C . ALA A 1 373 ? 91.651 28.927 -108.224 1.00 47.69 373 ALA A C 1
ATOM 3043 O O . ALA A 1 373 ? 91.392 29.711 -107.314 1.00 47.69 373 ALA A O 1
ATOM 3044 N N . GLU A 1 374 ? 90.982 28.954 -109.382 1.00 49.84 374 GLU A N 1
ATOM 3045 C CA . GLU A 1 374 ? 89.950 29.955 -109.712 1.00 49.84 374 GLU A CA 1
ATOM 3046 C C . GLU A 1 374 ? 88.542 29.513 -109.265 1.00 49.84 374 GLU A C 1
ATOM 3048 O O . GLU A 1 374 ? 87.708 30.344 -108.905 1.00 49.84 374 GLU A O 1
ATOM 3053 N N . ALA A 1 375 ? 88.319 28.202 -109.098 1.00 50.19 375 ALA A N 1
ATOM 3054 C CA . ALA A 1 375 ? 87.133 27.649 -108.430 1.00 50.19 375 ALA A CA 1
ATOM 3055 C C . ALA A 1 375 ? 87.059 27.972 -106.917 1.00 50.19 375 ALA A C 1
ATOM 3057 O O . ALA A 1 375 ? 85.986 27.905 -106.316 1.00 50.19 375 ALA A O 1
ATOM 3058 N N . ARG A 1 376 ? 88.173 28.371 -106.280 1.00 50.19 376 ARG A N 1
ATOM 3059 C CA . ARG A 1 376 ? 88.198 28.738 -104.850 1.00 50.19 376 ARG A CA 1
ATOM 3060 C C . ARG A 1 376 ? 87.600 30.117 -104.555 1.00 50.19 376 ARG A C 1
ATOM 3062 O O . ARG A 1 376 ? 87.199 30.352 -103.420 1.00 50.19 376 ARG A O 1
ATOM 3069 N N . ASN A 1 377 ? 87.463 30.989 -105.557 1.00 48.84 377 ASN A N 1
ATOM 3070 C CA . ASN A 1 377 ? 86.852 32.313 -105.376 1.00 48.84 377 ASN A CA 1
ATOM 3071 C C . ASN A 1 377 ? 85.324 32.299 -105.600 1.00 48.84 377 ASN A C 1
ATOM 3073 O O . ASN A 1 377 ? 84.595 33.013 -104.920 1.00 48.84 377 ASN A O 1
ATOM 3077 N N . LEU A 1 378 ? 84.817 31.388 -106.441 1.00 53.84 378 LEU A N 1
ATOM 3078 C CA . LEU A 1 378 ? 83.383 31.049 -106.510 1.00 53.84 378 LEU A CA 1
ATOM 3079 C C . LEU A 1 378 ? 82.934 30.172 -105.323 1.00 53.84 378 LEU A C 1
ATOM 3081 O O . LEU A 1 378 ? 81.789 30.260 -104.883 1.00 53.84 378 LEU A O 1
ATOM 3085 N N . SER A 1 379 ? 83.848 29.391 -104.734 1.00 53.62 379 SER A N 1
ATOM 3086 C CA . SER A 1 379 ? 83.585 28.611 -103.517 1.00 53.62 379 SER A CA 1
ATOM 3087 C C . SER A 1 379 ? 83.291 29.488 -102.292 1.00 53.62 379 SER A C 1
ATOM 3089 O O . SER A 1 379 ? 82.445 29.098 -101.492 1.00 53.62 379 SER A O 1
ATOM 3091 N N . LEU A 1 380 ? 83.891 30.680 -102.165 1.00 51.00 380 LEU A N 1
ATOM 3092 C CA . LEU A 1 380 ? 83.624 31.602 -101.049 1.00 51.00 380 LEU A CA 1
ATOM 3093 C C . LEU A 1 380 ? 82.301 32.378 -101.193 1.00 51.00 380 LEU A C 1
ATOM 3095 O O . LEU A 1 380 ? 81.668 32.662 -100.180 1.00 51.00 380 LEU A O 1
ATOM 3099 N N . GLN A 1 381 ? 81.824 32.639 -102.417 1.00 50.44 381 GLN A N 1
ATOM 3100 C CA . GLN A 1 381 ? 80.453 33.132 -102.638 1.00 50.44 381 GLN A CA 1
ATOM 3101 C C . GLN A 1 381 ? 79.408 32.030 -102.400 1.00 50.44 381 GLN A C 1
ATOM 3103 O O . GLN A 1 381 ? 78.415 32.284 -101.721 1.00 50.44 381 GLN A O 1
ATOM 3108 N N . SER A 1 382 ? 79.689 30.780 -102.801 1.00 55.16 382 SER A N 1
ATOM 3109 C CA . SER A 1 382 ? 78.833 29.636 -102.449 1.00 55.16 382 SER A CA 1
ATOM 3110 C C . SER A 1 382 ? 78.823 29.324 -100.948 1.00 55.16 382 SER A C 1
ATOM 3112 O O . SER A 1 382 ? 77.820 28.830 -100.457 1.00 55.16 382 SER A O 1
ATOM 3114 N N . LEU A 1 383 ? 79.890 29.639 -100.199 1.00 52.72 383 LEU A N 1
ATOM 3115 C CA . LEU A 1 383 ? 79.975 29.415 -98.748 1.00 52.72 383 LEU A CA 1
ATOM 3116 C C . LEU A 1 383 ? 79.162 30.457 -97.958 1.00 52.72 383 LEU A C 1
ATOM 3118 O O . LEU A 1 383 ? 78.613 30.141 -96.908 1.00 52.72 383 LEU A O 1
ATOM 3122 N N . ILE A 1 384 ? 79.022 31.680 -98.482 1.00 54.03 384 ILE A N 1
ATOM 3123 C CA . ILE A 1 384 ? 78.166 32.724 -97.893 1.00 54.03 384 ILE A CA 1
ATOM 3124 C C . ILE A 1 384 ? 76.679 32.464 -98.212 1.00 54.03 384 ILE A C 1
ATOM 3126 O O . ILE A 1 384 ? 75.814 32.740 -97.379 1.00 54.03 384 ILE A O 1
ATOM 3130 N N . GLU A 1 385 ? 76.359 31.850 -99.357 1.00 53.72 385 GLU A N 1
ATOM 3131 C CA . GLU A 1 385 ? 75.005 31.352 -99.655 1.00 53.72 385 GLU A CA 1
ATOM 3132 C C . GLU A 1 385 ? 74.688 30.001 -98.982 1.00 53.72 385 GLU A C 1
ATOM 3134 O O . GLU A 1 385 ? 73.549 29.812 -98.549 1.00 53.72 385 GLU A O 1
ATOM 3139 N N . SER A 1 386 ? 75.673 29.117 -98.756 1.00 53.97 386 SER A N 1
ATOM 3140 C CA . SER A 1 386 ? 75.509 27.898 -97.939 1.00 53.97 386 SER A CA 1
ATOM 3141 C C . SER A 1 386 ? 75.265 28.251 -96.477 1.00 53.97 386 SER A C 1
ATOM 3143 O O . SER A 1 386 ? 74.319 27.738 -95.900 1.00 53.97 386 SER A O 1
ATOM 3145 N N . GLN A 1 387 ? 75.985 29.215 -95.894 1.00 51.78 387 GLN A N 1
ATOM 3146 C CA . GLN A 1 387 ? 75.746 29.627 -94.504 1.00 51.78 387 GLN A CA 1
ATOM 3147 C C . GLN A 1 387 ? 74.372 30.292 -94.299 1.00 51.78 387 GLN A C 1
ATOM 3149 O O . GLN A 1 387 ? 73.804 30.229 -93.208 1.00 51.78 387 GLN A O 1
ATOM 3154 N N . LYS A 1 388 ? 73.775 30.863 -95.355 1.00 51.41 388 LYS A N 1
ATOM 3155 C CA . LYS A 1 388 ? 72.383 31.346 -95.353 1.00 51.41 388 LYS A CA 1
ATOM 3156 C C . LYS A 1 388 ? 71.369 30.199 -95.508 1.00 51.41 388 LYS A C 1
ATOM 3158 O O . LYS A 1 388 ? 70.276 30.278 -94.945 1.00 51.41 388 LYS A O 1
ATOM 3163 N N . HIS A 1 389 ? 71.737 29.130 -96.217 1.00 55.06 389 HIS A N 1
ATOM 3164 C CA . HIS A 1 389 ? 70.973 27.881 -96.309 1.00 55.06 389 HIS A CA 1
ATOM 3165 C C . HIS A 1 389 ? 71.131 26.978 -95.073 1.00 55.06 389 HIS A C 1
ATOM 3167 O O . HIS A 1 389 ? 70.240 26.182 -94.824 1.00 55.06 389 HIS A O 1
ATOM 3173 N N . ASP A 1 390 ? 72.178 27.161 -94.261 1.00 54.50 390 ASP A N 1
ATOM 3174 C CA . ASP A 1 390 ? 72.439 26.432 -93.008 1.00 54.50 390 ASP A CA 1
ATOM 3175 C C . ASP A 1 390 ? 71.817 27.129 -91.778 1.00 54.50 390 ASP A C 1
ATOM 3177 O O . ASP A 1 390 ? 71.471 26.485 -90.786 1.00 54.50 390 ASP A O 1
ATOM 3181 N N . LEU A 1 391 ? 71.573 28.445 -91.853 1.00 55.09 391 LEU A N 1
ATOM 3182 C CA . LEU A 1 391 ? 70.821 29.196 -90.836 1.00 55.09 391 LEU A CA 1
ATOM 3183 C C . LEU A 1 391 ? 69.297 29.053 -90.979 1.00 55.09 391 LEU A C 1
ATOM 3185 O O . LEU A 1 391 ? 68.582 29.169 -89.986 1.00 55.09 391 LEU A O 1
ATOM 3189 N N . ALA A 1 392 ? 68.780 28.763 -92.177 1.00 59.50 392 ALA A N 1
ATOM 3190 C CA . ALA A 1 392 ? 67.362 28.470 -92.395 1.00 59.50 392 ALA A CA 1
ATOM 3191 C C . ALA A 1 392 ? 66.864 27.209 -91.645 1.00 59.50 392 ALA A C 1
ATOM 3193 O O . ALA A 1 392 ? 65.865 27.339 -90.934 1.00 59.50 392 ALA A O 1
ATOM 3194 N N . PRO A 1 393 ? 67.536 26.035 -91.703 1.00 62.03 393 PRO A N 1
ATOM 3195 C CA . PRO A 1 393 ? 67.164 24.844 -90.949 1.00 62.03 393 PRO A CA 1
ATOM 3196 C C . PRO A 1 393 ? 67.335 25.045 -89.444 1.00 62.03 393 PRO A C 1
ATOM 3198 O O . PRO A 1 393 ? 66.509 24.549 -88.687 1.00 62.03 393 PRO A O 1
ATOM 3201 N N . LEU A 1 394 ? 68.330 25.827 -89.006 1.00 60.88 394 LEU A N 1
ATOM 3202 C CA . LEU A 1 394 ? 68.526 26.205 -87.600 1.00 60.88 394 LEU A CA 1
ATOM 3203 C C . LEU A 1 394 ? 67.412 27.126 -87.083 1.00 60.88 394 LEU A C 1
ATOM 3205 O O . LEU A 1 394 ? 66.918 26.920 -85.977 1.00 60.88 394 LEU A O 1
ATOM 3209 N N . LEU A 1 395 ? 66.949 28.081 -87.894 1.00 65.00 395 LEU A N 1
ATOM 3210 C CA . LEU A 1 395 ? 65.815 28.942 -87.557 1.00 65.00 395 LEU A CA 1
ATOM 3211 C C . LEU A 1 395 ? 64.485 28.174 -87.616 1.00 65.00 395 LEU A C 1
ATOM 3213 O O . LEU A 1 395 ? 63.615 28.410 -86.783 1.00 65.00 395 LEU A O 1
ATOM 3217 N N . THR A 1 396 ? 64.302 27.233 -88.552 1.00 69.12 396 THR A N 1
ATOM 3218 C CA . THR A 1 396 ? 63.127 26.343 -88.558 1.00 69.12 396 THR A CA 1
ATOM 3219 C C . THR A 1 396 ? 63.178 25.311 -87.439 1.00 69.12 396 THR A C 1
ATOM 3221 O O . THR A 1 396 ? 62.129 24.989 -86.898 1.00 69.12 396 THR A O 1
ATOM 3224 N N . ALA A 1 397 ? 64.359 24.838 -87.036 1.00 72.00 397 ALA A N 1
ATOM 3225 C CA . ALA A 1 397 ? 64.535 23.953 -85.888 1.00 72.00 397 ALA A CA 1
ATOM 3226 C C . ALA A 1 397 ? 64.280 24.701 -84.578 1.00 72.00 397 ALA A C 1
ATOM 3228 O O . ALA A 1 397 ? 63.548 24.191 -83.740 1.00 72.00 397 ALA A O 1
ATOM 3229 N N . GLN A 1 398 ? 64.769 25.938 -84.427 1.00 75.19 398 GLN A N 1
ATOM 3230 C CA . GLN A 1 398 ? 64.413 26.787 -83.289 1.00 75.19 398 GLN A CA 1
ATOM 3231 C C . GLN A 1 398 ? 62.924 27.133 -83.284 1.00 75.19 398 GLN A C 1
ATOM 3233 O O . GLN A 1 398 ? 62.298 27.041 -82.237 1.00 75.19 398 GLN A O 1
ATOM 3238 N N . LYS A 1 399 ? 62.315 27.461 -84.430 1.00 76.69 399 LYS A N 1
ATOM 3239 C CA . LYS A 1 399 ? 60.859 27.673 -84.514 1.00 76.69 399 LYS A CA 1
ATOM 3240 C C . LYS A 1 399 ? 60.067 26.401 -84.207 1.00 76.69 399 LYS A C 1
ATOM 3242 O O . LYS A 1 399 ? 59.035 26.487 -83.555 1.00 76.69 399 LYS A O 1
ATOM 3247 N N . ALA A 1 400 ? 60.541 25.229 -84.626 1.00 75.06 400 ALA A N 1
ATOM 3248 C CA . ALA A 1 400 ? 59.925 23.948 -84.294 1.00 75.06 400 ALA A CA 1
ATOM 3249 C C . ALA A 1 400 ? 60.095 23.605 -82.807 1.00 75.06 400 ALA A C 1
ATOM 3251 O O . ALA A 1 400 ? 59.163 23.091 -82.197 1.00 75.06 400 ALA A O 1
ATOM 3252 N N . GLN A 1 401 ? 61.240 23.935 -82.206 1.00 81.00 401 GLN A N 1
ATOM 3253 C CA . GLN A 1 401 ? 61.503 23.751 -80.781 1.00 81.00 401 GLN A CA 1
ATOM 3254 C C . GLN A 1 401 ? 60.669 24.715 -79.930 1.00 81.00 401 GLN A C 1
ATOM 3256 O O . GLN A 1 401 ? 60.079 24.285 -78.947 1.00 81.00 401 GLN A O 1
ATOM 3261 N N . ILE A 1 402 ? 60.542 25.980 -80.341 1.00 77.06 402 ILE A N 1
ATOM 3262 C CA . ILE A 1 402 ? 59.637 26.958 -79.721 1.00 77.06 402 ILE A CA 1
ATOM 3263 C C . ILE A 1 402 ? 58.187 26.485 -79.863 1.00 77.06 402 ILE A C 1
ATOM 3265 O O . ILE A 1 402 ? 57.489 26.407 -78.864 1.00 77.06 402 ILE A O 1
ATOM 3269 N N . SER A 1 403 ? 57.760 26.045 -81.051 1.00 81.19 403 SER A N 1
ATOM 3270 C CA . SER A 1 403 ? 56.408 25.507 -81.259 1.00 81.19 403 SER A CA 1
ATOM 3271 C C . SER A 1 403 ? 56.142 24.234 -80.443 1.00 81.19 403 SER A C 1
ATOM 3273 O O . SER A 1 403 ? 55.032 24.029 -79.953 1.00 81.19 403 SER A O 1
ATOM 3275 N N . HIS A 1 404 ? 57.144 23.371 -80.262 1.00 81.62 404 HIS A N 1
ATOM 3276 C CA . HIS A 1 404 ? 57.037 22.214 -79.377 1.00 81.62 404 HIS A CA 1
ATOM 3277 C C . HIS A 1 404 ? 56.912 22.659 -77.916 1.00 81.62 404 HIS A C 1
ATOM 3279 O O . HIS A 1 404 ? 56.049 22.135 -77.211 1.00 81.62 404 HIS A O 1
ATOM 3285 N N . LEU A 1 405 ? 57.734 23.612 -77.467 1.00 82.50 405 LEU A N 1
ATOM 3286 C CA . LEU A 1 405 ? 57.693 24.134 -76.103 1.00 82.50 405 LEU A CA 1
ATOM 3287 C C . LEU A 1 405 ? 56.358 24.825 -75.802 1.00 82.50 405 LEU A C 1
ATOM 3289 O O . LEU A 1 405 ? 55.768 24.560 -74.759 1.00 82.50 405 LEU A O 1
ATOM 3293 N N . GLU A 1 406 ? 55.835 25.615 -76.740 1.00 85.75 406 GLU A N 1
ATOM 3294 C CA . GLU A 1 406 ? 54.503 26.225 -76.672 1.00 85.75 406 GLU A CA 1
ATOM 3295 C C . GLU A 1 406 ? 53.408 25.159 -76.569 1.00 85.75 406 GLU A C 1
ATOM 3297 O O . GLU A 1 406 ? 52.555 25.239 -75.691 1.00 85.75 406 GLU A O 1
ATOM 3302 N N . LYS A 1 407 ? 53.459 24.100 -77.389 1.00 85.94 407 LYS A N 1
ATOM 3303 C CA . LYS A 1 407 ? 52.503 22.984 -77.291 1.00 85.94 407 LYS A CA 1
ATOM 3304 C C . LYS A 1 407 ? 52.587 22.255 -75.953 1.00 85.94 407 LYS A C 1
ATOM 3306 O O . LYS A 1 407 ? 51.551 21.892 -75.405 1.00 85.94 407 LYS A O 1
ATOM 3311 N N . THR A 1 408 ? 53.787 22.032 -75.416 1.00 85.69 408 THR A N 1
ATOM 3312 C CA . THR A 1 408 ? 53.941 21.407 -74.093 1.00 85.69 408 THR A CA 1
ATOM 3313 C C . THR A 1 408 ? 53.481 22.318 -72.965 1.00 85.69 408 THR A C 1
ATOM 3315 O O . THR A 1 408 ? 52.907 21.815 -72.005 1.00 85.69 408 THR A O 1
ATOM 3318 N N . LEU A 1 409 ? 53.676 23.635 -73.090 1.00 86.12 409 LEU A N 1
ATOM 3319 C CA . LEU A 1 409 ? 53.190 24.614 -72.123 1.00 86.12 409 LEU A CA 1
ATOM 3320 C C . LEU A 1 409 ? 51.658 24.639 -72.115 1.00 86.12 409 LEU A C 1
ATOM 3322 O O . LEU A 1 409 ? 51.065 24.482 -71.056 1.00 86.12 409 LEU A O 1
ATOM 3326 N N . VAL A 1 410 ? 51.022 24.708 -73.289 1.00 88.50 410 VAL A N 1
ATOM 3327 C CA . VAL A 1 410 ? 49.556 24.650 -73.422 1.00 88.50 410 VAL A CA 1
ATOM 3328 C C . VAL A 1 410 ? 49.007 23.331 -72.872 1.00 88.50 410 VAL A C 1
ATOM 3330 O O . VAL A 1 410 ? 48.065 23.339 -72.089 1.00 88.50 410 VAL A O 1
ATOM 3333 N N . GLN A 1 411 ? 49.632 22.191 -73.185 1.00 89.44 411 GLN A N 1
ATOM 3334 C CA . GLN A 1 411 ? 49.236 20.903 -72.599 1.00 89.44 411 GLN A CA 1
ATOM 3335 C C . GLN A 1 411 ? 49.403 20.870 -71.075 1.00 89.44 411 GLN A C 1
ATOM 3337 O O . GLN A 1 411 ? 48.628 20.214 -70.378 1.00 89.44 411 GLN A O 1
ATOM 3342 N N . GLN A 1 412 ? 50.422 21.538 -70.535 1.00 86.81 412 GLN A N 1
ATOM 3343 C CA . GLN A 1 412 ? 50.625 21.639 -69.094 1.00 86.81 412 GLN A CA 1
ATOM 3344 C C . GLN A 1 412 ? 49.583 22.558 -68.443 1.00 86.81 412 GLN A C 1
ATOM 3346 O O . GLN A 1 412 ? 49.062 22.216 -67.384 1.00 86.81 412 GLN A O 1
ATOM 3351 N N . GLU A 1 413 ? 49.220 23.667 -69.083 1.00 90.75 413 GLU A N 1
ATOM 3352 C CA . GLU A 1 413 ? 48.138 24.553 -68.646 1.00 90.75 413 GLU A CA 1
ATOM 3353 C C . GLU A 1 413 ? 46.778 23.844 -68.681 1.00 90.75 413 GLU A C 1
ATOM 3355 O O . GLU A 1 413 ? 46.031 23.920 -67.708 1.00 90.75 413 GLU A O 1
ATOM 3360 N N . GLU A 1 414 ? 46.484 23.067 -69.728 1.00 90.38 414 GLU A N 1
ATOM 3361 C CA . GLU A 1 414 ? 45.273 22.240 -69.822 1.00 90.38 414 GLU A CA 1
ATOM 3362 C C . GLU A 1 414 ? 45.217 21.166 -68.725 1.00 90.38 414 GLU A C 1
ATOM 3364 O O . GLU A 1 414 ? 44.161 20.935 -68.124 1.00 90.38 414 GLU A O 1
ATOM 3369 N N . ARG A 1 415 ? 46.354 20.527 -68.412 1.00 89.44 415 ARG A N 1
ATOM 3370 C CA . ARG A 1 415 ? 46.461 19.589 -67.281 1.00 89.44 415 ARG A CA 1
ATOM 3371 C C . ARG A 1 415 ? 46.235 20.291 -65.947 1.00 89.44 415 ARG A C 1
ATOM 3373 O O . ARG A 1 415 ? 45.485 19.771 -65.127 1.00 89.44 415 ARG A O 1
ATOM 3380 N N . ASN A 1 416 ? 46.823 21.467 -65.741 1.00 89.19 416 ASN A N 1
ATOM 3381 C CA . ASN A 1 416 ? 46.639 22.247 -64.517 1.00 89.19 416 ASN A CA 1
ATOM 3382 C C . ASN A 1 416 ? 45.182 22.702 -64.352 1.00 89.19 416 ASN A C 1
ATOM 3384 O O . ASN A 1 416 ? 44.631 22.575 -63.264 1.00 89.19 416 ASN A O 1
ATOM 3388 N N . LEU A 1 417 ? 44.528 23.151 -65.427 1.00 91.81 417 LEU A N 1
ATOM 3389 C CA . LEU A 1 417 ? 43.095 23.471 -65.448 1.00 91.81 417 LEU A CA 1
ATOM 3390 C C . LEU A 1 417 ? 42.226 22.248 -65.136 1.00 91.81 417 LEU A C 1
ATOM 3392 O O . LEU A 1 417 ? 41.240 22.360 -64.411 1.00 91.81 417 LEU A O 1
ATOM 3396 N N . SER A 1 418 ? 42.593 21.076 -65.657 1.00 90.00 418 SER A N 1
ATOM 3397 C CA . SER A 1 418 ? 41.888 19.822 -65.368 1.00 90.00 418 SER A CA 1
ATOM 3398 C C . SER A 1 418 ? 42.048 19.403 -63.904 1.00 90.00 418 SER A C 1
ATOM 3400 O O . SER A 1 418 ? 41.076 18.975 -63.287 1.00 90.00 418 SER A O 1
ATOM 3402 N N . LEU A 1 419 ? 43.244 19.574 -63.330 1.00 91.19 419 LEU A N 1
ATOM 3403 C CA . LEU A 1 419 ? 43.495 19.345 -61.906 1.00 91.19 419 LEU A CA 1
ATOM 3404 C C . LEU A 1 419 ? 42.729 20.338 -61.027 1.00 91.19 419 LEU A C 1
ATOM 3406 O O . LEU A 1 419 ? 42.161 19.919 -60.027 1.00 91.19 419 LEU A O 1
ATOM 3410 N N . LEU A 1 420 ? 42.656 21.615 -61.415 1.00 90.56 420 LEU A N 1
ATOM 3411 C CA . LEU A 1 420 ? 41.883 22.620 -60.681 1.00 90.56 420 LEU A CA 1
ATOM 3412 C C . LEU A 1 420 ? 40.397 22.242 -60.625 1.00 90.56 420 LEU A C 1
ATOM 3414 O O . LEU A 1 420 ? 39.815 22.206 -59.550 1.00 90.56 420 LEU A O 1
ATOM 3418 N N . ARG A 1 421 ? 39.812 21.848 -61.766 1.00 92.44 421 ARG A N 1
ATOM 3419 C CA . ARG A 1 421 ? 38.419 21.374 -61.822 1.00 92.44 421 ARG A CA 1
ATOM 3420 C C . ARG A 1 421 ? 38.194 20.127 -60.968 1.00 92.44 421 ARG A C 1
ATOM 3422 O O . ARG A 1 421 ? 37.131 19.982 -60.378 1.00 92.44 421 ARG A O 1
ATOM 3429 N N . LEU A 1 422 ? 39.168 19.217 -60.918 1.00 92.06 422 LEU A N 1
ATOM 3430 C CA . LEU A 1 422 ? 39.081 18.030 -60.068 1.00 92.06 422 LEU A CA 1
ATOM 3431 C C . LEU A 1 422 ? 39.101 18.405 -58.580 1.00 92.06 422 LEU A C 1
ATOM 3433 O O . LEU A 1 422 ? 38.339 17.829 -57.809 1.00 92.06 422 LEU A O 1
ATOM 3437 N N . ILE A 1 423 ? 39.937 19.373 -58.191 1.00 91.19 423 ILE A N 1
ATOM 3438 C CA . ILE A 1 423 ? 39.977 19.908 -56.824 1.00 91.19 423 ILE A CA 1
ATOM 3439 C C . ILE A 1 423 ? 38.634 20.560 -56.476 1.00 91.19 423 ILE A C 1
ATOM 3441 O O . ILE A 1 423 ? 38.078 20.233 -55.434 1.00 91.19 423 ILE A O 1
ATOM 3445 N N . ASP A 1 424 ? 38.062 21.379 -57.365 1.00 91.44 424 ASP A N 1
ATOM 3446 C CA . ASP A 1 424 ? 36.753 22.013 -57.142 1.00 91.44 424 ASP A CA 1
ATOM 3447 C C . ASP A 1 424 ? 35.643 20.970 -56.910 1.00 91.44 424 ASP A C 1
ATOM 3449 O O . ASP A 1 424 ? 34.829 21.107 -55.994 1.00 91.44 424 ASP A O 1
ATOM 3453 N N . VAL A 1 425 ? 35.630 19.888 -57.700 1.00 91.69 425 VAL A 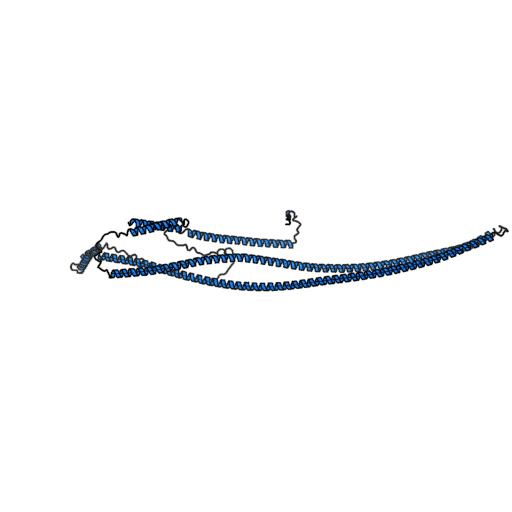N 1
ATOM 3454 C CA . VAL A 1 425 ? 34.676 18.777 -57.525 1.00 91.69 425 VAL A CA 1
ATOM 3455 C C . VAL A 1 425 ? 34.896 18.068 -56.186 1.00 91.69 425 VAL A C 1
ATOM 3457 O O . VAL A 1 425 ? 33.934 17.812 -55.467 1.00 91.69 425 VAL A O 1
ATOM 3460 N N . GLN A 1 426 ? 36.148 17.801 -55.802 1.00 92.06 426 GLN A N 1
ATOM 3461 C CA . GLN A 1 426 ? 36.459 17.181 -54.509 1.00 92.06 426 GLN A CA 1
ATOM 3462 C C . GLN A 1 426 ? 36.063 18.068 -53.323 1.00 92.06 426 GLN A C 1
ATOM 3464 O O . GLN A 1 426 ? 35.558 17.567 -52.317 1.00 92.06 426 GLN A O 1
ATOM 3469 N N . GLU A 1 427 ? 36.264 19.383 -53.418 1.00 91.81 427 GLU A N 1
ATOM 3470 C CA . GLU A 1 427 ? 35.826 20.331 -52.393 1.00 91.81 427 GLU A CA 1
ATOM 3471 C C . GLU A 1 427 ? 34.300 20.377 -52.283 1.00 91.81 427 GLU A C 1
ATOM 3473 O O . GLU A 1 427 ? 33.763 20.418 -51.170 1.00 91.81 427 GLU A O 1
ATOM 3478 N N . GLN A 1 428 ? 33.596 20.299 -53.414 1.00 92.69 428 GLN A N 1
ATOM 3479 C CA . GLN A 1 428 ? 32.140 20.222 -53.448 1.00 92.69 428 GLN A CA 1
ATOM 3480 C C . GLN A 1 428 ? 31.623 18.918 -52.819 1.00 92.69 428 GLN A C 1
ATOM 3482 O O . GLN A 1 428 ? 30.722 18.968 -51.977 1.00 92.69 428 GLN A O 1
ATOM 3487 N N . ASP A 1 429 ? 32.228 17.772 -53.135 1.00 92.75 429 ASP A N 1
ATOM 3488 C CA . ASP A 1 429 ? 31.887 16.479 -52.529 1.00 92.75 429 ASP A CA 1
ATOM 3489 C C . ASP A 1 429 ? 32.138 16.484 -51.013 1.00 92.75 429 ASP A C 1
ATOM 3491 O O . ASP A 1 429 ? 31.297 16.037 -50.227 1.00 92.75 429 ASP A O 1
ATOM 3495 N N . LEU A 1 430 ? 33.258 17.064 -50.565 1.00 91.75 430 LEU A N 1
ATOM 3496 C CA . LEU A 1 430 ? 33.548 17.243 -49.140 1.00 91.75 430 LEU A CA 1
ATOM 3497 C C . LEU A 1 430 ? 32.543 18.177 -48.457 1.00 91.75 430 LEU A C 1
ATOM 3499 O O . LEU A 1 430 ? 32.172 17.935 -47.306 1.00 91.75 430 LEU A O 1
ATOM 3503 N N . ALA A 1 431 ? 32.086 19.233 -49.132 1.00 90.88 431 ALA A N 1
ATOM 3504 C CA . ALA A 1 431 ? 31.053 20.119 -48.606 1.00 90.88 431 ALA A CA 1
ATOM 3505 C C . ALA A 1 431 ? 29.709 19.389 -48.446 1.00 90.88 431 ALA A C 1
ATOM 3507 O O . ALA A 1 431 ? 29.064 19.529 -47.403 1.00 90.88 431 ALA A O 1
ATOM 3508 N N . ILE A 1 432 ? 29.324 18.558 -49.421 1.00 92.38 432 ILE A N 1
ATOM 3509 C CA . ILE A 1 432 ? 28.118 17.719 -49.356 1.00 92.38 432 ILE A CA 1
ATOM 3510 C C . ILE A 1 432 ? 28.227 16.713 -48.204 1.00 92.38 432 ILE A C 1
ATOM 3512 O O . ILE A 1 432 ? 27.306 16.606 -47.392 1.00 92.38 432 ILE A O 1
ATOM 3516 N N . LEU A 1 433 ? 29.366 16.027 -48.066 1.00 91.38 433 LEU A N 1
ATOM 3517 C CA . LEU A 1 433 ? 29.604 15.084 -46.969 1.00 91.38 433 LEU A CA 1
ATOM 3518 C C . LEU A 1 433 ? 29.553 15.769 -45.597 1.00 91.38 433 LEU A C 1
ATOM 3520 O O . LEU A 1 433 ? 28.932 15.243 -44.673 1.00 91.38 433 LEU A O 1
ATOM 3524 N N . ARG A 1 434 ? 30.140 16.965 -45.456 1.00 92.69 434 ARG A N 1
ATOM 3525 C CA . ARG A 1 434 ? 30.059 17.758 -44.216 1.00 92.69 434 ARG A CA 1
ATOM 3526 C C . ARG A 1 434 ? 28.628 18.182 -43.901 1.00 92.69 434 ARG A C 1
ATOM 3528 O O . ARG A 1 434 ? 28.226 18.106 -42.744 1.00 92.69 434 ARG A O 1
ATOM 3535 N N . ALA A 1 435 ? 27.855 18.601 -44.903 1.00 91.69 435 ALA A N 1
ATOM 3536 C CA . ALA A 1 435 ? 26.449 18.955 -44.722 1.00 91.69 435 ALA A CA 1
ATOM 3537 C C . ALA A 1 435 ? 25.611 17.737 -44.296 1.00 91.69 435 ALA A C 1
ATOM 3539 O O . ALA A 1 435 ? 24.839 17.833 -43.343 1.00 91.69 435 ALA A O 1
ATOM 3540 N N . SER A 1 436 ? 25.826 16.582 -44.934 1.00 93.56 436 SER A N 1
ATOM 3541 C CA . SER A 1 436 ? 25.171 15.318 -44.577 1.00 93.56 436 SER A CA 1
ATOM 3542 C C . SER A 1 436 ? 25.529 14.871 -43.158 1.00 93.56 436 SER A C 1
ATOM 3544 O O . SER A 1 436 ? 24.646 14.527 -42.378 1.00 93.56 436 SER A O 1
ATOM 3546 N N . SER A 1 437 ? 26.813 14.914 -42.791 1.00 92.25 437 SER A N 1
ATOM 3547 C CA . SER A 1 437 ? 27.271 14.569 -41.442 1.00 92.25 437 SER A CA 1
ATOM 3548 C C . SER A 1 437 ? 26.696 15.523 -40.391 1.00 92.25 437 SER A C 1
ATOM 3550 O O . SER A 1 437 ? 26.216 15.072 -39.355 1.00 92.25 437 SER A O 1
ATOM 3552 N N . LYS A 1 438 ? 26.648 16.831 -40.675 1.00 94.00 438 LYS A N 1
ATOM 3553 C CA . LYS A 1 438 ? 26.034 17.821 -39.781 1.00 94.00 438 LYS A CA 1
ATOM 3554 C C . LYS A 1 438 ? 24.535 17.571 -39.584 1.00 94.00 438 LYS A C 1
ATOM 3556 O O . LYS A 1 438 ? 24.049 17.692 -38.464 1.00 94.00 438 LYS A O 1
ATOM 3561 N N . ALA A 1 439 ? 23.813 17.196 -40.641 1.00 91.81 439 ALA A N 1
ATOM 3562 C CA . ALA A 1 439 ? 22.399 16.837 -40.544 1.00 91.81 439 ALA A CA 1
ATOM 3563 C C . ALA A 1 439 ? 22.184 15.570 -39.697 1.00 91.81 439 ALA A C 1
ATOM 3565 O O . ALA A 1 439 ? 21.296 15.548 -38.851 1.00 91.81 439 ALA A O 1
ATOM 3566 N N . GLN A 1 440 ? 23.032 14.549 -39.866 1.00 94.25 440 GLN A N 1
ATOM 3567 C CA . GLN A 1 440 ? 22.987 13.332 -39.047 1.00 94.25 440 GLN A CA 1
ATOM 3568 C C . GLN A 1 440 ? 23.277 13.612 -37.569 1.00 94.25 440 GLN A C 1
ATOM 3570 O O . GLN A 1 440 ? 22.589 13.077 -36.705 1.00 94.25 440 GLN A O 1
ATOM 3575 N N . ILE A 1 441 ? 24.263 14.463 -37.269 1.00 91.69 441 ILE A N 1
ATOM 3576 C CA . ILE A 1 441 ? 24.566 14.874 -35.891 1.00 91.69 441 ILE A CA 1
ATOM 3577 C C . ILE A 1 441 ? 23.359 15.593 -35.279 1.00 91.69 441 ILE A C 1
ATOM 3579 O O . ILE A 1 441 ? 22.947 15.238 -34.182 1.00 91.69 441 ILE A O 1
ATOM 3583 N N . SER A 1 442 ? 22.737 16.520 -36.012 1.00 94.19 442 SER A N 1
ATOM 3584 C CA . SER A 1 442 ? 21.546 17.235 -35.538 1.00 94.19 442 SER A CA 1
ATOM 3585 C C . SER A 1 442 ? 20.353 16.304 -35.268 1.00 94.19 442 SER A C 1
ATOM 3587 O O . SER A 1 442 ? 19.632 16.517 -34.296 1.00 94.19 442 SER A O 1
ATOM 3589 N N . ASP A 1 443 ? 20.134 15.278 -36.099 1.00 94.94 443 ASP A N 1
ATOM 3590 C CA . ASP A 1 443 ? 19.082 14.268 -35.880 1.00 94.94 443 ASP A CA 1
ATOM 3591 C C . ASP A 1 443 ? 19.375 13.402 -34.641 1.00 94.94 443 ASP A C 1
ATOM 3593 O O . ASP A 1 443 ? 18.480 13.110 -33.846 1.00 94.94 443 ASP A O 1
ATOM 3597 N N . LEU A 1 444 ? 20.640 13.024 -34.427 1.00 93.69 444 LEU A N 1
ATOM 3598 C CA . LEU A 1 444 ? 21.052 12.290 -33.229 1.00 93.69 444 LEU A CA 1
ATOM 3599 C C . LEU A 1 444 ? 20.912 13.133 -31.959 1.00 93.69 444 LEU A C 1
ATOM 3601 O O . LEU A 1 444 ? 20.408 12.624 -30.962 1.00 93.69 444 LEU A O 1
ATOM 3605 N N . GLU A 1 445 ? 21.300 14.408 -31.994 1.00 93.50 445 GLU A N 1
ATOM 3606 C CA . GLU A 1 445 ? 21.113 15.343 -30.879 1.00 93.50 445 GLU A CA 1
ATOM 3607 C C . GLU A 1 445 ? 19.629 15.467 -30.510 1.00 93.50 445 GLU A C 1
ATOM 3609 O O . GLU A 1 445 ? 19.282 15.354 -29.337 1.00 93.50 445 GLU A O 1
ATOM 3614 N N . GLN A 1 446 ? 18.740 15.590 -31.502 1.00 95.06 446 GLN A N 1
ATOM 3615 C CA . GLN A 1 446 ? 17.293 15.629 -31.272 1.00 95.06 446 GLN A CA 1
ATOM 3616 C C . GLN A 1 446 ? 16.750 14.320 -30.674 1.00 95.06 446 GLN A C 1
ATOM 3618 O O . GLN A 1 446 ? 15.868 14.336 -29.815 1.00 95.06 446 GLN A O 1
ATOM 3623 N N . LYS A 1 447 ? 17.260 13.163 -31.110 1.00 94.44 447 LYS A N 1
ATOM 3624 C CA . LYS A 1 447 ? 16.872 11.867 -30.529 1.00 94.44 447 LYS A CA 1
ATOM 3625 C C . LYS A 1 447 ? 17.365 11.710 -29.094 1.00 94.44 447 LYS A C 1
ATOM 3627 O O . LYS A 1 447 ? 16.644 11.141 -28.278 1.00 94.44 447 LYS A O 1
ATOM 3632 N N . ILE A 1 448 ? 18.564 12.208 -28.784 1.00 92.75 448 ILE A N 1
ATOM 3633 C CA . ILE A 1 448 ? 19.115 12.202 -27.424 1.00 92.75 448 ILE A CA 1
ATOM 3634 C C . ILE A 1 448 ? 18.247 13.065 -26.510 1.00 92.75 448 ILE A C 1
ATOM 3636 O O . ILE A 1 448 ? 17.797 12.560 -25.484 1.00 92.75 448 ILE A O 1
ATOM 3640 N N . THR A 1 449 ? 17.926 14.301 -26.900 1.00 93.81 449 THR A N 1
ATOM 3641 C CA . THR A 1 449 ? 17.079 15.181 -26.078 1.00 93.81 449 THR A CA 1
ATOM 3642 C C . THR A 1 449 ? 15.683 14.596 -25.869 1.00 93.81 449 THR A C 1
ATOM 3644 O O . THR A 1 449 ? 15.194 14.557 -24.742 1.00 93.81 449 THR A O 1
ATOM 3647 N N . GLN A 1 450 ? 15.067 14.027 -26.912 1.00 94.56 450 GLN A N 1
ATOM 3648 C CA . GLN A 1 450 ? 13.774 13.350 -26.778 1.00 94.56 450 GLN A CA 1
ATOM 3649 C C . GLN A 1 450 ? 13.843 12.142 -25.825 1.00 94.56 450 GLN A C 1
ATOM 3651 O O . GLN A 1 450 ? 12.899 11.866 -25.081 1.00 94.56 450 GLN A O 1
ATOM 3656 N N . GLN A 1 451 ? 14.949 11.394 -25.839 1.00 93.94 451 GLN A N 1
ATOM 3657 C CA . GLN A 1 451 ? 15.141 10.267 -24.932 1.00 93.94 451 GLN A CA 1
ATOM 3658 C C . GLN A 1 451 ? 15.388 10.729 -23.488 1.00 93.94 451 GLN A C 1
ATOM 3660 O O . GLN A 1 451 ? 14.895 10.095 -22.556 1.00 93.94 451 GLN A O 1
ATOM 3665 N N . GLU A 1 452 ? 16.101 11.837 -23.289 1.00 94.06 452 GLU A N 1
ATOM 3666 C CA . GLU A 1 452 ? 16.291 12.461 -21.977 1.00 94.06 452 GLU A CA 1
ATOM 3667 C C . GLU A 1 452 ? 14.962 12.936 -21.380 1.00 94.06 452 GLU A C 1
ATOM 3669 O O . GLU A 1 452 ? 14.690 12.643 -20.217 1.00 94.06 452 GLU A O 1
ATOM 3674 N N . GLU A 1 453 ? 14.091 13.567 -22.173 1.00 95.81 453 GLU A N 1
ATOM 3675 C CA . GLU A 1 453 ? 12.741 13.965 -21.745 1.00 95.81 453 GLU A CA 1
ATOM 3676 C C . GLU A 1 453 ? 11.889 12.755 -21.331 1.00 95.81 453 GLU A C 1
ATOM 3678 O O . GLU A 1 453 ? 11.249 12.765 -20.276 1.00 95.81 453 GLU A O 1
ATOM 3683 N N . ARG A 1 454 ? 11.922 11.665 -22.113 1.00 95.44 454 ARG A N 1
ATOM 3684 C CA . ARG A 1 454 ? 11.238 10.408 -21.754 1.00 95.44 454 ARG A CA 1
ATOM 3685 C C . ARG A 1 454 ? 11.778 9.815 -20.458 1.00 95.44 454 ARG A C 1
ATOM 3687 O O . ARG A 1 454 ? 10.995 9.386 -19.615 1.00 95.44 454 ARG A O 1
ATOM 3694 N N . ASN A 1 455 ? 13.097 9.805 -20.280 1.00 91.50 455 ASN A N 1
ATOM 3695 C CA . ASN A 1 455 ? 13.721 9.310 -19.056 1.00 91.50 455 ASN A CA 1
ATOM 3696 C C . ASN A 1 455 ? 13.339 10.173 -17.846 1.00 91.50 455 ASN A C 1
ATOM 3698 O O . ASN A 1 455 ? 13.028 9.626 -16.793 1.00 91.50 455 ASN A O 1
ATOM 3702 N N . GLN A 1 456 ? 13.304 11.501 -17.987 1.00 94.50 456 GLN A N 1
ATOM 3703 C CA . GLN A 1 456 ? 12.853 12.408 -16.926 1.00 94.50 456 GLN A CA 1
ATOM 3704 C C . GLN A 1 456 ? 11.382 12.170 -16.562 1.00 94.50 456 GLN A C 1
ATOM 3706 O O . GLN A 1 456 ? 11.048 12.109 -15.380 1.00 94.50 456 GLN A O 1
ATOM 3711 N N . SER A 1 457 ? 10.515 11.966 -17.558 1.00 95.19 457 SER A N 1
ATOM 3712 C CA . SER A 1 457 ? 9.106 11.620 -17.341 1.00 95.19 457 SER A CA 1
ATOM 3713 C C . SER A 1 457 ? 8.943 10.276 -16.617 1.00 95.19 457 SER A C 1
ATOM 3715 O O . SER A 1 457 ? 8.180 10.187 -15.655 1.00 95.19 457 SER A O 1
ATOM 3717 N N . LEU A 1 458 ? 9.711 9.251 -17.005 1.00 94.12 458 LEU A N 1
ATOM 3718 C CA . LEU A 1 458 ? 9.722 7.952 -16.324 1.00 94.12 458 LEU A CA 1
ATOM 3719 C C . LEU A 1 458 ? 10.225 8.060 -14.882 1.00 94.12 458 LEU A C 1
ATOM 3721 O O . LEU A 1 458 ? 9.629 7.469 -13.987 1.00 94.12 458 LEU A O 1
ATOM 3725 N N . VAL A 1 459 ? 11.288 8.830 -14.637 1.00 94.38 459 VAL A N 1
ATOM 3726 C CA . VAL A 1 459 ? 11.794 9.077 -13.279 1.00 94.38 459 VAL A CA 1
ATOM 3727 C C . VAL A 1 459 ? 10.727 9.769 -12.432 1.00 94.38 459 VAL A C 1
ATOM 3729 O O . VAL A 1 459 ? 10.489 9.335 -11.309 1.00 94.38 459 VAL A O 1
ATOM 3732 N N . ALA A 1 460 ? 10.035 10.781 -12.963 1.00 92.88 460 ALA A N 1
ATOM 3733 C CA . ALA A 1 460 ? 8.948 11.448 -12.250 1.00 92.88 460 ALA A CA 1
ATOM 3734 C C . ALA A 1 460 ? 7.823 10.464 -11.877 1.00 92.88 460 ALA A C 1
ATOM 3736 O O . ALA A 1 460 ? 7.452 10.384 -10.705 1.00 92.88 460 ALA A O 1
ATOM 3737 N N . SER A 1 461 ? 7.363 9.645 -12.828 1.00 94.38 461 SER A N 1
ATOM 3738 C CA . SER A 1 461 ? 6.343 8.617 -12.576 1.00 94.38 461 SER A CA 1
ATOM 3739 C C . SER A 1 461 ? 6.800 7.573 -11.547 1.00 94.38 461 SER A C 1
ATOM 3741 O O . SER A 1 461 ? 6.053 7.243 -10.631 1.00 94.38 461 SER A O 1
ATOM 3743 N N . LEU A 1 462 ? 8.054 7.110 -11.608 1.00 91.19 462 LEU A N 1
ATOM 3744 C CA . LEU A 1 462 ? 8.604 6.184 -10.611 1.00 91.19 462 LEU A CA 1
ATOM 3745 C C . LEU A 1 462 ? 8.681 6.809 -9.214 1.00 91.19 462 LEU A C 1
ATOM 3747 O O . LEU A 1 462 ? 8.392 6.131 -8.229 1.00 91.19 462 LEU A O 1
ATOM 3751 N N . THR A 1 463 ? 9.038 8.092 -9.109 1.00 92.81 463 THR A N 1
ATOM 3752 C CA . THR A 1 463 ? 9.053 8.791 -7.812 1.00 92.81 463 THR A CA 1
ATOM 3753 C C . THR A 1 463 ? 7.656 8.995 -7.233 1.00 92.81 463 THR A C 1
ATOM 3755 O O . THR A 1 463 ? 7.505 9.032 -6.013 1.00 92.81 463 THR A O 1
ATOM 3758 N N . GLU A 1 464 ? 6.637 9.116 -8.083 1.00 94.50 464 GLU A N 1
ATOM 3759 C CA . GLU A 1 464 ? 5.236 9.161 -7.670 1.00 94.50 464 GLU A CA 1
ATOM 3760 C C . GLU A 1 464 ? 4.769 7.794 -7.166 1.00 94.50 464 GLU A C 1
ATOM 3762 O O . GLU A 1 464 ? 4.374 7.695 -6.008 1.00 94.50 464 GLU A O 1
ATOM 3767 N N . CYS A 1 465 ? 4.990 6.724 -7.938 1.00 92.12 465 CYS A N 1
ATOM 3768 C CA . CYS A 1 465 ? 4.713 5.352 -7.505 1.00 92.12 465 CYS A CA 1
ATOM 3769 C C . CYS A 1 465 ? 5.422 4.991 -6.188 1.00 92.12 465 CYS A C 1
ATOM 3771 O O . CYS A 1 465 ? 4.859 4.302 -5.340 1.00 92.12 465 CYS A O 1
ATOM 3773 N N . GLN A 1 466 ? 6.663 5.451 -5.990 1.00 94.19 466 GLN A N 1
ATOM 3774 C CA . GLN A 1 466 ? 7.390 5.241 -4.736 1.00 94.19 466 GLN A CA 1
ATOM 3775 C C . GLN A 1 466 ? 6.716 5.955 -3.556 1.00 94.19 466 GLN A C 1
ATOM 3777 O O . GLN A 1 466 ? 6.678 5.413 -2.451 1.00 94.19 466 GLN A O 1
ATOM 3782 N N . ARG A 1 467 ? 6.193 7.165 -3.774 1.00 93.62 467 ARG A N 1
ATOM 3783 C CA . ARG A 1 467 ? 5.480 7.931 -2.747 1.00 93.62 467 ARG A CA 1
ATOM 3784 C C . ARG A 1 467 ? 4.175 7.241 -2.358 1.00 93.62 467 ARG A C 1
ATOM 3786 O O . ARG A 1 467 ? 3.910 7.108 -1.167 1.00 93.62 467 ARG A O 1
ATOM 3793 N N . ASP A 1 468 ? 3.427 6.754 -3.343 1.00 93.06 468 ASP A N 1
ATOM 3794 C CA . ASP A 1 468 ? 2.168 6.037 -3.126 1.00 93.06 468 ASP A CA 1
ATOM 3795 C C . ASP A 1 468 ? 2.397 4.707 -2.399 1.00 93.06 468 ASP A C 1
ATOM 3797 O O . ASP A 1 468 ? 1.645 4.345 -1.495 1.00 93.06 468 ASP A O 1
ATOM 3801 N N . LEU A 1 469 ? 3.487 4.004 -2.727 1.00 90.69 469 LEU A N 1
ATOM 3802 C CA . LEU A 1 469 ? 3.875 2.778 -2.034 1.00 90.69 469 LEU A CA 1
ATOM 3803 C C . LEU A 1 469 ? 4.221 3.031 -0.560 1.00 90.69 469 LEU A C 1
ATOM 3805 O O . LEU A 1 469 ? 3.795 2.266 0.305 1.00 90.69 469 LEU A O 1
ATOM 3809 N N . GLU A 1 470 ? 4.981 4.086 -0.252 1.00 91.81 470 GLU A N 1
ATOM 3810 C CA . GLU A 1 470 ? 5.292 4.434 1.142 1.00 91.81 470 GLU A CA 1
ATOM 3811 C C . GLU A 1 470 ? 4.048 4.913 1.907 1.00 91.81 470 GLU A C 1
ATOM 3813 O O . GLU A 1 470 ? 3.895 4.565 3.077 1.00 91.81 470 GLU A O 1
ATOM 3818 N N . ALA A 1 471 ? 3.124 5.629 1.255 1.00 91.56 471 ALA A N 1
ATOM 3819 C CA . ALA A 1 471 ? 1.838 5.988 1.853 1.00 91.56 471 ALA A CA 1
ATOM 3820 C C . ALA A 1 471 ? 1.005 4.736 2.188 1.00 91.56 471 ALA A C 1
ATOM 3822 O O . ALA A 1 471 ? 0.606 4.548 3.335 1.00 91.56 471 ALA A O 1
ATOM 3823 N N . SER A 1 472 ? 0.849 3.817 1.228 1.00 91.88 472 SER A N 1
ATOM 3824 C CA . SER A 1 472 ? 0.125 2.554 1.428 1.00 91.88 472 SER A CA 1
ATOM 3825 C C . SER A 1 472 ? 0.748 1.686 2.528 1.00 91.88 472 SER A C 1
ATOM 3827 O O . SER A 1 472 ? 0.045 1.055 3.317 1.00 91.88 472 SER A O 1
ATOM 3829 N N . LYS A 1 473 ? 2.080 1.670 2.629 1.00 92.00 473 LYS A N 1
ATOM 3830 C CA . LYS A 1 473 ? 2.802 0.961 3.690 1.00 92.00 473 LYS A CA 1
ATOM 3831 C C . LYS A 1 473 ? 2.533 1.553 5.075 1.00 92.00 473 LYS A C 1
ATOM 3833 O O . LYS A 1 473 ? 2.387 0.787 6.030 1.00 92.00 473 LYS A O 1
ATOM 3838 N N . GLU A 1 474 ? 2.459 2.878 5.197 1.00 93.56 474 GLU A N 1
ATOM 3839 C CA . GLU A 1 474 ? 2.099 3.523 6.464 1.00 93.56 474 GLU A CA 1
ATOM 3840 C C . GLU A 1 474 ? 0.630 3.253 6.825 1.00 93.56 474 GLU A C 1
ATOM 3842 O O . GLU A 1 474 ? 0.341 2.945 7.981 1.00 93.56 474 GLU A O 1
ATOM 3847 N N . ASP A 1 475 ? -0.279 3.232 5.846 1.00 92.00 475 ASP A N 1
ATOM 3848 C CA . ASP A 1 475 ? -1.680 2.852 6.068 1.00 92.00 475 ASP A CA 1
ATOM 3849 C C . ASP A 1 475 ? -1.802 1.413 6.584 1.00 92.00 475 ASP A C 1
ATOM 3851 O O . ASP A 1 475 ? -2.461 1.166 7.595 1.00 92.00 475 ASP A O 1
ATOM 3855 N N . VAL A 1 476 ? -1.111 0.450 5.962 1.00 90.56 476 VAL A N 1
ATOM 3856 C CA . VAL A 1 476 ? -1.092 -0.952 6.423 1.00 90.56 476 VAL A CA 1
ATOM 3857 C C . VAL A 1 476 ? -0.544 -1.063 7.846 1.00 90.56 476 VAL A C 1
ATOM 3859 O O . VAL A 1 476 ? -1.074 -1.821 8.661 1.00 90.56 476 VAL A O 1
ATOM 3862 N N . LYS A 1 477 ? 0.500 -0.301 8.179 1.00 92.81 477 LYS A N 1
ATOM 3863 C CA . LYS A 1 477 ? 1.056 -0.255 9.535 1.00 92.81 477 LYS A CA 1
ATOM 3864 C C . LYS A 1 477 ? 0.050 0.314 10.541 1.00 92.81 477 LYS A C 1
ATOM 3866 O O . LYS A 1 477 ? -0.089 -0.253 11.624 1.00 92.81 477 LYS A O 1
ATOM 3871 N N . ASN A 1 478 ? -0.688 1.362 10.181 1.00 90.12 478 ASN A N 1
ATOM 3872 C CA . ASN A 1 478 ? -1.757 1.915 11.014 1.00 90.12 478 ASN A CA 1
ATOM 3873 C C . ASN A 1 478 ? -2.888 0.898 11.232 1.00 90.12 478 ASN A C 1
ATOM 3875 O O . ASN A 1 478 ? -3.303 0.691 12.371 1.00 90.12 478 ASN A O 1
ATOM 3879 N N . TYR A 1 479 ? -3.312 0.186 10.183 1.00 92.31 479 TYR A N 1
ATOM 3880 C CA . TYR A 1 479 ? -4.301 -0.890 10.299 1.00 92.31 479 TYR A CA 1
ATOM 3881 C C . TYR A 1 479 ? -3.828 -2.039 11.196 1.00 92.31 479 TYR A C 1
ATOM 3883 O O . TYR A 1 479 ? -4.618 -2.589 11.966 1.00 92.31 479 TYR A O 1
ATOM 3891 N N . LEU A 1 480 ? -2.545 -2.408 11.135 1.00 90.44 480 LEU A N 1
ATOM 3892 C CA . LEU A 1 480 ? -1.977 -3.425 12.023 1.00 90.44 480 LEU A CA 1
ATOM 3893 C C . LEU A 1 480 ? -1.999 -2.976 13.488 1.00 90.44 480 LEU A C 1
ATOM 3895 O O . LEU A 1 480 ? -2.412 -3.756 14.346 1.00 90.44 480 LEU A O 1
ATOM 3899 N N . LEU A 1 481 ? -1.626 -1.724 13.768 1.00 90.00 481 LEU A N 1
ATOM 3900 C CA . LEU A 1 481 ? -1.707 -1.151 15.115 1.00 90.00 481 LEU A CA 1
ATOM 3901 C C . LEU A 1 481 ? -3.156 -1.101 15.622 1.00 90.00 481 LEU A C 1
ATOM 3903 O O . LEU A 1 481 ? -3.420 -1.427 16.780 1.00 90.00 481 LEU A O 1
ATOM 3907 N N . GLU A 1 482 ? -4.113 -0.765 14.754 1.00 92.00 482 GLU A N 1
ATOM 3908 C CA . GLU A 1 482 ? -5.537 -0.801 15.091 1.00 92.00 482 GLU A CA 1
ATOM 3909 C C . GLU A 1 482 ? -5.989 -2.235 15.421 1.00 92.00 482 GLU A C 1
ATOM 3911 O O . GLU A 1 482 ? -6.621 -2.469 16.452 1.00 92.00 482 GLU A O 1
ATOM 3916 N N . CYS A 1 483 ? -5.582 -3.227 14.623 1.00 87.62 483 CYS A N 1
ATOM 3917 C CA . CYS A 1 483 ? -5.858 -4.642 14.883 1.00 87.62 483 CYS A CA 1
ATOM 3918 C C . CYS A 1 483 ? -5.256 -5.133 16.210 1.00 87.62 483 CYS A C 1
ATOM 3920 O O . CYS A 1 483 ? -5.892 -5.907 16.930 1.00 87.62 483 CYS A O 1
ATOM 3922 N N . GLU A 1 484 ? -4.044 -4.701 16.557 1.00 87.62 484 GLU A N 1
ATOM 3923 C CA . GLU A 1 484 ? -3.434 -5.000 17.856 1.00 87.62 484 GLU A CA 1
ATOM 3924 C C . GLU A 1 484 ? -4.207 -4.355 19.009 1.00 87.62 484 GLU A C 1
ATOM 3926 O O . GLU A 1 484 ? -4.416 -5.001 20.040 1.00 87.62 484 GLU A O 1
ATOM 3931 N N . SER A 1 485 ? -4.723 -3.137 18.819 1.00 89.81 485 SER A N 1
ATOM 3932 C CA . SER A 1 485 ? -5.597 -2.489 19.802 1.00 89.81 485 SER A CA 1
ATOM 3933 C C . SER A 1 485 ? -6.919 -3.246 19.995 1.00 89.81 485 SER A C 1
ATOM 3935 O O . SER A 1 485 ? -7.367 -3.438 21.124 1.00 89.81 485 SER A O 1
ATOM 3937 N N . TYR A 1 486 ? -7.516 -3.789 18.928 1.00 89.56 486 TYR A N 1
ATOM 3938 C CA . TYR A 1 486 ? -8.719 -4.614 19.057 1.00 89.56 486 TYR A CA 1
ATOM 3939 C C . TYR A 1 486 ? -8.449 -5.920 19.808 1.00 89.56 486 TYR A C 1
ATOM 3941 O O . TYR A 1 486 ? -9.298 -6.357 20.583 1.00 89.56 486 TYR A O 1
ATOM 3949 N N . LYS A 1 487 ? -7.263 -6.524 19.648 1.00 89.69 487 LYS A N 1
ATOM 3950 C CA . LYS A 1 487 ? -6.878 -7.715 20.425 1.00 89.69 487 LYS A CA 1
ATOM 3951 C C . LYS A 1 487 ? -6.784 -7.415 21.919 1.00 89.69 487 LYS A C 1
ATOM 3953 O O . LYS A 1 487 ? -7.266 -8.212 22.720 1.00 89.69 487 LYS A O 1
ATOM 3958 N N . THR A 1 488 ? -6.196 -6.284 22.312 1.00 87.88 488 THR A N 1
ATOM 3959 C CA . THR A 1 488 ? -6.106 -5.919 23.737 1.00 87.88 488 THR A CA 1
ATOM 3960 C C . THR A 1 488 ? -7.484 -5.622 24.326 1.00 87.88 488 THR A C 1
ATOM 3962 O O . THR A 1 488 ? -7.801 -6.111 25.413 1.00 87.88 488 THR A O 1
ATOM 3965 N N . VAL A 1 489 ? -8.351 -4.928 23.579 1.00 90.38 489 VAL A N 1
ATOM 3966 C CA . VAL A 1 489 ? -9.753 -4.702 23.970 1.00 90.38 489 VAL A CA 1
ATOM 3967 C C . VAL A 1 489 ? -10.520 -6.022 24.091 1.00 90.38 489 VAL A C 1
ATOM 3969 O O . VAL A 1 489 ? -11.259 -6.205 25.056 1.00 90.38 489 VAL A O 1
ATOM 3972 N N . GLN A 1 490 ? -10.324 -6.971 23.172 1.00 92.50 490 GLN A N 1
ATOM 3973 C CA . GLN A 1 490 ? -10.961 -8.289 23.228 1.00 92.50 490 GLN A CA 1
ATOM 3974 C C . GLN A 1 490 ? -10.570 -9.063 24.493 1.00 92.50 490 GLN A C 1
ATOM 3976 O O . GLN A 1 490 ? -11.442 -9.646 25.138 1.00 92.50 490 GLN A O 1
ATOM 3981 N N . VAL A 1 491 ? -9.285 -9.054 24.867 1.00 90.31 491 VAL A N 1
ATOM 3982 C CA . VAL A 1 491 ? -8.812 -9.693 26.106 1.00 90.31 491 VAL A CA 1
ATOM 3983 C C . VAL A 1 491 ? -9.452 -9.033 27.330 1.00 90.31 491 VAL A C 1
ATOM 3985 O O . VAL A 1 491 ? -9.993 -9.739 28.179 1.00 90.31 491 VAL A O 1
ATOM 3988 N N . SER A 1 492 ? -9.488 -7.697 27.387 1.00 90.56 492 SER A N 1
ATOM 3989 C CA . SER A 1 492 ? -10.156 -6.968 28.476 1.00 90.56 492 SER A CA 1
ATOM 3990 C C . SER A 1 492 ? -11.644 -7.315 28.573 1.00 90.56 492 SER A C 1
ATOM 3992 O O . SER A 1 492 ? -12.147 -7.592 29.660 1.00 90.56 492 SER A O 1
ATOM 3994 N N . LEU A 1 493 ? -12.352 -7.355 27.440 1.00 90.94 493 LEU A N 1
ATOM 3995 C CA . LEU A 1 493 ? -13.772 -7.705 27.395 1.00 90.94 493 LEU A CA 1
ATOM 3996 C C . LEU A 1 493 ? -14.006 -9.149 27.866 1.00 90.94 493 LEU A C 1
ATOM 3998 O O . LEU A 1 493 ? -14.958 -9.423 28.594 1.00 90.94 493 LEU A O 1
ATOM 4002 N N . GLN A 1 494 ? -13.125 -10.077 27.485 1.00 91.88 494 GLN A N 1
ATOM 4003 C CA . GLN A 1 494 ? -13.188 -11.467 27.929 1.00 91.88 494 GLN A CA 1
ATOM 4004 C C . GLN A 1 494 ? -12.989 -11.585 29.446 1.00 91.88 494 GLN A C 1
ATOM 4006 O O . GLN A 1 494 ? -13.715 -12.341 30.098 1.00 91.88 494 GLN A O 1
ATOM 4011 N N . GLU A 1 495 ? -12.050 -10.834 30.022 1.00 92.31 495 GLU A N 1
ATOM 4012 C CA . GLU A 1 495 ? -11.873 -10.770 31.474 1.00 92.31 495 GLU A CA 1
ATOM 4013 C C . GLU A 1 495 ? -13.104 -10.190 32.179 1.00 92.31 495 GLU A C 1
ATOM 4015 O O . GLU A 1 495 ? -13.548 -10.744 33.186 1.00 92.31 495 GLU A O 1
ATOM 4020 N N . ASP A 1 496 ? -13.696 -9.121 31.644 1.00 89.88 496 ASP A N 1
ATOM 4021 C CA . ASP A 1 496 ? -14.910 -8.513 32.194 1.00 89.88 496 ASP A CA 1
ATOM 4022 C C . ASP A 1 496 ? -16.095 -9.489 32.158 1.00 89.88 496 ASP A C 1
ATOM 4024 O O . ASP A 1 496 ? -16.793 -9.658 33.164 1.00 89.88 496 ASP A O 1
ATOM 4028 N N . CYS A 1 497 ? -16.278 -10.220 31.052 1.00 88.62 497 CYS A N 1
ATOM 4029 C CA . CYS A 1 497 ? -17.276 -11.285 30.953 1.00 88.62 497 CYS A CA 1
ATOM 4030 C C . CYS A 1 497 ? -17.033 -12.399 31.983 1.00 88.62 497 CYS A C 1
ATOM 4032 O O . CYS A 1 497 ? -17.981 -12.882 32.605 1.00 88.62 497 CYS A O 1
ATOM 4034 N N . GLN A 1 498 ? -15.777 -12.797 32.215 1.00 90.94 498 GLN A N 1
ATOM 4035 C CA . GLN A 1 498 ? -15.444 -13.782 33.249 1.00 90.94 498 GLN A CA 1
ATOM 4036 C C . GLN A 1 498 ? -15.726 -13.258 34.663 1.00 90.94 498 GLN A C 1
ATOM 4038 O O . GLN A 1 498 ? -16.224 -14.010 35.505 1.00 90.94 498 GLN A O 1
ATOM 4043 N N . ARG A 1 499 ? -15.444 -11.979 34.943 1.00 92.38 499 ARG A N 1
ATOM 4044 C CA . ARG A 1 499 ? -15.776 -11.347 36.232 1.00 92.38 499 ARG A CA 1
ATOM 4045 C C . ARG A 1 499 ? -17.289 -11.301 36.447 1.00 92.38 499 ARG A C 1
ATOM 4047 O O . ARG A 1 499 ? -17.747 -11.692 37.520 1.00 92.38 499 ARG A O 1
ATOM 4054 N N . GLN A 1 500 ? -18.068 -10.919 35.434 1.00 91.19 500 GLN A N 1
ATOM 4055 C CA . GLN A 1 500 ? -19.533 -10.944 35.506 1.00 91.19 500 GLN A CA 1
ATOM 4056 C C . GLN A 1 500 ? -20.083 -12.362 35.701 1.00 91.19 500 GLN A C 1
ATOM 4058 O O . GLN A 1 500 ? -20.969 -12.564 36.528 1.00 91.19 500 GLN A O 1
ATOM 4063 N N . ALA A 1 501 ? -19.529 -13.366 35.014 1.00 90.69 501 ALA A N 1
ATOM 4064 C CA . ALA A 1 501 ? -19.925 -14.761 35.206 1.00 90.69 501 ALA A CA 1
ATOM 4065 C C . ALA A 1 501 ? -19.692 -15.232 36.654 1.00 90.69 501 ALA A C 1
ATOM 4067 O O . ALA A 1 501 ? -20.570 -15.863 37.245 1.00 90.69 501 ALA A O 1
ATOM 4068 N N . LYS A 1 502 ? -18.553 -14.866 37.261 1.00 91.88 502 LYS A N 1
ATOM 4069 C CA . LYS A 1 502 ? -18.269 -15.146 38.681 1.00 91.88 502 LYS A CA 1
ATOM 4070 C C . LYS A 1 502 ? -19.245 -14.433 39.620 1.00 91.88 502 LYS A C 1
ATOM 4072 O O . LYS A 1 502 ? -19.707 -15.036 40.585 1.00 91.88 502 LYS A O 1
ATOM 4077 N N . GLN A 1 503 ? -19.595 -13.177 39.339 1.00 92.00 503 GLN A N 1
ATOM 4078 C CA . GLN A 1 503 ? -20.595 -12.440 40.123 1.00 92.00 503 GLN A CA 1
ATOM 4079 C C . GLN A 1 503 ? -21.984 -13.084 40.036 1.00 92.00 503 GLN A C 1
ATOM 4081 O O . GLN A 1 503 ? -22.661 -13.211 41.054 1.00 92.00 503 GLN A O 1
ATOM 4086 N N . LEU A 1 504 ? -22.396 -13.544 38.851 1.00 91.50 504 LEU A N 1
ATOM 4087 C CA . LEU A 1 504 ? -23.661 -14.259 38.667 1.00 91.50 504 LEU A CA 1
ATOM 4088 C C . LEU A 1 504 ? -23.682 -15.599 39.415 1.00 91.50 504 LEU A C 1
ATOM 4090 O O . LEU A 1 504 ? -24.700 -15.934 40.017 1.00 91.50 504 LEU A O 1
ATOM 4094 N N . GLN A 1 505 ? -22.567 -16.337 39.434 1.00 91.19 505 GLN A N 1
ATOM 4095 C CA . GLN A 1 505 ? -22.442 -17.554 40.247 1.00 91.19 505 GLN A CA 1
ATOM 4096 C C . GLN A 1 505 ? -22.588 -17.254 41.743 1.00 91.19 505 GLN A C 1
ATOM 4098 O O . GLN A 1 505 ? -23.334 -17.942 42.433 1.00 91.19 505 GLN A O 1
ATOM 4103 N N . LEU A 1 506 ? -21.938 -16.196 42.238 1.00 93.75 506 LEU A N 1
ATOM 4104 C CA . LEU A 1 506 ? -22.096 -15.737 43.620 1.00 93.75 506 LEU A CA 1
ATOM 4105 C C . LEU A 1 506 ? -23.554 -15.384 43.934 1.00 93.75 506 LEU A C 1
ATOM 4107 O O . LEU A 1 506 ? -24.090 -15.847 44.936 1.00 93.75 506 LEU A O 1
ATOM 4111 N N . LEU A 1 507 ? -24.221 -14.611 43.073 1.00 91.75 507 LEU A N 1
ATOM 4112 C CA . LEU A 1 507 ? -25.634 -14.260 43.251 1.00 91.75 507 LEU A CA 1
ATOM 4113 C C . LEU A 1 507 ? -26.549 -15.491 43.269 1.00 91.75 507 LEU A C 1
ATOM 4115 O O . LEU A 1 507 ? -27.522 -15.501 44.020 1.00 91.75 507 LEU A O 1
ATOM 4119 N N . ALA A 1 508 ? -26.240 -16.531 42.490 1.00 91.50 508 ALA A N 1
ATOM 4120 C CA . ALA A 1 508 ? -26.979 -17.790 42.531 1.00 91.50 508 ALA A CA 1
ATOM 4121 C C . ALA A 1 508 ? -26.845 -18.489 43.896 1.00 91.50 508 ALA A C 1
ATOM 4123 O O . ALA A 1 508 ? -27.856 -18.916 44.448 1.00 91.50 508 ALA A O 1
ATOM 4124 N N . VAL A 1 509 ? -25.638 -18.517 44.478 1.00 94.19 509 VAL A N 1
ATOM 4125 C CA . VAL A 1 509 ? -25.404 -19.056 45.833 1.00 94.19 509 VAL A CA 1
ATOM 4126 C C . VAL A 1 509 ? -26.171 -18.251 46.883 1.00 94.19 509 VAL A C 1
ATOM 4128 O O . VAL A 1 509 ? -26.865 -18.823 47.719 1.00 94.19 509 VAL A O 1
ATOM 4131 N N . TRP A 1 510 ? -26.111 -16.918 46.819 1.00 92.94 510 TRP A N 1
ATOM 4132 C CA . TRP A 1 510 ? -26.868 -16.056 47.734 1.00 92.94 510 TRP A CA 1
ATOM 4133 C C . TRP A 1 510 ? -28.379 -16.254 47.610 1.00 92.94 510 TRP A C 1
ATOM 4135 O O . TRP A 1 510 ? -29.086 -16.201 48.615 1.00 92.94 510 TRP A O 1
ATOM 4145 N N . LYS A 1 511 ? -28.879 -16.500 46.394 1.00 93.75 511 LYS A N 1
ATOM 4146 C CA . LYS A 1 511 ? -30.291 -16.802 46.152 1.00 93.75 511 LYS A CA 1
ATOM 4147 C C . LYS A 1 511 ? -30.695 -18.134 46.784 1.00 93.75 511 LYS A C 1
ATOM 4149 O O . LYS A 1 511 ? -31.686 -18.163 47.504 1.00 93.75 511 LYS A O 1
ATOM 4154 N N . GLU A 1 512 ? -29.928 -19.199 46.561 1.00 92.56 512 GLU A N 1
ATOM 4155 C CA . GLU A 1 512 ? -30.176 -20.512 47.174 1.00 92.56 512 GLU A CA 1
ATOM 4156 C C . GLU A 1 512 ? -30.162 -20.407 48.704 1.00 92.56 512 GLU A C 1
ATOM 4158 O O . GLU A 1 512 ? -31.060 -20.894 49.390 1.00 92.56 512 GLU A O 1
ATOM 4163 N N . GLN A 1 513 ? -29.197 -19.667 49.250 1.00 93.31 513 GLN A N 1
ATOM 4164 C CA . GLN A 1 513 ? -29.122 -19.440 50.681 1.00 93.31 513 GLN A CA 1
ATOM 4165 C C . GLN A 1 513 ? -30.343 -18.657 51.186 1.00 93.31 513 GLN A C 1
ATOM 4167 O O . GLN A 1 513 ? -30.968 -19.072 52.159 1.00 93.31 513 GLN A O 1
ATOM 4172 N N . ALA A 1 514 ? -30.763 -17.587 50.507 1.00 89.62 514 ALA A N 1
ATOM 4173 C CA . ALA A 1 514 ? -31.982 -16.854 50.856 1.00 89.62 514 ALA A CA 1
ATOM 4174 C C . ALA A 1 514 ? -33.242 -17.743 50.823 1.00 89.62 514 ALA A C 1
ATOM 4176 O O . ALA A 1 514 ? -34.076 -17.640 51.723 1.00 89.62 514 ALA A O 1
ATOM 4177 N N . GLU A 1 515 ? -33.355 -18.650 49.849 1.00 93.56 515 GLU A N 1
ATOM 4178 C CA . GLU A 1 515 ? -34.439 -19.638 49.778 1.00 93.56 515 GLU A CA 1
ATOM 4179 C C . GLU A 1 515 ? -34.401 -20.599 50.982 1.00 93.56 515 GLU A C 1
ATOM 4181 O O . GLU A 1 515 ? -35.438 -20.842 51.603 1.00 93.56 515 GLU A O 1
ATOM 4186 N N . THR A 1 516 ? -33.219 -21.076 51.399 1.00 94.44 516 THR A N 1
ATOM 4187 C CA . THR A 1 516 ? -33.097 -21.908 52.615 1.00 94.44 516 THR A CA 1
ATOM 4188 C C . THR A 1 516 ? -33.486 -21.162 53.894 1.00 94.44 516 THR A C 1
ATOM 4190 O O . THR A 1 516 ? -34.213 -21.712 54.724 1.00 94.44 516 THR A O 1
ATOM 4193 N N . TRP A 1 517 ? -33.084 -19.894 54.042 1.00 93.44 517 TRP A N 1
ATOM 4194 C CA . TRP A 1 517 ? -33.497 -19.056 55.173 1.00 93.44 517 TRP A CA 1
ATOM 4195 C C . TRP A 1 517 ? -35.010 -18.836 55.184 1.00 93.44 517 TRP A C 1
ATOM 4197 O O . TRP A 1 517 ? -35.637 -18.927 56.238 1.00 93.44 517 TRP A O 1
ATOM 4207 N N . GLN A 1 518 ? -35.614 -18.603 54.016 1.00 95.00 518 GLN A N 1
ATOM 4208 C CA . GLN A 1 518 ? -37.059 -18.441 53.892 1.00 95.00 518 GLN A CA 1
ATOM 4209 C C . GLN A 1 518 ? -37.813 -19.708 54.324 1.00 95.00 518 GLN A C 1
ATOM 4211 O O . GLN A 1 518 ? -38.801 -19.610 55.053 1.00 95.00 518 GLN A O 1
ATOM 4216 N N . MET A 1 519 ? -37.330 -20.893 53.938 1.00 93.62 519 MET A N 1
ATOM 4217 C CA . MET A 1 519 ? -37.911 -22.167 54.375 1.00 93.62 519 MET A CA 1
ATOM 4218 C C . MET A 1 519 ? -37.785 -22.378 55.888 1.00 93.62 519 MET A C 1
ATOM 4220 O O . MET A 1 519 ? -38.760 -22.771 56.528 1.00 93.62 519 MET A O 1
ATOM 4224 N N . ALA A 1 520 ? -36.631 -22.053 56.478 1.00 91.94 520 ALA A N 1
ATOM 4225 C CA . ALA A 1 520 ? -36.438 -22.128 57.925 1.00 91.94 520 ALA A CA 1
ATOM 4226 C C . ALA A 1 520 ? -37.377 -21.170 58.681 1.00 91.94 520 ALA A C 1
ATOM 4228 O O . ALA A 1 520 ? -37.956 -21.542 59.703 1.00 91.94 520 ALA A O 1
ATOM 4229 N N . CYS A 1 521 ? -37.586 -19.951 58.170 1.00 91.44 521 CYS A N 1
ATOM 4230 C CA . CYS A 1 521 ? -38.555 -19.014 58.739 1.00 91.44 521 CYS A CA 1
ATOM 4231 C C . CYS A 1 521 ? -39.980 -19.582 58.718 1.00 91.44 521 CYS A C 1
ATOM 4233 O O . CYS A 1 521 ? -40.654 -19.528 59.745 1.00 91.44 521 CYS A O 1
ATOM 4235 N N . LEU A 1 522 ? -40.416 -20.175 57.601 1.00 94.12 522 LEU A N 1
ATOM 4236 C CA . LEU A 1 522 ? -41.735 -20.812 57.500 1.00 94.12 522 LEU A CA 1
ATOM 4237 C C . LEU A 1 522 ? -41.891 -21.979 58.491 1.00 94.12 522 LEU A C 1
ATOM 4239 O O . LEU A 1 522 ? -42.927 -22.102 59.143 1.00 94.12 522 LEU A O 1
ATOM 4243 N N . GLU A 1 523 ? -40.854 -22.802 58.666 1.00 94.38 523 GLU A N 1
ATOM 4244 C CA . GLU A 1 523 ? -40.852 -23.897 59.646 1.00 94.38 523 GLU A CA 1
ATOM 4245 C C . GLU A 1 523 ? -40.951 -23.372 61.091 1.00 94.38 523 GLU A C 1
ATOM 4247 O O . GLU A 1 523 ? -41.696 -23.907 61.917 1.00 94.38 523 GLU A O 1
ATOM 4252 N N . HIS A 1 524 ? -40.239 -22.287 61.408 1.00 90.81 524 HIS A N 1
ATOM 4253 C CA . HIS A 1 524 ? -40.338 -21.631 62.710 1.00 90.81 524 HIS A CA 1
ATOM 4254 C C . HIS A 1 524 ? -41.715 -21.003 62.947 1.00 90.81 524 HIS A C 1
ATOM 4256 O O . HIS A 1 524 ? -42.255 -21.139 64.046 1.00 90.81 524 HIS A O 1
ATOM 4262 N N . GLU A 1 525 ? -42.310 -20.357 61.943 1.00 94.00 525 GLU A N 1
ATOM 4263 C CA . GLU A 1 525 ? -43.674 -19.827 62.024 1.00 94.00 525 GLU A CA 1
ATOM 4264 C C . GLU A 1 525 ? -44.694 -20.939 62.296 1.00 94.00 525 GLU A C 1
ATOM 4266 O O . GLU A 1 525 ? -45.556 -20.782 63.168 1.00 94.00 525 GLU A O 1
ATOM 4271 N N . GLN A 1 526 ? -44.549 -22.091 61.632 1.00 95.06 526 GLN A N 1
ATOM 4272 C CA . GLN A 1 526 ? -45.384 -23.265 61.872 1.00 95.06 526 GLN A CA 1
ATOM 4273 C C . GLN A 1 526 ? -45.233 -23.788 63.309 1.00 95.06 526 GLN A C 1
ATOM 4275 O O . GLN A 1 526 ? -46.236 -23.935 64.011 1.00 95.06 526 GLN A O 1
ATOM 4280 N N . ARG A 1 527 ? -43.996 -23.977 63.795 1.00 91.94 527 ARG A N 1
ATOM 4281 C CA . ARG A 1 527 ? -43.728 -24.398 65.187 1.00 91.94 527 ARG A CA 1
ATOM 4282 C C . ARG A 1 527 ? -44.305 -23.426 66.213 1.00 91.94 527 ARG A C 1
ATOM 4284 O O . ARG A 1 527 ? -44.847 -23.846 67.232 1.00 91.94 527 ARG A O 1
ATOM 4291 N N . VAL A 1 528 ? -44.211 -22.118 65.966 1.00 91.88 528 VAL A N 1
ATOM 4292 C CA . VAL A 1 528 ? -44.821 -21.101 66.838 1.00 91.88 528 VAL A CA 1
ATOM 4293 C C . VAL A 1 528 ? -46.347 -21.227 66.836 1.00 91.88 528 VAL A C 1
ATOM 4295 O O . VAL A 1 528 ? -46.967 -21.067 67.888 1.00 91.88 528 VAL A O 1
ATOM 4298 N N . GLY A 1 529 ? -46.959 -21.529 65.688 1.00 92.44 529 GLY A N 1
ATOM 4299 C CA . GLY A 1 529 ? -48.387 -21.840 65.584 1.00 92.44 529 GLY A CA 1
ATOM 4300 C C . GLY A 1 529 ? -48.789 -23.048 66.436 1.00 92.44 529 GLY A C 1
ATOM 4301 O O . GLY A 1 529 ? -49.701 -22.940 67.258 1.00 92.44 529 GLY A O 1
ATOM 4302 N N . GLU A 1 530 ? -48.059 -24.156 66.309 1.00 93.62 530 GLU A N 1
ATOM 4303 C CA . GLU A 1 530 ? -48.268 -25.386 67.087 1.00 93.62 530 GLU A CA 1
ATOM 4304 C C . GLU A 1 530 ? -48.116 -25.140 68.597 1.00 93.62 530 GLU A C 1
ATOM 4306 O O . GLU A 1 530 ? -48.972 -25.534 69.391 1.00 93.62 530 GLU A O 1
ATOM 4311 N N . LEU A 1 531 ? -47.074 -24.408 69.007 1.00 91.69 531 LEU A N 1
ATOM 4312 C CA . LEU A 1 531 ? -46.855 -24.038 70.408 1.00 91.69 531 LEU A CA 1
ATOM 4313 C C . LEU A 1 531 ? -47.969 -23.139 70.949 1.00 91.69 531 LEU A C 1
ATOM 4315 O O . LEU A 1 531 ? -48.437 -23.355 72.066 1.00 91.69 531 LEU A O 1
ATOM 4319 N N . LYS A 1 532 ? -48.437 -22.153 70.172 1.00 92.69 532 LYS A N 1
ATOM 4320 C CA . LYS A 1 532 ? -49.579 -21.309 70.564 1.00 92.69 532 LYS A CA 1
ATOM 4321 C C . LYS A 1 532 ? -50.842 -22.142 70.773 1.00 92.69 532 LYS A C 1
ATOM 4323 O O . LYS A 1 532 ? -51.562 -21.902 71.741 1.00 92.69 532 LYS A O 1
ATOM 4328 N N . GLN A 1 533 ? -51.094 -23.119 69.903 1.00 92.38 533 GLN A N 1
ATOM 4329 C CA . GLN A 1 533 ? -52.235 -24.024 70.024 1.00 92.38 533 GLN A CA 1
ATOM 4330 C C . GLN A 1 533 ? -52.108 -24.938 71.252 1.00 92.38 533 GLN A C 1
ATOM 4332 O O . GLN A 1 533 ? -53.072 -25.098 71.997 1.00 92.38 533 GLN A O 1
ATOM 4337 N N . CYS A 1 534 ? -50.908 -25.455 71.525 1.00 92.25 534 CYS A N 1
ATOM 4338 C CA . CYS A 1 534 ? -50.615 -26.249 72.719 1.00 92.25 534 CYS A CA 1
ATOM 4339 C C . CYS A 1 534 ? -50.817 -25.437 74.013 1.00 92.25 534 CYS A C 1
ATOM 4341 O O . CYS A 1 534 ? -51.504 -25.881 74.929 1.00 92.25 534 CYS A O 1
ATOM 4343 N N . VAL A 1 535 ? -50.313 -24.197 74.065 1.00 90.19 535 VAL A N 1
ATOM 4344 C CA . VAL A 1 535 ? -50.522 -23.282 75.202 1.00 90.19 535 VAL A CA 1
ATOM 4345 C C . VAL A 1 535 ? -52.003 -22.948 75.391 1.00 90.19 535 VAL A C 1
ATOM 4347 O O . VAL A 1 535 ? -52.458 -22.856 76.530 1.00 90.19 535 VAL A O 1
ATOM 4350 N N . ALA A 1 536 ? -52.764 -22.768 74.307 1.00 90.00 536 ALA A N 1
ATOM 4351 C CA . ALA A 1 536 ? -54.209 -22.569 74.391 1.00 90.00 536 ALA A CA 1
ATOM 4352 C C . ALA A 1 536 ? -54.910 -23.803 74.983 1.00 90.00 536 ALA A C 1
ATOM 4354 O O . ALA A 1 536 ? -55.661 -23.652 75.942 1.00 90.00 536 ALA A O 1
ATOM 4355 N N . SER A 1 537 ? -54.578 -25.008 74.507 1.00 91.06 537 SER A N 1
ATOM 4356 C CA . SER A 1 537 ? -55.107 -26.272 75.044 1.00 91.06 537 SER A CA 1
ATOM 4357 C C . SER A 1 537 ? -54.794 -26.444 76.533 1.00 91.06 537 SER A C 1
ATOM 4359 O O . SER A 1 537 ? -55.690 -26.727 77.320 1.00 91.06 537 SER A O 1
ATOM 4361 N N . LEU A 1 538 ? -53.545 -26.199 76.947 1.00 88.56 538 LEU A N 1
ATOM 4362 C CA . LEU A 1 538 ? -53.140 -26.253 78.357 1.00 88.56 538 LEU A CA 1
ATOM 4363 C C . LEU A 1 538 ? -53.865 -25.202 79.204 1.00 88.56 538 LEU A C 1
ATOM 4365 O O . LEU A 1 538 ? -54.209 -25.452 80.357 1.00 88.56 538 LEU A O 1
ATOM 4369 N N . ARG A 1 539 ? -54.106 -24.007 78.652 1.00 89.31 539 ARG A N 1
ATOM 4370 C CA . ARG A 1 539 ? -54.865 -22.955 79.336 1.00 89.31 539 ARG A CA 1
ATOM 4371 C C . ARG A 1 539 ? -56.331 -23.354 79.512 1.00 89.31 539 ARG A C 1
ATOM 4373 O O . ARG A 1 539 ? -56.889 -23.082 80.575 1.00 89.31 539 ARG A O 1
ATOM 4380 N N . ASP A 1 540 ? -56.927 -24.000 78.516 1.00 88.12 540 ASP A N 1
ATOM 4381 C CA . ASP A 1 540 ? -58.294 -24.514 78.585 1.00 88.12 540 ASP A CA 1
ATOM 4382 C C . ASP A 1 540 ? -58.399 -25.689 79.571 1.00 88.12 540 ASP A C 1
ATOM 4384 O O . ASP A 1 540 ? -59.305 -25.698 80.402 1.00 88.12 540 ASP A O 1
ATOM 4388 N N . GLU A 1 541 ? -57.429 -26.609 79.592 1.00 85.38 541 GLU A N 1
ATOM 4389 C CA . GLU A 1 541 ? -57.324 -27.670 80.608 1.00 85.38 541 GLU A CA 1
ATOM 4390 C C . GLU A 1 541 ? -57.142 -27.110 82.023 1.00 85.38 541 GLU A C 1
ATOM 4392 O O . GLU A 1 541 ? -57.769 -27.591 82.970 1.00 85.38 541 GLU A O 1
ATOM 4397 N N . LEU A 1 542 ? -56.324 -26.067 82.189 1.00 79.06 542 LEU A N 1
ATOM 4398 C CA . LEU A 1 542 ? -56.139 -25.389 83.472 1.00 79.06 542 LEU A CA 1
ATOM 4399 C C . LEU A 1 542 ? -57.432 -24.697 83.923 1.00 79.06 542 LEU A C 1
ATOM 4401 O O . LEU A 1 542 ? -57.777 -24.748 85.104 1.00 79.06 542 LEU A O 1
ATOM 4405 N N . ARG A 1 543 ? -58.160 -24.055 82.998 1.00 80.62 543 ARG A N 1
ATOM 4406 C CA . ARG A 1 543 ? -59.468 -23.448 83.279 1.00 80.62 543 ARG A CA 1
ATOM 4407 C C . ARG A 1 543 ? -60.478 -24.523 83.682 1.00 80.62 543 ARG A C 1
ATOM 4409 O O . ARG A 1 543 ? -61.120 -24.378 84.715 1.00 80.62 543 ARG A O 1
ATOM 4416 N N . PHE A 1 544 ? -60.537 -25.629 82.947 1.00 78.69 544 PHE A N 1
ATOM 4417 C CA . PHE A 1 544 ? -61.399 -26.768 83.254 1.00 78.69 544 PHE A CA 1
ATOM 4418 C C . PHE A 1 544 ? -61.058 -27.417 84.606 1.00 78.69 544 PHE A C 1
ATOM 4420 O O . PHE A 1 544 ? -61.947 -27.781 85.376 1.00 78.69 544 PHE A O 1
ATOM 4427 N N . SER A 1 545 ? -59.769 -27.504 84.942 1.00 70.50 545 SER A N 1
ATOM 4428 C CA . SER A 1 545 ? -59.292 -28.010 86.234 1.00 70.50 545 SER A CA 1
ATOM 4429 C C . SER A 1 545 ? -59.648 -27.061 87.382 1.00 70.50 545 SER A C 1
ATOM 4431 O O . SER A 1 545 ? -60.094 -27.519 88.432 1.00 70.50 545 SER A O 1
ATOM 4433 N N . LYS A 1 546 ? -59.542 -25.741 87.169 1.00 66.62 546 LYS A N 1
ATOM 4434 C CA . LYS A 1 546 ? -60.019 -24.722 88.119 1.00 66.62 546 LYS A CA 1
ATOM 4435 C C . LYS A 1 546 ? -61.536 -24.752 88.308 1.00 66.62 546 LYS A C 1
ATOM 4437 O O . LYS A 1 546 ? -61.997 -24.501 89.410 1.00 66.62 546 LYS A O 1
ATOM 4442 N N . GLU A 1 547 ? -62.309 -25.066 87.272 1.00 64.31 547 GLU A N 1
ATOM 4443 C CA . GLU A 1 547 ? -63.775 -25.156 87.354 1.00 64.31 547 GLU A CA 1
ATOM 4444 C C . GLU A 1 547 ? -64.260 -26.455 88.026 1.00 64.31 547 GLU A C 1
ATOM 4446 O O . GLU A 1 547 ? -65.332 -26.467 88.627 1.00 64.31 547 GLU A O 1
ATOM 4451 N N . ARG A 1 548 ? -63.471 -27.542 87.984 1.00 54.75 548 ARG A N 1
ATOM 4452 C CA . ARG A 1 548 ? -63.787 -28.818 88.660 1.00 54.75 548 ARG A CA 1
ATOM 4453 C C . ARG A 1 548 ? -63.244 -28.946 90.084 1.00 54.75 548 ARG A C 1
ATOM 4455 O O . ARG A 1 548 ? -63.764 -29.764 90.837 1.00 54.75 548 ARG A O 1
ATOM 4462 N N . PHE A 1 549 ? -62.244 -28.155 90.468 1.00 50.94 549 PHE A N 1
ATOM 4463 C CA . PHE A 1 549 ? -61.682 -28.145 91.819 1.00 50.94 549 PHE A CA 1
ATOM 4464 C C . PHE A 1 549 ? -61.552 -26.715 92.351 1.00 50.94 549 PHE A C 1
ATOM 4466 O O . PHE A 1 549 ? -60.496 -26.092 92.269 1.00 50.94 549 PHE A O 1
ATOM 4473 N N . VAL A 1 550 ? -62.623 -26.234 92.985 1.00 40.34 550 VAL A N 1
ATOM 4474 C CA . VAL A 1 550 ? -62.520 -25.227 94.049 1.00 40.34 550 VAL A CA 1
ATOM 4475 C C . VAL A 1 550 ? -63.072 -25.826 95.345 1.00 40.34 550 VAL A C 1
ATOM 4477 O O . VAL A 1 550 ? -64.252 -25.662 95.648 1.00 40.34 550 VAL A O 1
ATOM 4480 N N . PRO A 1 551 ? -62.250 -26.516 96.149 1.00 46.22 551 PRO A N 1
ATOM 4481 C CA . PRO A 1 551 ? -62.293 -26.346 97.586 1.00 46.22 551 PRO A CA 1
ATOM 4482 C C . PRO A 1 551 ? -61.508 -25.079 97.940 1.00 46.22 551 PRO A C 1
ATOM 4484 O O . PRO A 1 551 ? -60.434 -24.820 97.400 1.00 46.22 551 PRO A O 1
ATOM 4487 N N . ASP A 1 552 ? -62.068 -24.291 98.845 1.00 44.84 552 ASP A N 1
ATOM 4488 C CA . ASP A 1 552 ? -61.472 -23.092 99.420 1.00 44.84 552 ASP A CA 1
ATOM 4489 C C . ASP A 1 552 ? -60.061 -23.379 99.984 1.00 44.84 552 ASP A C 1
ATOM 4491 O O . ASP A 1 552 ? -59.891 -24.133 100.944 1.00 44.84 552 ASP A O 1
ATOM 4495 N N . ILE A 1 553 ? -59.025 -22.823 99.345 1.00 48.41 553 ILE A N 1
ATOM 4496 C CA . ILE A 1 553 ? -57.606 -23.086 99.660 1.00 48.41 553 ILE A CA 1
ATOM 4497 C C . ILE A 1 553 ? -57.071 -22.099 100.715 1.00 48.41 553 ILE A C 1
ATOM 4499 O O . ILE A 1 553 ? -55.889 -22.130 101.063 1.00 48.41 553 ILE A O 1
ATOM 4503 N N . SER A 1 554 ? -57.928 -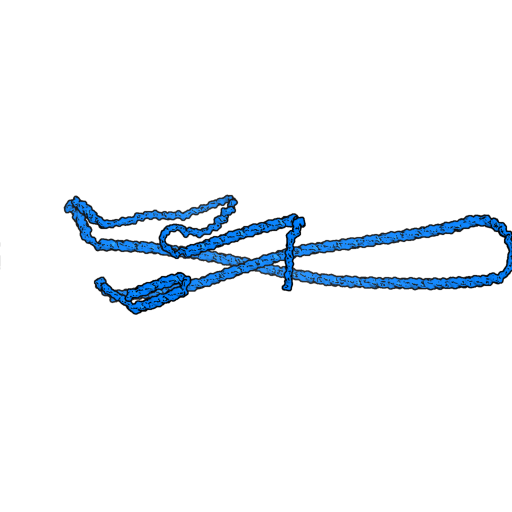21.254 101.299 1.00 41.91 554 SER A N 1
ATOM 4504 C CA . SER A 1 554 ? -57.553 -20.372 102.412 1.00 41.91 554 SER A CA 1
ATOM 4505 C C . SER A 1 554 ? -57.093 -21.125 103.674 1.00 41.91 554 SER A C 1
ATOM 4507 O O . SER A 1 554 ? -56.539 -20.505 104.578 1.00 41.91 554 SER A O 1
ATOM 4509 N N . HIS A 1 555 ? -57.236 -22.456 103.724 1.00 42.31 555 HIS A N 1
ATOM 4510 C CA . HIS A 1 555 ? -56.830 -23.295 104.857 1.00 42.31 555 HIS A CA 1
ATOM 4511 C C . HIS A 1 555 ? -55.518 -24.084 104.663 1.00 42.31 555 HIS A C 1
ATOM 4513 O O . HIS A 1 555 ? -55.034 -24.668 105.628 1.00 42.31 555 HIS A O 1
ATOM 4519 N N . LEU A 1 556 ? -54.906 -24.105 103.468 1.00 41.72 556 LEU A N 1
ATOM 4520 C CA . LEU A 1 556 ? -53.687 -24.903 103.206 1.00 41.72 556 LEU A CA 1
ATOM 4521 C C . LEU A 1 556 ? -52.372 -24.106 103.265 1.00 41.72 556 LEU A C 1
ATOM 4523 O O . LEU A 1 556 ? -51.296 -24.691 103.207 1.00 41.72 556 LEU A O 1
ATOM 4527 N N . LEU A 1 557 ? -52.427 -22.784 103.449 1.00 42.91 557 LEU A N 1
ATOM 4528 C CA . LEU A 1 557 ? -51.231 -21.933 103.547 1.00 42.91 557 LEU A CA 1
ATOM 4529 C C . LEU A 1 557 ? -50.574 -21.910 104.940 1.00 42.91 557 LEU A C 1
ATOM 4531 O O . LEU A 1 557 ? -49.638 -21.141 105.146 1.00 42.91 557 LEU A O 1
ATOM 4535 N N . GLN A 1 558 ? -51.026 -22.734 105.895 1.00 41.09 558 GLN A N 1
ATOM 4536 C CA . GLN A 1 558 ? -50.507 -22.698 107.270 1.00 41.09 558 GLN A CA 1
ATOM 4537 C C . GLN A 1 558 ? -49.795 -23.958 107.773 1.00 41.09 558 GLN A C 1
ATOM 4539 O O . GLN A 1 558 ? -49.254 -23.920 108.873 1.00 41.09 558 GLN A O 1
ATOM 4544 N N . GLN A 1 559 ? -49.688 -25.031 106.988 1.00 41.53 559 GLN A N 1
ATOM 4545 C CA . GLN A 1 559 ? -48.907 -26.208 107.384 1.00 41.53 559 GLN A CA 1
ATOM 4546 C C . GLN A 1 559 ? -48.346 -26.941 106.162 1.00 41.53 559 GLN A C 1
ATOM 4548 O O . GLN A 1 559 ? -49.016 -27.792 105.592 1.00 41.53 559 GLN A O 1
ATOM 4553 N N . HIS A 1 560 ? -47.112 -26.616 105.772 1.00 34.59 560 HIS A N 1
ATOM 4554 C CA . HIS A 1 560 ? -46.014 -27.590 105.749 1.00 34.59 560 HIS A CA 1
ATOM 4555 C C . HIS A 1 560 ? -44.706 -26.941 105.280 1.00 34.59 560 HIS A C 1
ATOM 4557 O O . HIS A 1 560 ? -44.579 -26.470 104.155 1.00 34.59 560 HIS A O 1
ATOM 4563 N N . GLN A 1 561 ? -43.731 -26.947 106.185 1.00 37.28 561 GLN A N 1
ATOM 4564 C CA . GLN A 1 561 ? -42.308 -26.959 105.869 1.00 37.28 561 GLN A CA 1
ATOM 4565 C C . GLN A 1 561 ? -41.960 -28.358 105.313 1.00 37.28 561 GLN A C 1
ATOM 4567 O O . GLN A 1 561 ? -42.262 -29.324 106.009 1.00 37.28 561 GLN A O 1
ATOM 4572 N N . ASP A 1 562 ? -41.383 -28.408 104.098 1.00 36.72 562 ASP A N 1
ATOM 4573 C CA . ASP A 1 562 ? -40.403 -29.356 103.494 1.00 36.72 562 ASP A CA 1
ATOM 4574 C C . ASP A 1 562 ? -40.510 -30.902 103.664 1.00 36.72 562 ASP A C 1
ATOM 4576 O O . ASP A 1 562 ? -41.131 -31.373 104.614 1.00 36.72 562 ASP A O 1
ATOM 4580 N N . PRO A 1 563 ? -39.830 -31.744 102.828 1.00 49.94 563 PRO A N 1
ATOM 4581 C CA . PRO A 1 563 ? -38.979 -31.468 101.649 1.00 49.94 563 PRO A CA 1
ATOM 4582 C C . PRO A 1 563 ? -39.291 -32.327 100.383 1.00 49.94 563 PRO A C 1
ATOM 4584 O O . PRO A 1 563 ? -40.077 -33.266 100.406 1.00 49.94 563 PRO A O 1
ATOM 4587 N N . ALA A 1 564 ? -38.566 -32.027 99.296 1.00 41.22 564 ALA A N 1
ATOM 4588 C CA . ALA A 1 564 ? -38.175 -32.930 98.200 1.00 41.22 564 ALA A CA 1
ATOM 4589 C C . ALA A 1 564 ? -39.288 -33.589 97.355 1.00 41.22 564 ALA A C 1
ATOM 4591 O O . ALA A 1 564 ? -39.709 -34.720 97.589 1.00 41.22 564 ALA A O 1
ATOM 4592 N N . SER A 1 565 ? -39.643 -32.934 96.243 1.00 44.16 565 SER A N 1
ATOM 4593 C CA . SER A 1 565 ? -40.049 -33.678 95.047 1.00 44.16 565 SER A CA 1
ATOM 4594 C C . SER A 1 565 ? -38.793 -34.336 94.477 1.00 44.16 565 SER A C 1
ATOM 4596 O O . SER A 1 565 ? -37.974 -33.690 93.829 1.00 44.16 565 SER A O 1
ATOM 4598 N N . THR A 1 566 ? -38.603 -35.613 94.792 1.00 47.81 566 THR A N 1
ATOM 4599 C CA . THR A 1 566 ? -37.597 -36.463 94.161 1.00 47.81 566 THR A CA 1
ATOM 4600 C C . THR A 1 566 ? -37.829 -36.441 92.653 1.00 47.81 566 THR A C 1
ATOM 4602 O O . THR A 1 566 ? -38.829 -36.949 92.142 1.00 47.81 566 THR A O 1
ATOM 4605 N N . ILE A 1 567 ? -36.923 -35.782 91.932 1.00 56.75 567 ILE A N 1
ATOM 4606 C CA . ILE A 1 567 ? -36.812 -35.929 90.485 1.00 56.75 567 ILE A CA 1
ATOM 4607 C C . ILE A 1 567 ? -36.537 -37.417 90.260 1.00 56.75 567 ILE A C 1
ATOM 4609 O O . ILE A 1 567 ? -35.628 -37.962 90.871 1.00 56.75 567 ILE A O 1
ATOM 4613 N N . ASN A 1 568 ? -37.363 -38.088 89.453 1.00 60.88 568 ASN A N 1
ATOM 4614 C CA . ASN A 1 568 ? -37.196 -39.509 89.142 1.00 60.88 568 ASN A CA 1
ATOM 4615 C C . ASN A 1 568 ? -35.737 -39.775 88.728 1.00 60.88 568 ASN A C 1
ATOM 4617 O O . ASN A 1 568 ? -35.305 -39.234 87.706 1.00 60.88 568 ASN A O 1
ATOM 4621 N N . ASP A 1 569 ? -35.013 -40.618 89.473 1.00 65.94 569 ASP A N 1
ATOM 4622 C CA . ASP A 1 569 ? -33.601 -40.955 89.210 1.00 65.94 569 ASP A CA 1
ATOM 4623 C C . ASP A 1 569 ? -33.383 -41.401 87.754 1.00 65.94 569 ASP A C 1
ATOM 4625 O O . ASP A 1 569 ? -32.397 -41.049 87.114 1.00 65.94 569 ASP A O 1
ATOM 4629 N N . GLU A 1 570 ? -34.378 -42.070 87.163 1.00 72.88 570 GLU A N 1
ATOM 4630 C CA . GLU A 1 570 ? -34.355 -42.515 85.767 1.00 72.88 570 GLU A CA 1
ATOM 4631 C C . GLU A 1 570 ? -34.304 -41.354 84.748 1.00 72.88 570 GLU A C 1
ATOM 4633 O O . GLU A 1 570 ? -33.747 -41.485 83.655 1.00 72.88 570 GLU A O 1
ATOM 4638 N N . VAL A 1 571 ? -34.894 -40.202 85.080 1.00 72.06 571 VAL A N 1
ATOM 4639 C CA . VAL A 1 571 ? -34.861 -38.994 84.239 1.00 72.06 571 VAL A CA 1
ATOM 4640 C C . VAL A 1 571 ? -33.520 -38.286 84.388 1.00 72.06 571 VAL A C 1
ATOM 4642 O O . VAL A 1 571 ? -32.968 -37.818 83.389 1.00 72.06 571 VAL A O 1
ATOM 4645 N N . VAL A 1 572 ? -32.969 -38.253 85.605 1.00 76.25 572 VAL A N 1
ATOM 4646 C CA . VAL A 1 572 ? -31.633 -37.702 85.864 1.00 76.25 572 VAL A CA 1
ATOM 4647 C C . VAL A 1 572 ? -30.565 -38.525 85.144 1.00 76.25 572 VAL A C 1
ATOM 4649 O O . VAL A 1 572 ? -29.709 -37.951 84.471 1.00 76.25 572 VAL A O 1
ATOM 4652 N N . ASP A 1 573 ? -30.665 -39.855 85.172 1.00 77.44 573 ASP A N 1
ATOM 4653 C CA . ASP A 1 573 ? -29.741 -40.754 84.474 1.00 77.44 573 ASP A CA 1
ATOM 4654 C C . ASP A 1 573 ? -29.815 -40.608 82.947 1.00 77.44 573 ASP A C 1
ATOM 4656 O O . ASP A 1 573 ? -28.781 -40.562 82.273 1.00 77.44 573 ASP A O 1
ATOM 4660 N N . LYS A 1 574 ? -31.020 -40.456 82.376 1.00 80.62 574 LYS A N 1
ATOM 4661 C CA . LYS A 1 574 ? -31.188 -40.187 80.935 1.00 80.62 574 LYS A CA 1
ATOM 4662 C C . LYS A 1 574 ? -30.617 -38.826 80.537 1.00 80.62 574 LYS A C 1
ATOM 4664 O O . LYS A 1 574 ? -29.944 -38.730 79.512 1.00 80.62 574 LYS A O 1
ATOM 4669 N N . LEU A 1 575 ? -30.843 -37.784 81.339 1.00 77.44 575 LEU A N 1
ATOM 4670 C CA . LEU A 1 575 ? -30.273 -36.452 81.103 1.00 77.44 575 LEU A CA 1
ATOM 4671 C C . LEU A 1 575 ? -28.747 -36.464 81.206 1.00 77.44 575 LEU A C 1
ATOM 4673 O O . LEU A 1 575 ? -28.072 -35.852 80.380 1.00 77.44 575 LEU A O 1
ATOM 4677 N N . LYS A 1 576 ? -28.198 -37.206 82.169 1.00 82.81 576 LYS A N 1
ATOM 4678 C CA . LYS A 1 576 ? -26.757 -37.398 82.326 1.00 82.81 576 LYS A CA 1
ATOM 4679 C C . LYS A 1 576 ? -26.145 -38.091 81.110 1.00 82.81 576 LYS A C 1
ATOM 4681 O O . LYS A 1 576 ? -25.160 -37.589 80.581 1.00 82.81 576 LYS A O 1
ATOM 4686 N N . LEU A 1 577 ? -26.764 -39.165 80.614 1.00 84.44 577 LEU A N 1
ATOM 4687 C CA . LEU A 1 577 ? -26.298 -39.874 79.418 1.00 84.44 577 LEU A CA 1
ATOM 4688 C C . LEU A 1 577 ? -26.311 -38.977 78.167 1.00 84.44 577 LEU A C 1
ATOM 4690 O O . LEU A 1 577 ? -25.377 -39.013 77.367 1.00 84.44 577 LEU A O 1
ATOM 4694 N N . VAL A 1 578 ? -27.352 -38.155 77.999 1.00 84.00 578 VAL A N 1
ATOM 4695 C CA . VAL A 1 578 ? -27.452 -37.206 76.877 1.00 84.00 578 VAL A CA 1
ATOM 4696 C C . VAL A 1 578 ? -26.386 -36.113 76.976 1.00 84.00 578 VAL A C 1
ATOM 4698 O O . VAL A 1 578 ? -25.767 -35.783 75.966 1.00 84.00 578 VAL A O 1
ATOM 4701 N N . LEU A 1 579 ? -26.143 -35.577 78.176 1.00 85.31 579 LEU A N 1
ATOM 4702 C CA . LEU A 1 579 ? -25.099 -34.576 78.404 1.00 85.31 579 LEU A CA 1
ATOM 4703 C C . LEU A 1 579 ? -23.699 -35.153 78.186 1.00 85.31 579 LEU A C 1
ATOM 4705 O O . LEU A 1 579 ? -22.897 -34.515 77.511 1.00 85.31 579 LEU A O 1
ATOM 4709 N N . ASP A 1 580 ? -23.421 -36.358 78.687 1.00 84.69 580 ASP A N 1
ATOM 4710 C CA . ASP A 1 580 ? -22.138 -37.045 78.490 1.00 84.69 580 ASP A CA 1
ATOM 4711 C C . ASP A 1 580 ? -21.852 -37.260 76.997 1.00 84.69 580 ASP A C 1
ATOM 4713 O O . ASP A 1 580 ? -20.775 -36.908 76.514 1.00 84.69 580 ASP A O 1
ATOM 4717 N N . LYS A 1 581 ? -22.850 -37.731 76.239 1.00 87.75 581 LYS A N 1
ATOM 4718 C CA . LYS A 1 581 ? -22.724 -37.928 74.791 1.00 87.75 581 LYS A CA 1
ATOM 4719 C C . LYS A 1 581 ? -22.492 -36.613 74.039 1.00 87.75 581 LYS A C 1
ATOM 4721 O O . LYS A 1 581 ? -21.642 -36.551 73.156 1.00 87.75 581 LYS A O 1
ATOM 4726 N N . ARG A 1 582 ? -23.213 -35.545 74.401 1.00 82.94 582 ARG A N 1
ATOM 4727 C CA . ARG A 1 582 ? -23.046 -34.219 73.781 1.00 82.94 582 ARG A CA 1
ATOM 4728 C C . ARG A 1 582 ? -21.676 -33.611 74.075 1.00 82.94 582 ARG A C 1
ATOM 4730 O O . ARG A 1 582 ? -21.079 -33.031 73.176 1.00 82.94 582 ARG A O 1
ATOM 4737 N N . ILE A 1 583 ? -21.171 -33.745 75.301 1.00 86.19 583 ILE A N 1
ATOM 4738 C CA . ILE A 1 583 ? -19.826 -33.275 75.673 1.00 86.19 583 ILE A CA 1
ATOM 4739 C C . ILE A 1 583 ? -18.759 -34.014 74.849 1.00 86.19 583 ILE A C 1
ATOM 4741 O O . ILE A 1 583 ? -17.825 -33.389 74.349 1.00 86.19 583 ILE A O 1
ATOM 4745 N N . GLU A 1 584 ? -18.916 -35.323 74.645 1.00 86.50 584 GLU A N 1
ATOM 4746 C CA . GLU A 1 584 ? -17.996 -36.116 73.825 1.00 86.50 584 GLU A CA 1
ATOM 4747 C C . GLU A 1 584 ? -18.026 -35.709 72.340 1.00 86.50 584 GLU A C 1
ATOM 4749 O O . GLU A 1 584 ? -16.970 -35.515 71.736 1.00 86.50 584 GLU A O 1
ATOM 4754 N N . GLU A 1 585 ? -19.214 -35.493 71.765 1.00 85.06 585 GLU A N 1
ATOM 4755 C CA . GLU A 1 585 ? -19.387 -34.996 70.389 1.00 85.06 585 GLU A CA 1
ATOM 4756 C C . GLU A 1 585 ? -18.709 -33.629 70.190 1.00 85.06 585 GLU A C 1
ATOM 4758 O O . GLU A 1 585 ? -17.956 -33.436 69.232 1.00 85.06 585 GLU A O 1
ATOM 4763 N N . TYR A 1 586 ? -18.892 -32.702 71.135 1.00 82.62 586 TYR A N 1
ATOM 4764 C CA . TYR A 1 586 ? -18.269 -31.379 71.077 1.00 82.62 586 TYR A CA 1
ATOM 4765 C C . TYR A 1 586 ? -16.744 -31.425 71.237 1.00 82.62 586 TYR A C 1
ATOM 4767 O O . TYR A 1 586 ? -16.033 -30.685 70.552 1.00 82.62 586 TYR A O 1
ATOM 4775 N N . SER A 1 587 ? -16.220 -32.322 72.078 1.00 81.19 587 SER A N 1
ATOM 4776 C CA . SER A 1 587 ? -14.776 -32.543 72.206 1.00 81.19 587 SER A CA 1
ATOM 4777 C C . SER A 1 587 ? -14.169 -33.115 70.917 1.00 81.19 587 SER A C 1
ATOM 4779 O O . SER A 1 587 ? -13.097 -32.678 70.484 1.00 81.19 587 SER A O 1
ATOM 4781 N N . GLN A 1 588 ? -14.874 -34.033 70.248 1.00 84.62 588 GLN A N 1
ATOM 4782 C CA . GLN A 1 588 ? -14.454 -34.563 68.951 1.00 84.62 588 GLN A CA 1
ATOM 4783 C C . GLN A 1 588 ? -14.479 -33.484 67.862 1.00 84.62 588 GLN A C 1
ATOM 4785 O O . GLN A 1 588 ? -13.530 -33.384 67.083 1.00 84.62 588 GLN A O 1
ATOM 4790 N N . ASP A 1 589 ? -15.509 -32.642 67.815 1.00 81.62 589 ASP A N 1
ATOM 4791 C CA . ASP A 1 589 ? -15.611 -31.573 66.817 1.00 81.62 589 ASP A CA 1
ATOM 4792 C C . ASP A 1 589 ? -14.584 -30.455 67.035 1.00 81.62 589 ASP A C 1
ATOM 4794 O O . ASP A 1 589 ? -14.056 -29.908 66.065 1.00 81.62 589 ASP A O 1
ATOM 4798 N N . GLN A 1 590 ? -14.187 -30.190 68.282 1.00 79.12 590 GLN A N 1
ATOM 4799 C CA . GLN A 1 590 ? -13.088 -29.270 68.584 1.00 79.12 590 GLN A CA 1
ATOM 4800 C C . GLN A 1 590 ? -11.754 -29.744 67.977 1.00 79.12 590 GLN A C 1
ATOM 4802 O O . GLN A 1 590 ? -10.973 -28.925 67.487 1.00 79.12 590 GLN A O 1
ATOM 4807 N N . SER A 1 591 ? -11.516 -31.061 67.933 1.00 78.56 591 SER A N 1
ATOM 4808 C CA . SER A 1 591 ? -10.312 -31.638 67.315 1.00 78.56 591 SER A CA 1
ATOM 4809 C C . SER A 1 591 ? -10.310 -31.582 65.778 1.00 78.56 591 SER A C 1
ATOM 4811 O O . SER A 1 591 ? -9.241 -31.563 65.169 1.00 78.56 591 SER A O 1
ATOM 4813 N N . LYS A 1 592 ? -11.488 -31.503 65.137 1.00 84.75 592 LYS A N 1
ATOM 4814 C CA . LYS A 1 592 ? -11.628 -31.480 63.667 1.00 84.75 592 LYS A CA 1
ATOM 4815 C C . LYS A 1 592 ? -11.325 -30.117 63.044 1.00 84.75 592 LYS A C 1
ATOM 4817 O O . LYS A 1 592 ? -10.952 -30.060 61.875 1.00 84.75 592 LYS A O 1
ATOM 4822 N N . TYR A 1 593 ? -11.461 -29.030 63.805 1.00 80.19 593 TYR A N 1
ATOM 4823 C CA . TYR A 1 593 ? -11.315 -27.662 63.294 1.00 80.19 593 TYR A CA 1
ATOM 4824 C C . TYR A 1 593 ? -10.267 -26.851 64.083 1.00 80.19 593 TYR A C 1
ATOM 4826 O O . TYR A 1 593 ? -10.624 -25.893 64.769 1.00 80.19 593 TYR A O 1
ATOM 4834 N N . PRO A 1 594 ? -8.964 -27.194 63.995 1.00 74.00 594 PRO A N 1
ATOM 4835 C CA . PRO A 1 594 ? -7.904 -26.542 64.775 1.00 74.00 594 PRO A CA 1
ATOM 4836 C C . PRO A 1 594 ? -7.585 -25.104 64.337 1.00 74.00 594 PRO A C 1
ATOM 4838 O O . PRO A 1 594 ? -7.018 -24.339 65.108 1.00 74.00 594 PRO A O 1
ATOM 4841 N N . THR A 1 595 ? -7.930 -24.718 63.106 1.00 76.50 595 THR A N 1
ATOM 4842 C CA . THR A 1 595 ? -7.545 -23.427 62.506 1.00 76.50 595 THR A CA 1
ATOM 4843 C C . THR A 1 595 ? -8.644 -22.361 62.542 1.00 76.50 595 THR A C 1
ATOM 4845 O O . THR A 1 595 ? -8.383 -21.209 62.206 1.00 76.50 595 THR A O 1
ATOM 4848 N N . ASN A 1 596 ? -9.867 -22.707 62.956 1.00 81.06 596 ASN A N 1
ATOM 4849 C CA . ASN A 1 596 ? -11.003 -21.782 62.989 1.00 81.06 596 ASN A CA 1
ATOM 4850 C C . ASN A 1 596 ? -11.235 -21.267 64.421 1.00 81.06 596 ASN A C 1
ATOM 4852 O O . ASN A 1 596 ? -12.012 -21.843 65.182 1.00 81.06 596 ASN A O 1
ATOM 4856 N N . ALA A 1 597 ? -10.533 -20.190 64.790 1.00 74.94 597 ALA A N 1
ATOM 4857 C CA . ALA A 1 597 ? -10.544 -19.636 66.148 1.00 74.94 597 ALA A CA 1
ATOM 4858 C C . ALA A 1 597 ? -11.946 -19.231 66.673 1.00 74.94 597 ALA A C 1
ATOM 4860 O O . ALA A 1 597 ? -12.250 -19.570 67.818 1.00 74.94 597 ALA A O 1
ATOM 4861 N N . PRO A 1 598 ? -12.838 -18.598 65.878 1.00 74.38 598 PRO A N 1
ATOM 4862 C CA . PRO A 1 598 ? -14.214 -18.319 66.308 1.00 74.38 598 PRO A CA 1
ATOM 4863 C C . PRO A 1 598 ? -15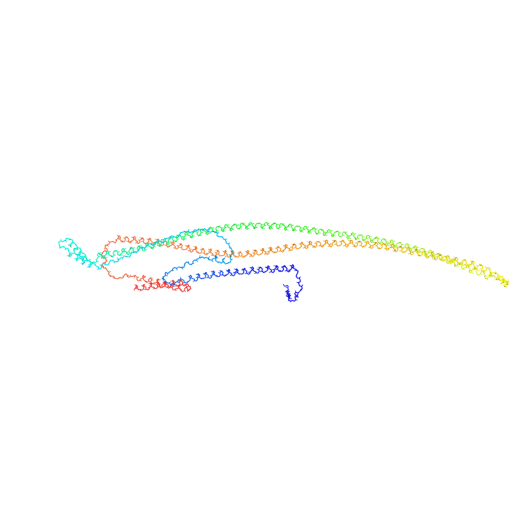.007 -19.585 66.649 1.00 74.38 598 PRO A C 1
ATOM 4865 O O . PRO A 1 598 ? -15.689 -19.645 67.673 1.00 74.38 598 PRO A O 1
ATOM 4868 N N . LEU A 1 599 ? -14.882 -20.621 65.815 1.00 72.12 599 LEU A N 1
ATOM 4869 C CA . LEU A 1 599 ? -15.574 -21.888 66.030 1.00 72.12 599 LEU A CA 1
ATOM 4870 C C . LEU A 1 599 ? -15.007 -22.625 67.250 1.00 72.12 599 LEU A C 1
ATOM 4872 O O . LEU A 1 599 ? -15.768 -23.147 68.057 1.00 72.12 599 LEU A O 1
ATOM 4876 N N . GLN A 1 600 ? -13.687 -22.610 67.443 1.00 80.94 600 GLN A N 1
ATOM 4877 C CA . GLN A 1 600 ? -13.057 -23.177 68.637 1.00 80.94 600 GLN A CA 1
ATOM 4878 C C . GLN A 1 600 ? -13.512 -22.489 69.925 1.00 80.94 600 GLN A C 1
ATOM 4880 O O . GLN A 1 600 ? -13.745 -23.166 70.929 1.00 80.94 600 GLN A O 1
ATOM 4885 N N . HIS A 1 601 ? -13.661 -21.163 69.904 1.00 78.38 601 HIS A N 1
ATOM 4886 C CA . HIS A 1 601 ? -14.160 -20.415 71.051 1.00 78.38 601 HIS A CA 1
ATOM 4887 C C . HIS A 1 601 ? -15.605 -20.806 71.383 1.00 78.38 601 HIS A C 1
ATOM 4889 O O . HIS A 1 601 ? -15.892 -21.150 72.528 1.00 78.38 601 HIS A O 1
ATOM 4895 N N . TYR A 1 602 ? -16.482 -20.864 70.376 1.00 85.25 602 TYR A N 1
ATOM 4896 C CA . TYR A 1 602 ? -17.868 -21.309 70.542 1.00 85.25 602 TYR A CA 1
ATOM 4897 C C . TYR A 1 602 ? -17.964 -22.732 71.120 1.00 85.25 602 TYR A C 1
ATOM 4899 O O . TYR A 1 602 ? -18.638 -22.944 72.126 1.00 85.25 602 TYR A O 1
ATOM 4907 N N . LEU A 1 603 ? -17.228 -23.694 70.548 1.00 83.12 603 LEU A N 1
ATOM 4908 C CA . LEU A 1 603 ? -17.216 -25.086 71.020 1.00 83.12 603 LEU A CA 1
ATOM 4909 C C . LEU A 1 603 ? -16.681 -25.199 72.461 1.00 83.12 603 LEU A C 1
ATOM 4911 O O . LEU A 1 603 ? -17.176 -26.009 73.242 1.00 83.12 603 LEU A O 1
ATOM 4915 N N . SER A 1 604 ? -15.713 -24.356 72.837 1.00 83.31 604 SER A N 1
ATOM 4916 C CA . SER A 1 604 ? -15.159 -24.313 74.199 1.00 83.31 604 SER A CA 1
ATOM 4917 C C . SER A 1 604 ? -16.159 -23.764 75.219 1.00 83.31 604 SER A C 1
ATOM 4919 O O . SER A 1 604 ? -16.288 -24.315 76.311 1.00 83.31 604 SER A O 1
ATOM 4921 N N . VAL A 1 605 ? -16.882 -22.694 74.876 1.00 84.88 605 VAL A N 1
ATOM 4922 C CA . VAL A 1 605 ? -17.905 -22.095 75.751 1.00 84.88 605 VAL A CA 1
ATOM 4923 C C . VAL A 1 605 ? -19.068 -23.066 75.961 1.00 84.88 605 VAL A C 1
ATOM 4925 O O . VAL A 1 605 ? -19.497 -23.278 77.097 1.00 84.88 605 VAL A O 1
ATOM 4928 N N . GLU A 1 606 ? -19.519 -23.723 74.893 1.00 84.44 606 GLU A N 1
ATOM 4929 C CA . GLU A 1 606 ? -20.609 -24.697 74.958 1.00 84.44 606 GLU A CA 1
ATOM 4930 C C . GLU A 1 606 ? -20.219 -25.928 75.800 1.00 84.44 606 GLU A C 1
ATOM 4932 O O . GLU A 1 606 ? -20.986 -26.375 76.653 1.00 84.44 606 GLU A O 1
ATOM 4937 N N . MET A 1 607 ? -18.982 -26.423 75.660 1.00 85.25 607 MET A N 1
ATOM 4938 C CA . MET A 1 607 ? -18.430 -27.494 76.503 1.00 85.25 607 MET A CA 1
ATOM 4939 C C . MET A 1 607 ? -18.419 -27.137 77.994 1.00 85.25 607 MET A C 1
ATOM 4941 O O . MET A 1 607 ? -18.776 -27.971 78.833 1.00 85.25 607 MET A O 1
ATOM 4945 N N . VAL A 1 608 ? -18.034 -25.906 78.345 1.00 85.94 608 VAL A N 1
ATOM 4946 C CA . VAL A 1 608 ? -18.045 -25.426 79.738 1.00 85.94 608 VAL A CA 1
ATOM 4947 C C . VAL A 1 608 ? -19.475 -25.356 80.271 1.00 85.94 608 VAL A C 1
ATOM 4949 O O . VAL A 1 608 ? -19.731 -25.785 81.397 1.00 85.94 608 VAL A O 1
ATOM 4952 N N . PHE A 1 609 ? -20.421 -24.882 79.460 1.00 85.31 609 PHE A N 1
ATOM 4953 C CA . PHE A 1 609 ? -21.825 -24.780 79.848 1.00 85.31 609 PHE A CA 1
ATOM 4954 C C . PHE A 1 609 ? -22.467 -26.157 80.074 1.00 85.31 609 PHE A C 1
ATOM 4956 O O . PHE A 1 609 ? -23.102 -26.387 81.107 1.00 85.31 609 PHE A O 1
ATOM 4963 N N . LEU A 1 610 ? -22.234 -27.109 79.167 1.00 85.38 610 LEU A N 1
ATOM 4964 C CA . LEU A 1 610 ? -22.718 -28.486 79.294 1.00 85.38 610 LEU A CA 1
ATOM 4965 C C . LEU A 1 610 ? -22.076 -29.211 80.486 1.00 85.38 610 LEU A C 1
ATOM 4967 O O . LEU A 1 610 ? -22.763 -29.922 81.221 1.00 85.38 610 LEU A O 1
ATOM 4971 N N . SER A 1 611 ? -20.789 -28.969 80.743 1.00 84.44 611 SER A N 1
ATOM 4972 C CA . SER A 1 611 ? -20.087 -29.504 81.918 1.00 84.44 611 SER A CA 1
ATOM 4973 C C . SER A 1 611 ? -20.625 -28.921 83.230 1.00 84.44 611 SER A C 1
ATOM 4975 O O . SER A 1 611 ? -20.766 -29.646 84.216 1.00 84.44 611 SER A O 1
ATOM 4977 N N . ALA A 1 612 ? -20.984 -27.634 83.249 1.00 81.62 612 ALA A N 1
ATOM 4978 C CA . ALA A 1 612 ? -21.602 -26.983 84.402 1.00 81.62 612 ALA A CA 1
ATOM 4979 C C . ALA A 1 612 ? -23.035 -27.485 84.654 1.00 81.62 612 ALA A C 1
ATOM 4981 O O . ALA A 1 612 ? -23.407 -27.731 85.803 1.00 81.62 612 ALA A O 1
ATOM 4982 N N . LEU A 1 613 ? -23.823 -27.694 83.594 1.00 79.06 613 LEU A N 1
ATOM 4983 C CA . LEU A 1 613 ? -25.154 -28.310 83.666 1.00 79.06 613 LEU A CA 1
ATOM 4984 C C . LEU A 1 613 ? -25.084 -29.736 84.211 1.00 79.06 613 LEU A C 1
ATOM 4986 O O . LEU A 1 613 ? -25.836 -30.083 85.121 1.00 79.06 613 LEU A O 1
ATOM 4990 N N . ARG A 1 614 ? -24.132 -30.532 83.719 1.00 83.88 614 ARG A N 1
ATOM 4991 C CA . ARG A 1 614 ? -23.838 -31.869 84.239 1.00 83.88 614 ARG A CA 1
ATOM 4992 C C . ARG A 1 614 ? -23.439 -31.830 85.716 1.00 83.88 614 ARG A C 1
ATOM 4994 O O . ARG A 1 614 ? -23.938 -32.630 86.499 1.00 83.88 614 ARG A O 1
ATOM 5001 N N . GLY A 1 615 ? -22.577 -30.889 86.110 1.00 78.88 615 GLY A N 1
ATOM 5002 C CA . GLY A 1 615 ? -22.173 -30.692 87.504 1.00 78.88 615 GLY A CA 1
ATOM 5003 C C . GLY A 1 615 ? -23.350 -30.342 88.417 1.00 78.88 615 GLY A C 1
ATOM 5004 O O . GLY A 1 615 ? -23.472 -30.903 89.500 1.00 78.88 615 GLY A O 1
ATOM 5005 N N . ARG A 1 616 ? -24.267 -29.482 87.960 1.00 78.56 616 ARG A N 1
ATOM 5006 C CA . ARG A 1 616 ? -25.505 -29.163 88.688 1.00 78.56 616 ARG A CA 1
ATOM 5007 C C . ARG A 1 616 ? -26.459 -30.349 88.785 1.00 78.56 616 ARG A C 1
ATOM 5009 O O . ARG A 1 616 ? -27.046 -30.539 89.840 1.00 78.56 616 ARG A O 1
ATOM 5016 N N . LEU A 1 617 ? -26.587 -31.148 87.728 1.00 78.19 617 LEU A N 1
ATOM 5017 C CA . LEU A 1 617 ? -27.382 -32.380 87.744 1.00 78.19 617 LEU A CA 1
ATOM 5018 C C . LEU A 1 617 ? -26.828 -33.413 88.732 1.00 78.19 617 LEU A C 1
ATOM 5020 O O . LEU A 1 617 ? -27.603 -34.051 89.428 1.00 78.19 617 LEU A O 1
ATOM 5024 N N . LEU A 1 618 ? -25.503 -33.523 88.863 1.00 74.69 618 LEU A N 1
ATOM 5025 C CA . LEU A 1 618 ? -24.866 -34.390 89.863 1.00 74.69 618 LEU A CA 1
ATOM 5026 C C . LEU A 1 618 ? -25.048 -33.902 91.309 1.00 74.69 618 LEU A C 1
ATOM 5028 O O . LEU A 1 618 ? -24.941 -34.709 92.222 1.00 74.69 618 LEU A O 1
ATOM 5032 N N . LEU A 1 619 ? -25.301 -32.607 91.518 1.00 73.56 619 LEU A N 1
ATOM 5033 C CA . LEU A 1 619 ? -25.593 -32.021 92.834 1.00 73.56 619 LEU A CA 1
ATOM 5034 C C . LEU A 1 619 ? -27.079 -32.112 93.219 1.00 73.56 619 LEU A C 1
ATOM 5036 O O . LEU A 1 619 ? -27.430 -31.765 94.344 1.00 73.56 619 LEU A O 1
ATOM 5040 N N . LEU A 1 620 ? -27.944 -32.505 92.279 1.00 64.62 620 LEU A N 1
ATOM 5041 C CA . LEU A 1 620 ? -29.386 -32.673 92.482 1.00 64.62 620 LEU A CA 1
ATOM 5042 C C . LEU A 1 620 ? -29.781 -34.120 92.839 1.00 64.62 620 LEU A C 1
ATOM 5044 O O . LEU A 1 620 ? -30.950 -34.332 93.159 1.00 64.62 620 LEU A O 1
ATOM 5048 N N . ASN A 1 621 ? -28.828 -35.062 92.809 1.00 54.44 621 ASN A N 1
ATOM 5049 C CA . ASN A 1 621 ? -28.968 -36.440 93.300 1.00 54.44 621 ASN A CA 1
ATOM 5050 C C . ASN A 1 621 ? -28.456 -36.597 94.732 1.00 54.44 621 ASN A C 1
ATOM 5052 O O . ASN A 1 621 ? -27.384 -36.022 95.040 1.00 54.44 621 ASN A O 1
#

Sequence (621 aa):
MPTNGDVDLVDLSSMPLDTVLLTPEKKSRILSLLHHIQADYQAQTQKIEWQEQLLEAKQRLIDKYEAIAQGNLKSDGKEEHQEDDNLNSSLTLDIDQSFQADLDTTKGSPTTDTAEFSSNYCACSEDTTPTRFDFRSWPSLVRKIHHELSRLSESDPLRRFTQQLCRQVVDLPASNEIFMLRSTLKNLQHQAQAHSSIIQELRRENDDRLSRARHKRQLNLCLQDEMVRLRTQVADLKAQHVRLYAKYNDNQQEYSHLQGDFSSLHREYEELRSSLETCKQDNTSQLELFQTKSEQQIALLREEHKAEREALLETHRRTIDELTRVLKSQETKWSSQINRLLELIDTQEQDIATLHTAPKAKSSDLEQRLAQAEARNLSLQSLIESQKHDLAPLLTAQKAQISHLEKTLVQQEERNLSLLRLIDVQEQDLAILRASSKAQISDLEQKITQQEERNQSLVASLTECQRDLEASKEDVKNYLLECESYKTVQVSLQEDCQRQAKQLQLLAVWKEQAETWQMACLEHEQRVGELKQCVASLRDELRFSKERFVPDISHLLQQHQDPASTINDEVVDKLKLVLDKRIEEYSQDQSKYPTNAPLQHYLSVEMVFLSALRGRLLLLN

Secondary structure (DSSP, 8-state):
-----------GGGS-TTS----HHHHHHHHHHHHHHHHHHHHHHHHHHHHHHHHHHHHHHHHHHHHHHHHTTS-SS------------------GGGS-SS--------------------------PPP---GGGHHHHHHHHHHHHTTS-TT-HHHHHHHHHHHHHHHS-SSSHHHHHHHHHHHHHHHHHHHHHHHHHHHHHHHHHHHHHHHHHHHHHHHHHHHHHHHHHHHHHHHHHHHHHHHHHHHHHHHHHHHHHHHHHHHHHHHHHHHHHHHHHHHHHHHHHHHHHHHHHHHHHHHHHHHHHHHHHHHHHHHHHHHHHHHHHHHHHHHHHHHHHHHHHHHHHHHHHHHTS--------S--TTGGGTHHHHHHHHHHHHHHHHHHHHHHHHHHHHHHHHHHHHHHHHHHHHHHHHHHHHHHHHHHHHHHHHHHHHHHHHHHHHHHHHHHHHHHHHHHHHHHHHHHHHHHHHHHHHHHHHHHHHHHHHHHHHHHHHHHHHHHHHHHHHHHHHHHHHHHHHHHHHHHHHHHHHHHHHHHHHHH----GGGSTTS---------HHHHHHHHHHHHHHHHHHHHHHHH-TT-HHHHHHHHHHHHHHHHHHHHHHT--